Protein AF-A0A1Y1IQL3-F1 (afdb_monomer)

Sequence (370 aa):
MESGRLLNALPVNLRKFVLEAWPVLQQLKFSEKIADFTVALPELKSLLQKDIKSVGEVIRYLNTVLTAIDEEQAAVAKTGGLVKFPPVILIDEANKLATWGDEGQKDLQALLDWLLFVSKQKGQAHAVLVTSEYAFSDWLSQRIPAEFVRVAVIGNFEEGDARSFFEKEVGTPVADAEWDMCHKLLDGNAGFLKRCAGPFRRKQDMSAALDDIVQPIKSAVRSSVNPVKAVGYTSAAFLTVARAVLAADENRVPTAEILMLLKALDTATNENATLRALVQCNVVTVRPVSEWAFDIPRSSFGDWEELVMAPSAVHLCAWKMVLPPLIQAWEAEEAAAKKATASAGAWALLARAFNARKMSDKDDSSGAAK

Nearest PDB structures (foldseek):
  2qen-assembly1_A  TM=6.225E-01  e=3.447E-06  unclassified
  4d81-assembly1_A  TM=5.298E-01  e=5.476E-02  Metallosphaera sedula
  5vhj-assembly1_E  TM=4.549E-01  e=1.089E-01  Homo sapiens
  3pfi-assembly1_B  TM=3.828E-01  e=3.672E-01  Campylobacter jejuni subsp. jejuni NCTC 11168 = ATCC 700819

Organism: Klebsormidium nitens (NCBI:txid105231)

Structure (mmCIF, N/CA/C/O backbone):
data_AF-A0A1Y1IQL3-F1
#
_entry.id   AF-A0A1Y1IQL3-F1
#
loop_
_atom_site.group_PDB
_atom_site.id
_atom_site.type_symbol
_atom_site.label_atom_id
_atom_site.label_alt_id
_atom_site.label_comp_id
_atom_site.label_asym_id
_atom_site.label_entity_id
_atom_site.label_seq_id
_atom_site.pdbx_PDB_ins_code
_atom_site.Cartn_x
_atom_site.Cartn_y
_atom_site.Cartn_z
_atom_site.occupancy
_atom_site.B_iso_or_equiv
_atom_site.auth_seq_id
_atom_site.auth_comp_id
_atom_site.auth_asym_id
_atom_site.auth_atom_id
_atom_site.pdbx_PDB_model_num
ATOM 1 N N . MET A 1 1 ? -19.496 32.480 8.358 1.00 29.72 1 MET A N 1
ATOM 2 C CA . MET A 1 1 ? -18.297 33.309 8.085 1.00 29.72 1 MET A CA 1
ATOM 3 C C . MET A 1 1 ? -17.245 33.251 9.201 1.00 29.72 1 MET A C 1
ATOM 5 O O . MET A 1 1 ? -16.119 33.657 8.950 1.00 29.72 1 MET A O 1
ATOM 9 N N . GLU A 1 2 ? -17.539 32.693 10.384 1.00 29.34 2 GLU A N 1
ATOM 10 C CA . GLU A 1 2 ? -16.574 32.609 11.503 1.00 29.34 2 GLU A CA 1
ATOM 11 C C . GLU A 1 2 ? -15.733 31.316 11.537 1.00 29.34 2 GLU A C 1
ATOM 13 O O . GLU A 1 2 ? -14.609 31.328 12.031 1.00 29.34 2 GLU A O 1
ATOM 18 N N . SER A 1 3 ? -16.189 30.233 10.901 1.00 27.83 3 SER A N 1
ATOM 19 C CA . SER A 1 3 ? -15.480 28.943 10.820 1.00 27.83 3 SER A CA 1
ATOM 20 C C . SER A 1 3 ? -14.150 29.006 10.045 1.00 27.83 3 SER A C 1
ATOM 22 O O . SER A 1 3 ? -13.229 28.242 10.321 1.00 27.83 3 SER A O 1
ATOM 24 N N . GLY A 1 4 ? -14.004 29.957 9.115 1.00 27.42 4 GLY A N 1
ATOM 25 C CA . GLY A 1 4 ? -12.777 30.145 8.327 1.00 27.42 4 GLY A CA 1
ATOM 26 C C . GLY A 1 4 ? -11.647 30.877 9.063 1.00 27.42 4 GLY A C 1
ATOM 27 O O . GLY A 1 4 ? -10.488 30.747 8.680 1.00 27.42 4 GLY A O 1
ATOM 28 N N . ARG A 1 5 ? -11.951 31.632 10.132 1.00 30.00 5 ARG A N 1
ATOM 29 C CA . ARG A 1 5 ? -10.933 32.342 10.932 1.00 30.00 5 ARG A CA 1
ATOM 30 C C . ARG A 1 5 ? -10.340 31.471 12.045 1.00 30.00 5 ARG A C 1
ATOM 32 O O . ARG A 1 5 ? -9.186 31.672 12.400 1.00 30.00 5 ARG A O 1
ATOM 39 N N . LEU A 1 6 ? -11.089 30.479 12.531 1.00 34.12 6 LEU A N 1
ATOM 40 C CA . LEU A 1 6 ? -10.685 29.575 13.618 1.00 34.12 6 LEU A CA 1
ATOM 41 C C . LEU A 1 6 ? -9.788 28.430 13.153 1.00 34.12 6 LEU A C 1
ATOM 43 O O . LEU A 1 6 ? -8.809 28.112 13.824 1.00 34.12 6 LEU A O 1
ATOM 47 N N . LEU A 1 7 ? -10.040 27.894 11.953 1.00 32.31 7 LEU A N 1
ATOM 48 C CA . LEU A 1 7 ? -9.102 26.972 11.318 1.00 32.31 7 LEU A CA 1
ATOM 49 C C . LEU A 1 7 ? -7.727 27.629 11.228 1.00 32.31 7 LEU A C 1
ATOM 51 O O . LEU A 1 7 ? -6.760 27.004 11.636 1.00 32.31 7 LEU A O 1
ATOM 55 N N . ASN A 1 8 ? -7.665 28.915 10.854 1.00 35.19 8 ASN A N 1
ATOM 56 C CA . ASN A 1 8 ? -6.441 29.707 10.712 1.00 35.19 8 ASN A CA 1
ATOM 57 C C . ASN A 1 8 ? -5.546 29.857 11.960 1.00 35.19 8 ASN A C 1
ATOM 59 O O . ASN A 1 8 ? -4.381 30.214 11.786 1.00 35.19 8 ASN A O 1
ATOM 63 N N . ALA A 1 9 ? -6.018 29.485 13.152 1.00 34.09 9 ALA A N 1
ATOM 64 C CA . ALA A 1 9 ? -5.255 29.542 14.401 1.00 34.09 9 ALA A CA 1
ATOM 65 C C . ALA A 1 9 ? -4.615 28.204 14.830 1.00 34.09 9 ALA A C 1
ATOM 67 O O . ALA A 1 9 ? -3.781 28.189 15.731 1.00 34.09 9 ALA A O 1
ATOM 68 N N . LEU A 1 10 ? -4.979 27.080 14.202 1.00 35.19 10 LEU A N 1
ATOM 69 C CA . LEU A 1 10 ? -4.370 25.780 14.501 1.00 35.19 10 LEU A CA 1
ATOM 70 C C . LEU A 1 10 ? -2.965 25.674 13.883 1.00 35.19 10 LEU A C 1
ATOM 72 O O . LEU A 1 10 ? -2.804 26.115 12.732 1.00 35.19 10 LEU A O 1
ATOM 76 N N . PRO A 1 11 ? -1.994 25.022 14.562 1.00 40.53 11 PRO A N 1
ATOM 77 C CA . PRO A 1 11 ? -0.766 24.561 13.925 1.00 40.53 11 PRO A CA 1
ATOM 78 C C . PRO A 1 11 ? -1.123 23.769 12.670 1.00 40.53 11 PRO A C 1
ATOM 80 O O . PRO A 1 11 ? -2.051 22.954 12.689 1.00 40.53 11 PRO A O 1
ATOM 83 N N . VAL A 1 12 ? -0.415 24.024 11.570 1.00 46.34 12 VAL A N 1
ATOM 84 C CA . VAL A 1 12 ? -0.760 23.511 10.230 1.00 46.34 12 VAL A CA 1
ATOM 85 C C . VAL A 1 12 ? -1.004 21.994 10.242 1.00 46.34 12 VAL A C 1
ATOM 87 O O . VAL A 1 12 ? -1.958 21.516 9.630 1.00 46.34 12 VAL A O 1
ATOM 90 N N . ASN A 1 13 ? -0.220 21.258 11.029 1.00 41.09 13 ASN A N 1
ATOM 91 C CA . ASN A 1 13 ? -0.287 19.799 11.136 1.00 41.09 13 ASN A CA 1
ATOM 92 C C . ASN A 1 13 ? -1.546 19.311 11.876 1.00 41.09 13 ASN A C 1
ATOM 94 O O . ASN A 1 13 ? -2.189 18.356 11.443 1.00 41.09 13 ASN A O 1
ATOM 98 N N . LEU A 1 14 ? -1.956 20.010 12.940 1.00 40.09 14 LEU A N 1
ATOM 99 C CA . LEU A 1 14 ? -3.173 19.688 13.693 1.00 40.09 14 LEU A CA 1
ATOM 100 C C . LEU A 1 14 ? -4.425 20.052 12.892 1.00 40.09 14 LEU A C 1
ATOM 102 O O . LEU A 1 14 ? -5.409 19.321 12.888 1.00 40.09 14 LEU A O 1
ATOM 106 N N . ARG A 1 15 ? -4.365 21.162 12.150 1.00 44.47 15 ARG A N 1
ATOM 107 C CA . ARG A 1 15 ? -5.430 21.573 11.235 1.00 44.47 15 ARG A CA 1
ATOM 108 C C . ARG A 1 15 ? -5.648 20.546 10.131 1.00 44.47 15 ARG A C 1
ATOM 110 O O . ARG A 1 15 ? -6.790 20.258 9.800 1.00 44.47 15 ARG A O 1
ATOM 117 N N . LYS A 1 16 ? -4.563 19.994 9.583 1.00 42.53 16 LYS A N 1
ATOM 118 C CA . LYS A 1 16 ? -4.607 18.944 8.564 1.00 42.53 16 LYS A CA 1
ATOM 119 C C . LYS A 1 16 ? -5.200 17.649 9.124 1.00 42.53 16 LYS A C 1
ATOM 121 O O . LYS A 1 16 ? -6.110 17.098 8.520 1.00 42.53 16 LYS A O 1
ATOM 126 N N . PHE A 1 17 ? -4.769 17.224 10.314 1.00 42.97 17 PHE A N 1
ATOM 127 C CA . PHE A 1 17 ? -5.348 16.069 11.007 1.00 42.97 17 PHE A CA 1
ATOM 128 C C . PHE A 1 17 ? -6.847 16.256 11.285 1.00 42.97 17 PHE A C 1
ATOM 130 O O . PHE A 1 17 ? -7.644 15.397 10.929 1.00 42.97 17 PHE A O 1
ATOM 137 N N . VAL A 1 18 ? -7.257 17.400 11.839 1.00 43.09 18 VAL A N 1
ATOM 138 C CA . VAL A 1 18 ? -8.672 17.690 12.114 1.00 43.09 18 VAL A CA 1
ATOM 139 C C . VAL A 1 18 ? -9.477 17.793 10.818 1.00 43.09 18 VAL A C 1
ATOM 141 O O . VAL A 1 18 ? -10.548 17.222 10.735 1.00 43.09 18 VAL A O 1
ATOM 144 N N . LEU A 1 19 ? -8.991 18.448 9.765 1.00 42.97 19 LEU A N 1
ATOM 145 C CA . LEU A 1 19 ? -9.755 18.563 8.517 1.00 42.97 19 LEU A CA 1
ATOM 146 C C . LEU A 1 19 ? -9.867 17.243 7.742 1.00 42.97 19 LEU A C 1
ATOM 148 O O . LEU A 1 19 ? -10.874 17.026 7.070 1.00 42.97 19 LEU A O 1
ATOM 152 N N . GLU A 1 20 ? -8.861 16.371 7.825 1.00 44.19 20 GLU A N 1
ATOM 153 C CA . GLU A 1 20 ? -8.805 15.144 7.027 1.00 44.19 20 GLU A CA 1
ATOM 154 C C . GLU A 1 20 ? -9.292 13.899 7.788 1.00 44.19 20 GLU A C 1
ATOM 156 O O . GLU A 1 20 ? -9.879 13.018 7.168 1.00 44.19 20 GLU A O 1
ATOM 161 N N . ALA A 1 21 ? -9.104 13.823 9.110 1.00 39.00 21 ALA A N 1
ATOM 162 C CA . ALA A 1 21 ? -9.551 12.693 9.930 1.00 39.00 21 ALA A CA 1
ATOM 163 C C . ALA A 1 21 ? -10.954 12.901 10.532 1.00 39.00 21 ALA A C 1
ATOM 165 O O . ALA A 1 21 ? -11.659 11.929 10.788 1.00 39.00 21 ALA A O 1
ATOM 166 N N . TRP A 1 22 ? -11.416 14.145 10.727 1.00 41.62 22 TRP A N 1
ATOM 167 C CA . TRP A 1 22 ? -12.736 14.423 11.321 1.00 41.62 22 TRP A CA 1
ATOM 168 C C . TRP A 1 22 ? -13.924 13.906 10.497 1.00 41.62 22 TRP A C 1
ATOM 170 O O . TRP A 1 22 ? -14.825 13.309 11.087 1.00 41.62 22 TRP A O 1
ATOM 180 N N . PRO A 1 23 ? -13.950 14.034 9.155 1.00 39.59 23 PRO A N 1
ATOM 181 C CA . PRO A 1 23 ? -15.009 13.424 8.353 1.00 39.59 23 PRO A CA 1
ATOM 182 C C . PRO A 1 23 ? -14.983 11.891 8.414 1.00 39.59 23 PRO A C 1
ATOM 184 O O . PRO A 1 23 ? -16.037 11.269 8.336 1.00 39.59 23 PRO A O 1
ATOM 187 N N . VAL A 1 24 ? -13.805 11.282 8.602 1.00 38.41 24 VAL A N 1
ATOM 188 C CA . VAL A 1 24 ? -13.637 9.825 8.748 1.00 38.41 24 VAL A CA 1
ATOM 189 C C . VAL A 1 24 ? -14.150 9.353 10.110 1.00 38.41 24 VAL A C 1
ATOM 191 O O . VAL A 1 24 ? -14.915 8.395 10.177 1.00 38.41 24 VAL A O 1
ATOM 194 N N . LEU A 1 25 ? -13.856 10.093 11.185 1.00 37.44 25 LEU A N 1
ATOM 195 C CA . LEU A 1 25 ? -14.427 9.860 12.516 1.00 37.44 25 LEU A CA 1
ATOM 196 C C . LEU A 1 25 ? -15.958 10.035 12.533 1.00 37.44 25 LEU A C 1
ATOM 198 O O . LEU A 1 25 ? -16.647 9.317 13.251 1.00 37.44 25 LEU A O 1
ATOM 202 N N . GLN A 1 26 ? -16.509 10.933 11.704 1.00 36.94 26 GLN A N 1
ATOM 203 C CA . GLN A 1 26 ? -17.960 11.066 11.492 1.00 36.94 26 GLN A CA 1
ATOM 204 C C . GLN A 1 26 ? -18.565 9.942 10.631 1.00 36.94 26 GLN A C 1
ATOM 206 O O . GLN A 1 26 ? -19.761 9.664 10.740 1.00 36.94 26 GLN A O 1
ATOM 211 N N . GLN A 1 27 ? -17.767 9.301 9.772 1.00 33.59 27 GLN A N 1
ATOM 212 C CA . GLN A 1 27 ? -18.176 8.182 8.915 1.00 33.59 27 GLN A CA 1
ATOM 213 C C . GLN A 1 27 ? -18.052 6.812 9.583 1.00 33.59 27 GLN A C 1
ATOM 215 O O . GLN A 1 27 ? -18.484 5.824 8.988 1.00 33.59 27 GLN A O 1
ATOM 220 N N . LEU A 1 28 ? -17.565 6.745 10.827 1.00 35.22 28 LEU A N 1
ATOM 221 C CA . LEU A 1 28 ? -17.713 5.587 11.708 1.00 35.22 28 LEU A CA 1
ATOM 222 C C . LEU A 1 28 ? -19.203 5.376 12.054 1.00 35.22 28 LEU A C 1
ATOM 224 O O . LEU A 1 28 ? -19.647 5.537 13.189 1.00 35.22 28 LEU A O 1
ATOM 228 N N . LYS A 1 29 ? -20.012 5.011 11.054 1.00 34.00 29 LYS A N 1
ATOM 229 C CA . LYS A 1 29 ? -21.310 4.372 11.240 1.00 34.00 29 LYS A CA 1
ATOM 230 C C . LYS A 1 29 ? -21.032 2.946 11.688 1.00 34.00 29 LYS A C 1
ATOM 232 O O . LYS A 1 29 ? -20.984 2.012 10.892 1.00 34.00 29 LYS A O 1
ATOM 237 N N . PHE A 1 30 ? -20.803 2.814 12.987 1.00 38.16 30 PHE A N 1
ATOM 238 C CA . PHE A 1 30 ? -20.838 1.540 13.676 1.00 38.16 30 PHE A CA 1
ATOM 239 C C . PHE A 1 30 ? -22.161 0.830 13.343 1.00 38.16 30 PHE A C 1
ATOM 241 O O . PHE A 1 30 ? -23.230 1.437 13.375 1.00 38.16 30 PHE A O 1
ATOM 248 N N . SER A 1 31 ? -22.058 -0.438 12.945 1.00 33.28 31 SER A N 1
ATOM 249 C CA . SER A 1 31 ? -23.141 -1.263 12.398 1.00 33.28 31 SER A CA 1
ATOM 250 C C . SER A 1 31 ? -24.444 -1.217 13.210 1.00 33.28 31 SER A C 1
ATOM 252 O O . SER A 1 31 ? -24.410 -1.137 14.438 1.00 33.28 31 SER A O 1
ATOM 254 N N . GLU A 1 32 ? -25.572 -1.411 12.522 1.00 30.78 32 GLU A N 1
ATOM 255 C CA . GLU A 1 32 ? -26.970 -1.416 13.000 1.00 30.78 32 GLU A CA 1
ATOM 256 C C . GLU A 1 32 ? -27.291 -2.340 14.202 1.00 30.78 32 GLU A C 1
ATOM 258 O O . GLU A 1 32 ? -28.414 -2.341 14.694 1.00 30.78 32 GLU A O 1
ATOM 263 N N . LYS A 1 33 ? -26.319 -3.088 14.743 1.00 31.56 33 LYS A N 1
ATOM 264 C CA . LYS A 1 33 ? -26.460 -3.909 15.962 1.00 31.56 33 LYS A CA 1
ATOM 265 C C . LYS A 1 33 ? -26.096 -3.183 17.271 1.00 31.56 33 LYS A C 1
ATOM 267 O O . LYS A 1 33 ? -26.121 -3.800 18.330 1.00 31.56 33 LYS A O 1
ATOM 272 N N . ILE A 1 34 ? -25.775 -1.887 17.217 1.00 34.91 34 ILE A N 1
ATOM 273 C CA . ILE A 1 34 ? -25.484 -1.016 18.380 1.00 34.91 34 ILE A CA 1
ATOM 274 C C . ILE A 1 34 ? -26.686 -0.088 18.682 1.00 34.91 34 ILE A C 1
ATOM 276 O O . ILE A 1 34 ? -26.541 0.964 19.284 1.00 34.91 34 ILE A O 1
ATOM 280 N N . ALA A 1 35 ? -27.914 -0.452 18.299 1.00 30.23 35 ALA A N 1
ATOM 281 C CA . ALA A 1 35 ? -29.097 0.282 18.776 1.00 30.23 35 ALA A CA 1
ATOM 282 C C . ALA A 1 35 ? -29.250 0.197 20.316 1.00 30.23 35 ALA A C 1
ATOM 284 O O . ALA A 1 35 ? -29.749 1.130 20.948 1.00 30.23 35 ALA A O 1
ATOM 285 N N . ASP A 1 36 ? -28.714 -0.862 20.931 1.00 32.94 36 ASP A N 1
ATOM 286 C CA . ASP A 1 36 ? -28.831 -1.122 22.373 1.00 32.94 36 ASP A CA 1
ATOM 287 C C . ASP A 1 36 ? -27.775 -0.414 23.244 1.00 32.94 36 ASP A C 1
ATOM 289 O O . ASP A 1 36 ? -27.854 -0.472 24.464 1.00 32.94 36 ASP A O 1
ATOM 293 N N . PHE A 1 37 ? -26.800 0.281 22.650 1.00 33.81 37 PHE A N 1
ATOM 294 C CA . PHE A 1 37 ? -25.712 0.979 23.367 1.00 33.81 37 PHE A CA 1
ATOM 295 C C . PHE A 1 37 ? -25.942 2.495 23.483 1.00 33.81 37 PHE A C 1
ATOM 297 O O . PHE A 1 37 ? -25.028 3.288 23.724 1.00 33.81 37 PHE A O 1
ATOM 304 N N . THR A 1 38 ? -27.189 2.927 23.317 1.00 33.81 38 THR A N 1
ATOM 305 C CA . THR A 1 38 ? -27.600 4.335 23.388 1.00 33.81 38 THR A CA 1
ATOM 306 C C . THR A 1 38 ? -27.694 4.824 24.843 1.00 33.81 38 THR A C 1
ATOM 308 O O . THR A 1 38 ? -28.690 5.431 25.226 1.00 33.81 38 THR A O 1
ATOM 311 N N . VAL A 1 39 ? -26.692 4.546 25.687 1.00 36.41 39 VAL A N 1
ATOM 312 C CA . VAL A 1 39 ? -26.730 4.905 27.121 1.00 36.41 39 VAL A CA 1
ATOM 313 C C . VAL A 1 39 ? -25.679 5.952 27.530 1.00 36.41 39 VAL A C 1
ATOM 315 O O . VAL A 1 39 ? -25.851 6.586 28.562 1.00 36.41 39 VAL A O 1
ATOM 318 N N . ALA A 1 40 ? -24.688 6.300 26.695 1.00 40.97 40 ALA A N 1
ATOM 319 C CA . ALA A 1 40 ? -23.636 7.265 27.086 1.00 40.97 40 ALA A CA 1
ATOM 320 C C . ALA A 1 40 ? -23.468 8.510 26.176 1.00 40.97 40 ALA A C 1
ATOM 322 O O . ALA A 1 40 ? -22.397 9.109 26.127 1.00 40.97 40 ALA A O 1
ATOM 323 N N . LEU A 1 41 ? -24.485 8.924 25.407 1.00 41.81 41 LEU A N 1
ATOM 324 C CA . LEU A 1 41 ? -24.284 9.870 24.288 1.00 41.81 41 LEU A CA 1
ATOM 325 C C . LEU A 1 41 ? -24.588 11.377 24.468 1.00 41.81 41 LEU A C 1
ATOM 327 O O . LEU A 1 41 ? -24.138 12.130 23.603 1.00 41.81 41 LEU A O 1
ATOM 331 N N . PRO A 1 42 ? -25.263 11.904 25.511 1.00 41.25 42 PRO A N 1
ATOM 332 C CA . PRO A 1 42 ? -25.420 13.360 25.643 1.00 41.25 42 PRO A CA 1
ATOM 333 C C . PRO A 1 42 ? -24.087 14.086 25.894 1.00 41.25 42 PRO A C 1
ATOM 335 O O . PRO A 1 42 ? -23.787 15.094 25.251 1.00 41.25 42 PRO A O 1
ATOM 338 N N . GLU A 1 43 ? -23.246 13.533 26.769 1.00 43.94 43 GLU A N 1
ATOM 339 C CA . GLU A 1 43 ? -21.932 14.091 27.111 1.00 43.94 43 GLU A CA 1
ATOM 340 C C . GLU A 1 43 ? -20.935 13.906 25.965 1.00 43.94 43 GLU A C 1
ATOM 342 O O . GLU A 1 43 ? -20.266 14.867 25.579 1.00 43.94 43 GLU A O 1
ATOM 347 N N . LEU A 1 44 ? -20.932 12.727 25.328 1.00 40.69 44 LEU A N 1
ATOM 348 C CA . LEU A 1 44 ? -20.161 12.437 24.114 1.00 40.69 44 LEU A CA 1
ATOM 349 C C . LEU A 1 44 ? -20.506 13.412 22.979 1.00 40.69 44 LEU A C 1
ATOM 351 O O . LEU A 1 44 ? -19.603 13.943 22.341 1.00 40.69 44 LEU A O 1
ATOM 355 N N . LYS A 1 45 ? -21.792 13.717 22.765 1.00 41.16 45 LYS A N 1
ATOM 356 C CA . LYS A 1 45 ? -22.247 14.674 21.744 1.00 41.16 45 LYS A CA 1
ATOM 357 C C . LYS A 1 45 ? -21.831 16.113 22.062 1.00 41.16 45 LYS A C 1
ATOM 359 O O . LYS A 1 45 ? -21.479 16.847 21.145 1.00 41.16 45 LYS A O 1
ATOM 364 N N . SER A 1 46 ? -21.810 16.500 23.340 1.00 47.31 46 SER A N 1
ATOM 365 C CA . SER A 1 46 ? -21.303 17.811 23.780 1.00 47.31 46 SER A CA 1
ATOM 366 C C . SER A 1 46 ? -19.778 17.942 23.638 1.00 47.31 46 SER A C 1
ATOM 368 O O . SER A 1 46 ? -19.267 19.022 23.357 1.00 47.31 46 SER A O 1
ATOM 370 N N . LEU A 1 47 ? -19.045 16.835 23.796 1.00 43.00 47 LEU A N 1
ATOM 371 C CA . LEU A 1 47 ? -17.590 16.762 23.646 1.00 43.00 47 LEU A CA 1
ATOM 372 C C . LEU A 1 47 ? -17.169 16.711 22.171 1.00 43.00 47 LEU A C 1
ATOM 374 O O . LEU A 1 47 ? -16.202 17.367 21.805 1.00 43.00 47 LEU A O 1
ATOM 378 N N . LEU A 1 48 ? -17.948 16.044 21.311 1.00 42.53 48 LEU A N 1
ATOM 379 C CA . LEU A 1 48 ? -17.800 16.065 19.847 1.00 42.53 48 LEU A CA 1
ATOM 380 C C . LEU A 1 48 ? -18.041 17.458 19.233 1.00 42.53 48 LEU A C 1
ATOM 382 O O . LEU A 1 48 ? -17.727 17.684 18.070 1.00 42.53 48 LEU A O 1
ATOM 386 N N . GLN A 1 49 ? -18.616 18.389 19.995 1.00 47.97 49 GLN A N 1
ATOM 387 C CA . GLN A 1 49 ? -18.830 19.781 19.593 1.00 47.97 49 GLN A CA 1
ATOM 388 C C . GLN A 1 49 ? -17.760 20.738 20.142 1.00 47.97 49 GLN A C 1
ATOM 390 O O . GLN A 1 49 ? -17.799 21.926 19.825 1.00 47.97 49 GLN A O 1
ATOM 395 N N . LYS A 1 50 ? -16.819 20.258 20.969 1.00 53.09 50 LYS A N 1
ATOM 396 C CA . LYS A 1 50 ? -15.731 21.083 21.504 1.00 53.09 50 LYS A CA 1
ATOM 397 C C . LYS A 1 50 ? -14.545 21.095 20.550 1.00 53.09 50 LYS A C 1
ATOM 399 O O . LYS A 1 50 ? -14.106 20.049 20.081 1.00 53.09 50 LYS A O 1
ATOM 404 N N . ASP A 1 51 ? -13.983 22.283 20.345 1.00 56.34 51 ASP A N 1
ATOM 405 C CA . ASP A 1 51 ? -12.681 22.445 19.705 1.00 56.34 51 ASP A CA 1
ATOM 406 C C . ASP A 1 51 ? -11.618 21.724 20.545 1.00 56.34 51 ASP A C 1
ATOM 408 O O . ASP A 1 51 ? -11.264 22.180 21.634 1.00 56.34 51 ASP A O 1
ATOM 412 N N . ILE A 1 52 ? -11.123 20.592 20.047 1.00 57.81 52 ILE A N 1
ATOM 413 C CA . ILE A 1 52 ? -9.995 19.868 20.635 1.00 57.81 52 ILE A CA 1
ATOM 414 C C . ILE A 1 52 ? -8.711 20.610 20.251 1.00 57.81 52 ILE A C 1
ATOM 416 O O . ILE A 1 52 ? -8.404 20.765 19.068 1.00 57.81 52 ILE A O 1
ATOM 420 N N . LYS A 1 53 ? -7.956 21.081 21.246 1.00 67.00 53 LYS A N 1
ATOM 421 C CA . LYS A 1 53 ? -6.786 21.957 21.071 1.00 67.00 53 LYS A CA 1
ATOM 422 C C . LYS A 1 53 ? -5.457 21.254 21.330 1.00 67.00 53 LYS A C 1
ATOM 424 O O . LYS A 1 53 ? -4.415 21.817 21.010 1.00 67.00 53 LYS A O 1
ATOM 429 N N . SER A 1 54 ? -5.475 20.055 21.913 1.00 71.38 54 SER A N 1
ATOM 430 C CA . SER A 1 54 ? -4.262 19.296 22.245 1.00 71.38 54 SER A CA 1
ATOM 431 C C . SER A 1 54 ? -4.481 17.784 22.224 1.00 71.38 54 SER A C 1
ATOM 433 O O . SER A 1 54 ? -5.598 17.301 22.420 1.00 71.38 54 SER A O 1
ATOM 435 N N . VAL A 1 55 ? -3.397 17.017 22.076 1.00 72.88 55 VAL A N 1
ATOM 436 C CA . VAL A 1 55 ? -3.439 15.551 22.227 1.00 72.88 55 VAL A CA 1
ATOM 437 C C . VAL A 1 55 ? -3.864 15.138 23.631 1.00 72.88 55 VAL A C 1
ATOM 439 O O . VAL A 1 55 ? -4.612 14.176 23.787 1.00 72.88 55 VAL A O 1
ATOM 442 N N . GLY A 1 56 ? -3.468 15.891 24.659 1.00 75.12 56 GLY A N 1
ATOM 443 C CA . GLY A 1 56 ? -3.900 15.627 26.032 1.00 75.12 56 GLY A CA 1
ATOM 444 C C . GLY A 1 56 ? -5.424 15.672 26.204 1.00 75.12 56 GLY A C 1
ATOM 445 O O . GLY A 1 56 ? -5.978 14.898 26.983 1.00 75.12 56 GLY A O 1
ATOM 446 N N . GLU A 1 57 ? -6.123 16.532 25.458 1.00 74.38 57 GLU A N 1
ATOM 447 C CA . GLU A 1 57 ? -7.590 16.565 25.444 1.00 74.38 57 GLU A CA 1
ATOM 448 C C . GLU A 1 57 ? -8.191 15.368 24.704 1.00 74.38 57 GLU A C 1
ATOM 450 O O . GLU A 1 57 ? -9.168 14.806 25.197 1.00 74.38 57 GLU A O 1
ATOM 455 N N . VAL A 1 58 ? -7.583 14.931 23.592 1.00 73.06 58 VAL A N 1
ATOM 456 C CA . VAL A 1 58 ? -7.972 13.691 22.891 1.00 73.06 58 VAL A CA 1
ATOM 457 C C . VAL A 1 58 ? -7.848 12.491 23.826 1.00 73.06 58 VAL A C 1
ATOM 459 O O . VAL A 1 58 ? -8.806 11.746 24.002 1.00 73.06 58 VAL A O 1
ATOM 462 N N . ILE A 1 59 ? -6.692 12.326 24.472 1.00 79.88 59 ILE A N 1
ATOM 463 C CA . ILE A 1 59 ? -6.427 11.213 25.391 1.00 79.88 59 ILE A CA 1
ATOM 464 C C . ILE A 1 59 ? -7.415 11.233 26.559 1.00 79.88 59 ILE A C 1
ATOM 466 O O . ILE A 1 59 ? -7.997 10.206 26.903 1.00 79.88 59 ILE A O 1
ATOM 470 N N . ARG A 1 60 ? -7.646 12.406 27.164 1.00 81.00 60 ARG A N 1
ATOM 471 C CA . ARG A 1 60 ? -8.613 12.548 28.261 1.00 81.00 60 ARG A CA 1
ATOM 472 C C . ARG A 1 60 ? -10.014 12.146 27.818 1.00 81.00 60 ARG A C 1
ATOM 474 O O . ARG A 1 60 ? -10.684 11.417 28.539 1.00 81.00 60 ARG A O 1
ATOM 481 N N . TYR A 1 61 ? -10.427 12.599 26.638 1.00 78.50 61 TYR A N 1
ATOM 482 C CA . TYR A 1 61 ? -11.717 12.251 26.062 1.00 78.50 61 TYR A CA 1
ATOM 483 C C . TYR A 1 61 ? -11.856 10.740 25.856 1.00 78.50 61 TYR A C 1
ATOM 485 O O . TYR A 1 61 ? -12.819 10.143 26.333 1.00 78.50 61 TYR A O 1
ATOM 493 N N . LEU A 1 62 ? -10.872 10.109 25.215 1.00 77.88 62 LEU A N 1
ATOM 494 C CA . LEU A 1 62 ? -10.894 8.670 24.968 1.00 77.88 62 LEU A CA 1
ATOM 495 C C . LEU A 1 62 ? -10.898 7.868 26.279 1.00 77.88 62 LEU A C 1
ATOM 497 O O . LEU A 1 62 ? -11.643 6.901 26.386 1.00 77.88 62 LEU A O 1
ATOM 501 N N . ASN A 1 63 ? -10.168 8.305 27.309 1.00 83.88 63 ASN A N 1
ATOM 502 C CA . ASN A 1 63 ? -10.214 7.679 28.635 1.00 83.88 63 ASN A CA 1
ATOM 503 C C . ASN A 1 63 ? -11.599 7.762 29.291 1.00 83.88 63 ASN A C 1
ATOM 505 O O . ASN A 1 63 ? -12.014 6.798 29.932 1.00 83.88 63 ASN A O 1
ATOM 509 N N . THR A 1 64 ? -12.328 8.872 29.126 1.00 78.75 64 THR A N 1
ATOM 510 C CA . THR A 1 64 ? -13.717 8.979 29.606 1.00 78.75 64 THR A CA 1
ATOM 511 C C . THR A 1 64 ? -14.612 7.966 28.896 1.00 78.75 64 THR A C 1
ATOM 513 O O . THR A 1 64 ? -15.380 7.270 29.554 1.00 78.75 64 THR A O 1
ATOM 516 N N . VAL A 1 65 ? -14.479 7.837 27.572 1.00 76.00 65 VAL A N 1
ATOM 517 C CA . VAL A 1 65 ? -15.258 6.869 26.785 1.00 76.00 65 VAL A CA 1
ATOM 518 C C . VAL A 1 65 ? -14.935 5.430 27.194 1.00 76.00 65 VAL A C 1
ATOM 520 O O . VAL A 1 65 ? -15.853 4.649 27.423 1.00 76.00 65 VAL A O 1
ATOM 523 N N . LEU A 1 66 ? -13.653 5.078 27.332 1.00 78.56 66 LEU A N 1
ATOM 524 C CA . LEU A 1 66 ? -13.239 3.730 27.736 1.00 78.56 66 LEU A CA 1
ATOM 525 C C . LEU A 1 66 ? -13.713 3.383 29.152 1.00 78.56 66 LEU A C 1
ATOM 527 O O . LEU A 1 66 ? -14.225 2.292 29.362 1.00 78.56 66 LEU A O 1
ATOM 531 N N . THR A 1 67 ? -13.630 4.327 30.095 1.00 83.62 67 THR A N 1
ATOM 532 C CA . THR A 1 67 ? -14.158 4.131 31.458 1.00 83.62 67 THR A CA 1
ATOM 533 C C . THR A 1 67 ? -15.658 3.837 31.440 1.00 83.62 67 THR A C 1
ATOM 535 O O . THR A 1 67 ? -16.104 2.902 32.097 1.00 83.62 67 THR A O 1
ATOM 538 N N . ALA A 1 68 ? -16.435 4.587 30.652 1.00 75.38 68 ALA A N 1
ATOM 539 C CA . ALA A 1 68 ? -17.875 4.361 30.538 1.00 75.38 68 ALA A CA 1
ATOM 540 C C . ALA A 1 68 ? -18.202 2.977 29.943 1.00 75.38 68 ALA A C 1
ATOM 542 O O . ALA A 1 68 ? -19.122 2.307 30.409 1.00 75.38 68 ALA A O 1
ATOM 543 N N . ILE A 1 69 ? -17.424 2.525 28.951 1.00 74.94 69 ILE A N 1
ATOM 544 C CA . ILE A 1 69 ? -17.564 1.182 28.369 1.00 74.94 69 ILE A CA 1
ATOM 545 C C . ILE A 1 69 ? -17.245 0.105 29.412 1.00 74.94 69 ILE A C 1
ATOM 547 O O . ILE A 1 69 ? -18.009 -0.850 29.540 1.00 74.94 69 ILE A O 1
ATOM 551 N N . ASP A 1 70 ? -16.163 0.258 30.177 1.00 81.50 70 ASP A N 1
ATOM 552 C CA . ASP A 1 70 ? -15.783 -0.691 31.231 1.00 81.50 70 ASP A CA 1
ATOM 553 C C . ASP A 1 70 ? -16.863 -0.794 32.319 1.00 81.50 70 ASP A C 1
ATOM 555 O O . ASP A 1 70 ? -17.214 -1.893 32.754 1.00 81.50 70 ASP A O 1
ATOM 559 N N . GLU A 1 71 ? -17.424 0.341 32.746 1.00 83.38 71 GLU A N 1
ATOM 560 C CA . GLU A 1 71 ? -18.507 0.392 33.734 1.00 83.38 71 GLU A CA 1
ATOM 561 C C . GLU A 1 71 ? -19.770 -0.320 33.233 1.00 83.38 71 GLU A C 1
ATOM 563 O O . GLU A 1 71 ? -20.376 -1.106 33.972 1.00 83.38 71 GLU A O 1
ATOM 568 N N . GLU A 1 72 ? -20.142 -0.106 31.969 1.00 76.81 72 GLU A N 1
ATOM 569 C CA . GLU A 1 72 ? -21.275 -0.782 31.339 1.00 76.81 72 GLU A CA 1
ATOM 570 C C . GLU A 1 72 ? -21.027 -2.291 31.204 1.00 76.81 72 GLU A C 1
ATOM 572 O O . GLU A 1 72 ? -21.880 -3.098 31.582 1.00 76.81 72 GLU A O 1
ATOM 577 N N . GLN A 1 73 ? -19.844 -2.700 30.737 1.00 76.50 73 GLN A N 1
ATOM 578 C CA . GLN A 1 73 ? -19.477 -4.114 30.636 1.00 76.50 73 GLN A CA 1
ATOM 579 C C . GLN A 1 73 ? -19.479 -4.799 32.008 1.00 76.50 73 GLN A C 1
ATOM 581 O O . GLN A 1 73 ? -19.979 -5.920 32.135 1.00 76.50 73 GLN A O 1
ATOM 586 N N . ALA A 1 74 ? -18.999 -4.121 33.054 1.00 84.56 74 ALA A N 1
ATOM 587 C CA . ALA A 1 74 ? -19.049 -4.620 34.423 1.00 84.56 74 ALA A CA 1
ATOM 588 C C . ALA A 1 74 ? -20.491 -4.741 34.947 1.00 84.56 74 ALA A C 1
ATOM 590 O O . ALA A 1 74 ? -20.804 -5.687 35.676 1.00 84.56 74 ALA A O 1
ATOM 591 N N . ALA A 1 75 ? -21.383 -3.816 34.583 1.00 80.00 75 ALA A N 1
ATOM 592 C CA . ALA A 1 75 ? -22.802 -3.899 34.924 1.00 80.00 75 ALA A CA 1
ATOM 593 C C . ALA A 1 75 ? -23.495 -5.077 34.215 1.00 80.00 75 ALA A C 1
ATOM 595 O O . ALA A 1 75 ? -24.218 -5.832 34.866 1.00 80.00 75 ALA A O 1
ATOM 596 N N . VAL A 1 76 ? -23.221 -5.289 32.922 1.00 75.25 76 VAL A N 1
ATOM 597 C CA . VAL A 1 76 ? -23.734 -6.430 32.138 1.00 75.25 76 VAL A CA 1
ATOM 598 C C . VAL A 1 76 ? -23.220 -7.764 32.686 1.00 75.25 76 VAL A C 1
ATOM 600 O O . VAL A 1 76 ? -23.984 -8.720 32.812 1.00 75.25 76 VAL A O 1
ATOM 603 N N . ALA A 1 77 ? -21.947 -7.833 33.082 1.00 81.75 77 ALA A N 1
ATOM 604 C CA . ALA A 1 77 ? -21.374 -9.033 33.689 1.00 81.75 77 ALA A CA 1
ATOM 605 C C . ALA A 1 77 ? -22.098 -9.417 34.992 1.00 81.75 77 ALA A C 1
ATOM 607 O O . ALA A 1 77 ? -22.393 -10.590 35.226 1.00 81.75 77 ALA A O 1
ATOM 608 N N . LYS A 1 78 ? -22.433 -8.426 35.832 1.00 85.44 78 LYS A N 1
ATOM 609 C CA . LYS A 1 78 ? -23.152 -8.640 37.102 1.00 85.44 78 LYS A CA 1
ATOM 610 C C . LYS A 1 78 ? -24.561 -9.199 36.909 1.00 85.44 78 LYS A C 1
ATOM 612 O O . LYS A 1 78 ? -25.054 -9.883 37.800 1.00 85.44 78 LYS A O 1
ATOM 617 N N . THR A 1 79 ? -25.207 -8.927 35.776 1.00 83.69 79 THR A N 1
ATOM 618 C CA . THR A 1 79 ? -26.544 -9.452 35.455 1.00 83.69 79 THR A CA 1
ATOM 619 C C . THR A 1 79 ? -26.503 -10.786 34.702 1.00 83.69 79 THR A C 1
ATOM 621 O O . THR A 1 79 ? -27.546 -11.278 34.276 1.00 83.69 79 THR A O 1
ATOM 624 N N . GLY A 1 80 ? -25.320 -11.397 34.558 1.00 78.62 80 GLY A N 1
ATOM 625 C CA . GLY A 1 80 ? -25.132 -12.652 33.825 1.00 78.62 80 GLY A CA 1
ATOM 626 C C . GLY A 1 80 ? -25.197 -12.493 32.304 1.00 78.62 80 GLY A C 1
ATOM 627 O O . GLY A 1 80 ? -25.312 -13.487 31.589 1.00 78.62 80 GLY A O 1
ATOM 628 N N . GLY A 1 81 ? -25.142 -11.258 31.799 1.00 74.44 81 GLY A N 1
ATOM 629 C CA . GLY A 1 81 ? -25.058 -10.983 30.372 1.00 74.44 81 GLY A CA 1
ATOM 630 C C . GLY A 1 81 ? -23.684 -11.337 29.801 1.00 74.44 81 GLY A C 1
ATOM 631 O O . GLY A 1 81 ? -22.679 -11.388 30.512 1.00 74.44 81 GLY A O 1
ATOM 632 N N . LEU A 1 82 ? -23.631 -11.571 28.488 1.00 62.22 82 LEU A N 1
ATOM 633 C CA . LEU A 1 82 ? -22.368 -11.822 27.798 1.00 62.22 82 LEU A CA 1
ATOM 634 C C . LEU A 1 82 ? -21.491 -10.561 27.837 1.00 62.22 82 LEU A C 1
ATOM 636 O O . LEU A 1 82 ? -21.879 -9.516 27.307 1.00 62.22 82 LEU A O 1
ATOM 640 N N . VAL A 1 83 ? -20.298 -10.673 28.426 1.00 59.16 83 VAL A N 1
ATOM 641 C CA . VAL A 1 83 ? -19.274 -9.623 28.363 1.00 59.16 83 VAL A CA 1
ATOM 642 C C . VAL A 1 83 ? -18.840 -9.467 26.907 1.00 59.16 83 VAL A C 1
ATOM 644 O O . VAL A 1 83 ? -18.445 -10.435 26.255 1.00 59.16 83 VAL A O 1
ATOM 647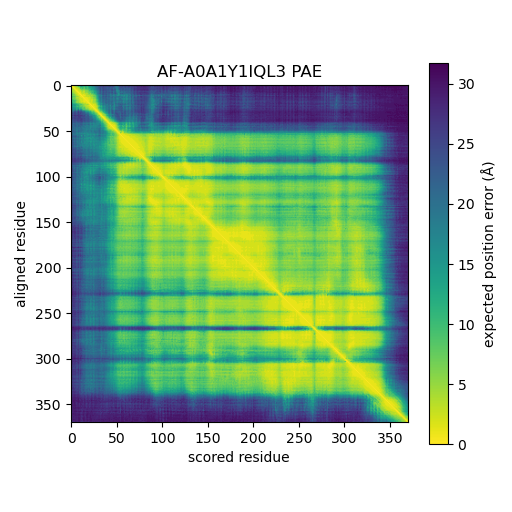 N N . LYS A 1 84 ? -18.979 -8.252 26.377 1.00 64.75 84 LYS A N 1
ATOM 648 C CA . LYS A 1 84 ? -18.637 -7.923 24.990 1.00 64.75 84 LYS A CA 1
ATOM 649 C C . LYS A 1 84 ? -17.124 -7.730 24.850 1.00 64.75 84 LYS A C 1
ATOM 651 O O . LYS A 1 84 ? -16.439 -7.397 25.809 1.00 64.75 84 LYS A O 1
ATOM 656 N N . PHE A 1 85 ? -16.614 -7.958 23.642 1.00 66.56 85 PHE A N 1
ATOM 657 C CA . PHE A 1 85 ? -15.203 -7.758 23.306 1.00 66.56 85 PHE A CA 1
ATOM 658 C C . PHE A 1 85 ? -14.739 -6.319 23.608 1.00 66.56 85 PHE A C 1
ATOM 660 O O . PHE A 1 85 ? -15.563 -5.399 23.527 1.00 66.56 85 PHE A O 1
ATOM 667 N N . PRO A 1 86 ? -13.443 -6.104 23.913 1.00 78.00 86 PRO A N 1
ATOM 668 C CA . PRO A 1 86 ? -12.893 -4.762 24.063 1.00 78.00 86 PRO A CA 1
ATOM 669 C C . PRO A 1 86 ? -13.170 -3.897 22.819 1.00 78.00 86 PRO A C 1
ATOM 671 O O . PRO A 1 86 ? -13.106 -4.409 21.694 1.00 78.00 86 PRO A O 1
ATOM 674 N N . PRO A 1 87 ? -13.472 -2.596 22.981 1.00 81.31 87 PRO A N 1
ATOM 675 C CA . PRO A 1 87 ? -13.667 -1.679 21.862 1.00 81.31 87 PRO A CA 1
ATOM 676 C C . PRO A 1 87 ? -12.418 -1.573 20.977 1.00 81.31 87 PRO A C 1
ATOM 678 O O . PRO A 1 87 ? -11.294 -1.780 21.431 1.00 81.31 87 PRO A O 1
ATOM 681 N N . VAL A 1 88 ? -12.605 -1.198 19.709 1.00 81.50 88 VAL A N 1
ATOM 682 C CA . VAL A 1 88 ? -11.508 -0.975 18.754 1.00 81.50 88 VAL A CA 1
ATOM 683 C C . VAL A 1 88 ? -11.367 0.519 18.470 1.00 81.50 88 VAL A C 1
ATOM 685 O O . VAL A 1 88 ? -12.303 1.162 18.002 1.00 81.50 88 VAL A O 1
ATOM 688 N N . ILE A 1 89 ? -10.179 1.059 18.723 1.00 85.00 89 ILE A N 1
ATOM 689 C CA . ILE A 1 89 ? -9.747 2.392 18.311 1.00 85.00 89 ILE A CA 1
ATOM 690 C C . ILE A 1 89 ? -9.109 2.256 16.930 1.00 85.00 89 ILE A C 1
ATOM 692 O O . ILE A 1 89 ? -8.106 1.558 16.783 1.00 85.00 89 ILE A O 1
ATOM 696 N N . LEU A 1 90 ? -9.675 2.928 15.929 1.00 83.50 90 LEU A N 1
ATOM 697 C CA . LEU A 1 90 ? -9.175 2.917 14.556 1.00 83.50 90 LEU A CA 1
ATOM 698 C C . LEU A 1 90 ? -8.657 4.304 14.172 1.00 83.50 90 LEU A C 1
ATOM 700 O O . LEU A 1 90 ? -9.385 5.290 14.285 1.00 83.50 90 LEU A O 1
ATOM 704 N N . ILE A 1 91 ? -7.410 4.371 13.707 1.00 83.75 91 ILE A N 1
ATOM 705 C CA . ILE A 1 91 ? -6.814 5.581 13.131 1.00 83.75 91 ILE A CA 1
ATOM 706 C C . ILE A 1 91 ? -6.572 5.315 11.651 1.00 83.75 91 ILE A C 1
ATOM 708 O O . ILE A 1 91 ? -5.664 4.565 11.300 1.00 83.75 91 ILE A O 1
ATOM 712 N N . ASP A 1 92 ? -7.401 5.918 10.805 1.00 82.94 92 ASP A N 1
ATOM 713 C CA . ASP A 1 92 ? -7.248 5.861 9.353 1.00 82.94 92 ASP A CA 1
ATOM 714 C C . ASP A 1 92 ? -6.207 6.877 8.863 1.00 82.94 92 ASP A C 1
ATOM 716 O O . ASP A 1 92 ? -6.008 7.925 9.485 1.00 82.94 92 ASP A O 1
ATOM 720 N N . GLU A 1 93 ? -5.538 6.560 7.756 1.00 83.38 93 GLU A N 1
ATOM 721 C CA . GLU A 1 93 ? -4.392 7.304 7.215 1.00 83.38 93 GLU A CA 1
ATOM 722 C C . GLU A 1 93 ? -3.333 7.637 8.285 1.00 83.38 93 GLU A C 1
ATOM 724 O O . GLU A 1 93 ? -2.851 8.771 8.419 1.00 83.38 93 GLU A O 1
ATOM 729 N N . ALA A 1 94 ? -2.966 6.628 9.078 1.00 87.31 94 ALA A N 1
ATOM 730 C CA . ALA A 1 94 ? -2.054 6.752 10.209 1.00 87.31 94 ALA A CA 1
ATOM 731 C C . ALA A 1 94 ? -0.651 7.258 9.816 1.00 87.31 94 ALA A C 1
ATOM 733 O O . ALA A 1 94 ? 0.020 7.875 10.641 1.00 87.31 94 ALA A O 1
ATOM 734 N N . ASN A 1 95 ? -0.241 7.120 8.549 1.00 84.25 95 ASN A N 1
ATOM 735 C CA . ASN A 1 95 ? 0.956 7.753 7.971 1.00 84.25 95 ASN A CA 1
ATOM 736 C C . ASN A 1 95 ? 1.010 9.266 8.202 1.00 84.25 95 ASN A C 1
ATOM 738 O O . ASN A 1 95 ? 2.094 9.832 8.328 1.00 84.25 95 ASN A O 1
ATOM 742 N N . LYS A 1 96 ? -0.132 9.939 8.369 1.00 84.31 96 LYS A N 1
ATOM 743 C CA . LYS A 1 96 ? -0.155 11.366 8.713 1.00 84.31 96 LYS A CA 1
ATOM 744 C C . LYS A 1 96 ? 0.491 11.660 10.065 1.00 84.31 96 LYS A C 1
ATOM 746 O O . LYS A 1 96 ? 1.028 12.754 10.233 1.00 84.31 96 LYS A O 1
ATOM 751 N N . LEU A 1 97 ? 0.516 10.708 10.998 1.00 84.50 97 LEU A N 1
ATOM 752 C CA . LEU A 1 97 ? 1.242 10.842 12.266 1.00 84.50 97 LEU A CA 1
ATOM 753 C C . LEU A 1 97 ? 2.749 11.054 12.044 1.00 84.50 97 LEU A C 1
ATOM 755 O O . LEU A 1 97 ? 3.376 11.813 12.780 1.00 84.50 97 LEU A O 1
ATOM 759 N N . ALA A 1 98 ? 3.316 10.476 10.980 1.00 82.94 98 ALA A N 1
ATOM 760 C CA . ALA A 1 98 ? 4.726 10.644 10.630 1.00 82.94 98 ALA A CA 1
ATOM 761 C C . ALA A 1 98 ? 5.083 12.067 10.181 1.00 82.94 98 ALA A C 1
ATOM 763 O O . ALA A 1 98 ? 6.250 12.449 10.211 1.00 82.94 98 ALA A O 1
ATOM 764 N N . THR A 1 99 ? 4.082 12.868 9.808 1.00 79.81 99 THR A N 1
ATOM 765 C CA . THR A 1 99 ? 4.265 14.251 9.340 1.00 79.81 99 THR A CA 1
ATOM 766 C C . THR A 1 99 ? 4.285 15.286 10.465 1.00 79.81 99 THR A C 1
ATOM 768 O O . THR A 1 99 ? 4.406 16.485 10.207 1.00 79.81 99 THR A O 1
ATOM 771 N N . TRP A 1 100 ? 4.160 14.856 11.723 1.00 78.75 100 TRP A N 1
ATOM 772 C CA . TRP A 1 100 ? 4.189 15.766 12.862 1.00 78.75 100 TRP A CA 1
ATOM 773 C C . TRP A 1 100 ? 5.594 16.357 13.010 1.00 78.75 100 TRP A C 1
ATOM 775 O O . TRP A 1 100 ? 6.563 15.630 13.206 1.00 78.75 100 TRP A O 1
ATOM 785 N N . GLY A 1 101 ? 5.705 17.682 12.895 1.00 70.44 101 GLY A N 1
ATOM 786 C CA . GLY A 1 101 ? 6.980 18.388 13.057 1.00 70.44 101 GLY A CA 1
ATOM 787 C C . GLY A 1 101 ? 7.573 18.248 14.463 1.00 70.44 101 GLY A C 1
ATOM 788 O O . GLY A 1 101 ? 6.909 17.762 15.380 1.00 70.44 101 GLY A O 1
ATOM 789 N N . ASP A 1 102 ? 8.808 18.719 14.636 1.00 77.75 102 ASP A N 1
ATOM 790 C CA . ASP A 1 102 ? 9.589 18.577 15.877 1.00 77.75 102 ASP A CA 1
ATOM 791 C C . ASP A 1 102 ? 8.836 19.056 17.128 1.00 77.75 102 ASP A C 1
ATOM 793 O O . ASP A 1 102 ? 8.870 18.405 18.174 1.00 77.75 102 ASP A O 1
ATOM 797 N N . GLU A 1 103 ? 8.075 20.145 17.004 1.00 69.44 103 GLU A N 1
ATOM 798 C CA . GLU A 1 103 ? 7.260 20.707 18.089 1.00 69.44 103 GLU A CA 1
ATOM 799 C C . GLU A 1 103 ? 6.147 19.756 18.570 1.00 69.44 103 GLU A C 1
ATOM 801 O O . GLU A 1 103 ? 5.740 19.819 19.728 1.00 69.44 103 GLU A O 1
ATOM 806 N N . GLY A 1 104 ? 5.676 18.848 17.710 1.00 75.50 104 GLY A N 1
ATOM 807 C CA . GLY A 1 104 ? 4.613 17.882 18.002 1.00 75.50 104 GLY A CA 1
ATOM 808 C C . GLY A 1 104 ? 5.107 16.507 18.457 1.00 75.50 104 GLY A C 1
ATOM 809 O O . GLY A 1 104 ? 4.286 15.654 18.785 1.00 75.50 104 GLY A O 1
ATOM 810 N N . GLN A 1 105 ? 6.420 16.254 18.496 1.00 82.62 105 GLN A N 1
ATOM 811 C CA . GLN A 1 105 ? 6.939 14.906 18.774 1.00 82.62 105 GLN A CA 1
ATOM 812 C C . GLN A 1 105 ? 6.598 14.407 20.186 1.00 82.62 105 GLN A C 1
ATOM 814 O O . GLN A 1 105 ? 6.331 13.221 20.363 1.00 82.62 105 GLN A O 1
ATOM 819 N N . LYS A 1 106 ? 6.542 15.298 21.186 1.00 84.69 106 LYS A N 1
ATOM 820 C CA . LYS A 1 106 ? 6.125 14.927 22.553 1.00 84.69 106 LYS A CA 1
ATOM 821 C C . LYS A 1 106 ? 4.674 14.459 22.602 1.00 84.69 106 LYS A C 1
ATOM 823 O O . LYS A 1 106 ? 4.378 13.445 23.225 1.00 84.69 106 LYS A O 1
ATOM 828 N N . ASP A 1 107 ? 3.792 15.187 21.929 1.00 81.19 107 ASP A N 1
ATOM 829 C CA . ASP A 1 107 ? 2.370 14.867 21.863 1.00 81.19 107 ASP A CA 1
ATOM 830 C C . ASP A 1 107 ? 2.131 13.578 21.070 1.00 81.19 107 ASP A C 1
ATOM 832 O O . ASP A 1 107 ? 1.345 12.729 21.484 1.00 81.19 107 ASP A O 1
ATOM 836 N N . LEU A 1 108 ? 2.860 13.389 19.968 1.00 86.31 108 LEU A N 1
ATOM 837 C CA . LEU A 1 108 ? 2.840 12.145 19.212 1.00 86.31 108 LEU A CA 1
ATOM 838 C C . LEU A 1 108 ? 3.266 10.956 20.082 1.00 86.31 108 LEU A C 1
ATOM 840 O O . LEU A 1 108 ? 2.564 9.948 20.114 1.00 86.31 108 LEU A O 1
ATOM 844 N N . GLN A 1 109 ? 4.393 11.068 20.792 1.00 89.88 109 GLN A N 1
ATOM 845 C CA . GLN A 1 109 ? 4.867 9.987 21.653 1.00 89.88 109 GLN A CA 1
ATOM 846 C C . GLN A 1 109 ? 3.851 9.689 22.760 1.00 89.88 109 GLN A C 1
ATOM 848 O O . GLN A 1 109 ? 3.525 8.530 22.980 1.00 89.88 109 GLN A O 1
ATOM 853 N N . ALA A 1 110 ? 3.263 10.721 23.376 1.00 87.06 110 ALA A N 1
ATOM 854 C CA . ALA A 1 110 ? 2.214 10.546 24.377 1.00 87.06 110 ALA A CA 1
ATOM 855 C C . ALA A 1 110 ? 0.983 9.806 23.822 1.00 87.06 110 ALA A C 1
ATOM 857 O O . ALA A 1 110 ? 0.401 8.980 24.524 1.00 87.06 110 ALA A O 1
ATOM 858 N N . LEU A 1 111 ? 0.591 10.066 22.568 1.00 87.69 111 LEU A N 1
ATOM 859 C CA . LEU A 1 111 ? -0.485 9.329 21.903 1.00 87.69 111 LEU A CA 1
ATOM 860 C C . LEU A 1 111 ? -0.116 7.856 21.689 1.00 87.69 111 LEU A C 1
ATOM 862 O O . LEU A 1 111 ? -0.926 6.984 21.996 1.00 87.69 111 LEU A O 1
ATOM 866 N N . LEU A 1 112 ? 1.084 7.571 21.175 1.00 91.94 112 LEU A N 1
ATOM 867 C CA . LEU A 1 112 ? 1.542 6.199 20.927 1.00 91.94 112 LEU A CA 1
ATOM 868 C C . LEU A 1 112 ? 1.676 5.403 22.234 1.00 91.94 112 LEU A C 1
ATOM 870 O O . LEU A 1 112 ? 1.173 4.282 22.323 1.00 91.94 112 LEU A O 1
ATOM 874 N N . ASP A 1 113 ? 2.267 6.005 23.266 1.00 93.38 113 ASP A N 1
ATOM 875 C CA . ASP A 1 113 ? 2.392 5.414 24.600 1.00 93.38 113 ASP A CA 1
ATOM 876 C C . ASP A 1 113 ? 1.015 5.129 25.204 1.00 93.38 113 ASP A C 1
ATOM 878 O O . ASP A 1 113 ? 0.786 4.065 25.783 1.00 93.38 113 ASP A O 1
ATOM 882 N N . TRP A 1 114 ? 0.065 6.052 25.032 1.00 94.25 114 TRP A N 1
ATOM 883 C CA . TRP A 1 114 ? -1.306 5.855 25.485 1.00 94.25 114 TRP A CA 1
ATOM 884 C C . TRP A 1 114 ? -2.003 4.710 24.739 1.00 94.25 114 TRP A C 1
ATOM 886 O O . TRP A 1 114 ? -2.632 3.872 25.385 1.00 94.25 114 TRP A O 1
ATOM 896 N N . LEU A 1 115 ? -1.853 4.610 23.413 1.00 91.81 115 LEU A N 1
ATOM 897 C CA . LEU A 1 115 ? -2.402 3.499 22.625 1.00 91.81 115 LEU A CA 1
ATOM 898 C C . LEU A 1 115 ? -1.844 2.148 23.094 1.00 91.81 115 LEU A C 1
ATOM 900 O O . LEU A 1 115 ? -2.597 1.181 23.233 1.00 91.81 115 LEU A O 1
ATOM 904 N N . LEU A 1 116 ? -0.543 2.074 23.387 1.00 93.12 116 LEU A N 1
ATOM 905 C CA . LEU A 1 116 ? 0.090 0.880 23.954 1.00 93.12 116 LEU A CA 1
ATOM 906 C C . LEU A 1 116 ? -0.434 0.562 25.353 1.00 93.12 116 LEU A C 1
ATOM 908 O O . LEU A 1 116 ? -0.731 -0.595 25.657 1.00 93.12 116 LEU A O 1
ATOM 912 N N . PHE A 1 117 ? -0.582 1.581 26.196 1.00 93.38 117 PHE A N 1
ATOM 913 C CA . PHE A 1 117 ? -1.107 1.436 27.545 1.00 93.38 117 PHE A CA 1
ATOM 914 C C . PHE A 1 117 ? -2.518 0.841 27.534 1.00 93.38 117 PHE A C 1
ATOM 916 O O . PHE A 1 117 ? -2.748 -0.197 28.159 1.00 93.38 117 PHE A O 1
ATOM 923 N N . VAL A 1 118 ? -3.451 1.437 26.783 1.00 91.50 118 VAL A N 1
ATOM 924 C CA . VAL A 1 118 ? -4.844 0.963 26.759 1.00 91.50 118 VAL A CA 1
ATOM 925 C C . VAL A 1 118 ? -4.980 -0.403 26.093 1.00 91.50 118 VAL A C 1
ATOM 927 O O . VAL A 1 118 ? -5.821 -1.197 26.515 1.00 91.50 118 VAL A O 1
ATOM 930 N N . SER A 1 119 ? -4.132 -0.714 25.104 1.00 90.75 119 SER A N 1
ATOM 931 C CA . SER A 1 119 ? -4.260 -1.954 24.333 1.00 90.75 119 SER A CA 1
ATOM 932 C C . SER A 1 119 ? -3.499 -3.155 24.874 1.00 90.75 119 SER A C 1
ATOM 934 O O . SER A 1 119 ? -4.041 -4.258 24.902 1.00 90.75 119 SER A O 1
ATOM 936 N N . LYS A 1 120 ? -2.253 -2.973 25.313 1.00 88.81 120 LYS A N 1
ATOM 937 C CA . LYS A 1 120 ? -1.388 -4.072 25.762 1.00 88.81 120 LYS A CA 1
ATOM 938 C C . LYS A 1 120 ? -1.325 -4.186 27.273 1.00 88.81 120 LYS A C 1
ATOM 940 O O . LYS A 1 120 ? -1.317 -5.297 27.78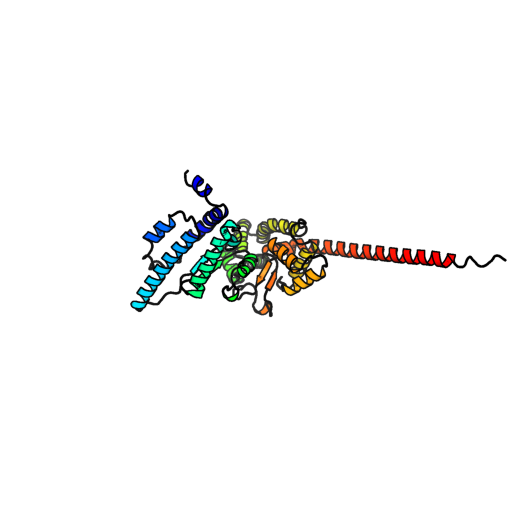8 1.00 88.81 120 LYS A O 1
ATOM 945 N N . GLN A 1 121 ? -1.277 -3.058 27.980 1.00 87.62 121 GLN A N 1
ATOM 946 C CA . GLN A 1 121 ? -1.090 -3.073 29.433 1.00 87.62 121 GLN A CA 1
ATOM 947 C C . GLN A 1 121 ? -2.417 -3.208 30.180 1.00 87.62 121 GLN A C 1
ATOM 949 O O . GLN A 1 121 ? -2.503 -3.949 31.156 1.00 87.62 121 GLN A O 1
ATOM 954 N N . LYS A 1 122 ? -3.455 -2.494 29.730 1.00 89.00 122 LYS A N 1
ATOM 955 C CA . LYS A 1 122 ? -4.785 -2.520 30.349 1.00 89.00 122 LYS A CA 1
ATOM 956 C C . LYS A 1 122 ? -5.759 -3.487 29.688 1.00 89.00 122 LYS A C 1
ATOM 958 O O . LYS A 1 122 ? -6.687 -3.924 30.356 1.00 89.00 122 LYS A O 1
ATOM 963 N N . GLY A 1 123 ? -5.566 -3.807 28.406 1.00 87.94 123 GLY A N 1
ATOM 964 C CA . GLY A 1 123 ? -6.505 -4.637 27.644 1.00 87.94 123 GLY A CA 1
ATOM 965 C C . GLY A 1 123 ? -7.905 -4.020 27.517 1.00 87.94 123 GLY A C 1
ATOM 966 O O . GLY A 1 123 ? -8.866 -4.742 27.278 1.00 87.94 123 GLY A O 1
ATOM 967 N N . GLN A 1 124 ? -8.016 -2.699 27.692 1.00 85.56 124 GLN A N 1
ATOM 968 C CA . GLN A 1 124 ? -9.274 -1.945 27.660 1.00 85.56 124 GLN A CA 1
ATOM 969 C C . GLN A 1 124 ? -9.761 -1.676 26.238 1.00 85.56 124 GLN A C 1
ATOM 971 O O . GLN A 1 124 ? -10.933 -1.393 26.028 1.00 85.56 124 GLN A O 1
ATOM 976 N N . ALA A 1 125 ? -8.868 -1.730 25.251 1.00 85.50 125 ALA A N 1
ATOM 977 C CA . ALA A 1 125 ? -9.213 -1.537 23.851 1.00 85.50 125 ALA A CA 1
ATOM 978 C C . ALA A 1 125 ? -8.243 -2.288 22.937 1.00 85.50 125 ALA A C 1
ATOM 980 O O . ALA A 1 125 ? -7.146 -2.662 23.333 1.00 85.50 125 ALA A O 1
ATOM 981 N N . HIS A 1 126 ? -8.596 -2.447 21.671 1.00 84.62 126 HIS A N 1
ATOM 982 C CA . HIS A 1 126 ? -7.635 -2.718 20.609 1.00 84.62 126 HIS A CA 1
ATOM 983 C C . HIS A 1 126 ? -7.313 -1.416 19.879 1.00 84.62 126 HIS A C 1
ATOM 985 O O . HIS A 1 126 ? -8.194 -0.584 19.696 1.00 84.62 126 HIS A O 1
ATOM 991 N N . ALA A 1 127 ? -6.067 -1.238 19.446 1.00 87.75 127 ALA A N 1
ATOM 992 C CA . ALA A 1 127 ? -5.667 -0.117 18.603 1.00 87.75 127 ALA A CA 1
ATOM 993 C C . ALA A 1 127 ? -5.291 -0.642 17.215 1.00 87.75 127 ALA A C 1
ATOM 995 O O . ALA A 1 127 ? -4.457 -1.541 17.099 1.00 87.75 127 ALA A O 1
ATOM 996 N N . VAL A 1 128 ? -5.911 -0.089 16.175 1.00 87.69 128 VAL A N 1
ATOM 997 C CA . VAL A 1 128 ? -5.658 -0.426 14.773 1.00 87.69 128 VAL A CA 1
ATOM 998 C C . VAL A 1 128 ? -5.260 0.847 14.038 1.00 87.69 128 VAL A C 1
ATOM 1000 O O . VAL A 1 128 ? -6.035 1.799 13.947 1.00 87.69 128 VAL A O 1
ATOM 1003 N N . LEU A 1 129 ? -4.035 0.859 13.521 1.00 88.88 129 LEU A N 1
ATOM 1004 C CA . LEU A 1 129 ? -3.504 1.937 12.693 1.00 88.88 129 LEU A CA 1
ATOM 1005 C C . LEU A 1 129 ? -3.590 1.488 11.234 1.00 88.88 129 LEU A C 1
ATOM 1007 O O . LEU A 1 129 ? -2.962 0.499 10.861 1.00 88.88 129 LEU A O 1
ATOM 1011 N N . VAL A 1 130 ? -4.390 2.183 10.431 1.00 87.12 130 VAL A N 1
ATOM 1012 C CA . VAL A 1 130 ? -4.633 1.853 9.023 1.00 87.12 130 VAL A CA 1
ATOM 1013 C C . VAL A 1 130 ? -3.904 2.865 8.154 1.00 87.12 130 VAL A C 1
ATOM 1015 O O . VAL A 1 130 ? -3.938 4.063 8.421 1.00 87.12 130 VAL A O 1
ATOM 1018 N N . THR A 1 131 ? -3.214 2.396 7.121 1.00 87.44 131 THR A N 1
ATOM 1019 C CA . THR A 1 131 ? -2.515 3.270 6.179 1.00 87.44 131 THR A CA 1
ATOM 1020 C C . THR A 1 131 ? -2.432 2.628 4.802 1.00 87.44 131 THR A C 1
ATOM 1022 O O . THR A 1 131 ? -2.430 1.404 4.670 1.00 87.44 131 THR A O 1
ATOM 1025 N N . SER A 1 132 ? -2.346 3.477 3.782 1.00 82.06 132 SER A N 1
ATOM 1026 C CA . SER A 1 132 ? -2.020 3.094 2.411 1.00 82.06 132 SER A CA 1
ATOM 1027 C C . SER A 1 132 ? -0.508 3.106 2.123 1.00 82.06 132 SER A C 1
ATOM 1029 O O . SER A 1 132 ? -0.089 2.652 1.059 1.00 82.06 132 SER A O 1
ATOM 1031 N N . GLU A 1 133 ? 0.322 3.598 3.052 1.00 78.94 133 GLU A N 1
ATOM 1032 C CA . GLU A 1 133 ? 1.764 3.774 2.859 1.00 78.94 133 GLU A CA 1
ATOM 1033 C C . GLU A 1 133 ? 2.586 2.719 3.601 1.00 78.94 133 GLU A C 1
ATOM 1035 O O . GLU A 1 133 ? 2.627 2.681 4.830 1.00 78.94 133 GLU A O 1
ATOM 1040 N N . TYR A 1 134 ? 3.337 1.912 2.849 1.00 74.06 134 TYR A N 1
ATOM 1041 C CA . TYR A 1 134 ? 4.171 0.863 3.437 1.00 74.06 134 TYR A CA 1
ATOM 1042 C C . TYR A 1 134 ? 5.275 1.405 4.362 1.00 74.06 134 TYR A C 1
ATOM 1044 O O . TYR A 1 134 ? 5.520 0.860 5.439 1.00 74.06 134 TYR A O 1
ATOM 1052 N N . ALA A 1 135 ? 5.887 2.533 3.985 1.00 76.50 135 ALA A N 1
ATOM 1053 C CA . ALA A 1 135 ? 6.966 3.171 4.744 1.00 76.50 135 ALA A CA 1
ATOM 1054 C C . ALA A 1 135 ? 6.559 3.579 6.175 1.00 76.50 135 ALA A C 1
ATOM 1056 O O . ALA A 1 135 ? 7.419 3.835 7.019 1.00 76.50 135 ALA A O 1
ATOM 1057 N N . PHE A 1 136 ? 5.257 3.623 6.474 1.00 84.25 136 PHE A N 1
ATOM 1058 C CA . PHE A 1 136 ? 4.762 3.868 7.822 1.00 84.25 136 PHE A CA 1
ATOM 1059 C C . PHE A 1 136 ? 5.167 2.770 8.814 1.00 84.25 136 PHE A C 1
ATOM 1061 O O . PHE A 1 136 ? 5.426 3.080 9.974 1.00 84.25 136 PHE A O 1
ATOM 1068 N N . SER A 1 137 ? 5.263 1.510 8.372 1.00 83.31 137 SER A N 1
ATOM 1069 C CA . SER A 1 137 ? 5.677 0.393 9.232 1.00 83.31 137 SER A CA 1
ATOM 1070 C C . SER A 1 137 ? 7.096 0.606 9.775 1.00 83.31 137 SER A C 1
ATOM 1072 O O . SER A 1 137 ? 7.317 0.545 10.986 1.00 83.31 137 SER A O 1
ATOM 1074 N N . ASP A 1 138 ? 8.034 0.975 8.897 1.00 82.31 138 ASP A N 1
ATOM 1075 C CA . ASP A 1 138 ? 9.419 1.310 9.261 1.00 82.31 138 ASP A CA 1
ATOM 1076 C C . ASP A 1 138 ? 9.500 2.511 10.205 1.00 82.31 138 ASP A C 1
ATOM 1078 O O . ASP A 1 138 ? 10.338 2.570 11.105 1.00 82.31 138 ASP A O 1
ATOM 1082 N N . TRP A 1 139 ? 8.644 3.508 9.989 1.00 88.88 139 TRP A N 1
ATOM 1083 C CA . TRP A 1 139 ? 8.583 4.681 10.852 1.00 88.88 139 TRP A CA 1
ATOM 1084 C C . TRP A 1 139 ? 8.039 4.341 12.248 1.00 88.88 139 TRP A C 1
ATOM 1086 O O . TRP A 1 139 ? 8.514 4.887 13.250 1.00 88.88 139 TRP A O 1
ATOM 1096 N N . LEU A 1 140 ? 7.057 3.438 12.317 1.00 90.25 140 LEU A N 1
ATOM 1097 C CA . LEU A 1 140 ? 6.420 3.012 13.559 1.00 90.25 140 LEU A CA 1
ATOM 1098 C C . LEU A 1 140 ? 7.354 2.129 14.393 1.00 90.25 140 LEU A C 1
ATOM 1100 O O . LEU A 1 140 ? 7.425 2.312 15.607 1.00 90.25 140 LEU A O 1
ATOM 1104 N N . SER A 1 141 ? 8.116 1.232 13.759 1.00 87.50 141 SER A N 1
ATOM 1105 C CA . SER A 1 141 ? 9.066 0.334 14.439 1.00 87.50 141 SER A CA 1
ATOM 1106 C C . SER A 1 141 ? 10.220 1.071 15.127 1.00 87.50 141 SER A C 1
ATOM 1108 O O . SER A 1 141 ? 10.791 0.580 16.096 1.00 87.50 141 SER A O 1
ATOM 1110 N N . GLN A 1 142 ? 10.531 2.294 14.688 1.00 89.00 142 GLN A N 1
ATOM 1111 C CA . GLN A 1 142 ? 11.505 3.172 15.350 1.00 89.00 142 GLN A CA 1
ATOM 1112 C C . GLN A 1 142 ? 10.968 3.816 16.638 1.00 89.00 142 GLN A C 1
ATOM 1114 O O . GLN A 1 142 ? 11.739 4.406 17.393 1.00 89.00 142 GLN A O 1
ATOM 1119 N N . ARG A 1 143 ? 9.651 3.760 16.872 1.00 91.00 143 ARG A N 1
ATOM 1120 C CA . ARG A 1 143 ? 8.960 4.426 17.992 1.00 91.00 143 ARG A CA 1
ATOM 1121 C C . ARG A 1 143 ? 8.316 3.451 18.960 1.00 91.00 143 ARG A C 1
ATOM 1123 O O . ARG A 1 143 ? 8.187 3.759 20.140 1.00 91.00 143 ARG A O 1
ATOM 1130 N N . ILE A 1 144 ? 7.894 2.299 18.456 1.00 90.62 144 ILE A N 1
ATOM 1131 C CA . ILE A 1 144 ? 7.246 1.253 19.230 1.00 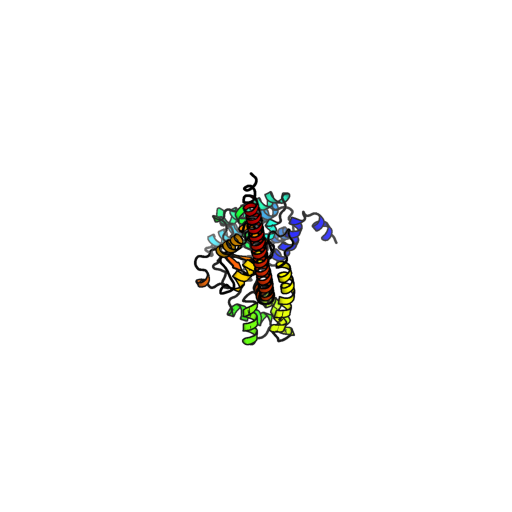90.62 144 ILE A CA 1
ATOM 1132 C C . ILE A 1 144 ? 8.037 -0.043 19.038 1.00 90.62 144 ILE A C 1
ATOM 1134 O O . ILE A 1 144 ? 8.261 -0.435 17.891 1.00 90.62 144 ILE A O 1
ATOM 1138 N N . PRO A 1 145 ? 8.421 -0.733 20.128 1.00 88.69 145 PRO A N 1
ATOM 1139 C CA . PRO A 1 145 ? 9.054 -2.042 20.031 1.00 88.69 145 PRO A CA 1
ATOM 1140 C C . PRO A 1 145 ? 8.201 -3.035 19.227 1.00 88.69 145 PRO A C 1
ATOM 1142 O O . PRO A 1 145 ? 6.976 -3.097 19.389 1.00 88.69 145 PRO A O 1
ATOM 1145 N N . ALA A 1 146 ? 8.848 -3.804 18.348 1.00 84.81 146 ALA A N 1
ATOM 1146 C CA . ALA A 1 146 ? 8.176 -4.665 17.375 1.00 84.81 146 ALA A CA 1
ATOM 1147 C C . ALA A 1 146 ? 7.258 -5.714 18.031 1.00 84.81 146 ALA A C 1
ATOM 1149 O O . ALA A 1 146 ? 6.219 -6.052 17.475 1.00 84.81 146 ALA A O 1
ATOM 1150 N N . GLU A 1 147 ? 7.571 -6.172 19.245 1.00 87.81 147 GLU A N 1
ATOM 1151 C CA . GLU A 1 147 ? 6.758 -7.123 20.008 1.00 87.81 147 GLU A CA 1
ATOM 1152 C C . GLU A 1 147 ? 5.358 -6.597 20.373 1.00 87.81 147 GLU A C 1
ATOM 1154 O O . GLU A 1 147 ? 4.449 -7.381 20.670 1.00 87.81 147 GLU A O 1
ATOM 1159 N N . PHE A 1 148 ? 5.148 -5.277 20.336 1.00 88.75 148 PHE A N 1
ATOM 1160 C CA . PHE A 1 148 ? 3.853 -4.666 20.630 1.00 88.75 148 PHE A CA 1
ATOM 1161 C C . PHE A 1 148 ? 3.014 -4.368 19.387 1.00 88.75 148 PHE A C 1
ATOM 1163 O O . PHE A 1 148 ? 1.819 -4.087 19.526 1.00 88.75 148 PHE A O 1
ATOM 1170 N N . VAL A 1 149 ? 3.588 -4.479 18.188 1.00 87.38 149 VAL A N 1
ATOM 1171 C CA . VAL A 1 149 ? 2.918 -4.171 16.921 1.00 87.38 149 VAL A CA 1
ATOM 1172 C C . VAL A 1 149 ? 2.732 -5.449 16.115 1.00 87.38 149 VAL A C 1
ATOM 1174 O O . VAL A 1 149 ? 3.667 -6.206 15.889 1.00 87.38 149 VAL A O 1
ATOM 1177 N N . ARG A 1 150 ? 1.510 -5.681 15.634 1.00 85.75 150 ARG A N 1
ATOM 1178 C CA . ARG A 1 150 ? 1.249 -6.705 14.619 1.00 85.75 150 ARG A CA 1
ATOM 1179 C C . ARG A 1 150 ? 0.868 -6.006 13.327 1.00 85.75 150 ARG A C 1
ATOM 1181 O O . ARG A 1 150 ? -0.125 -5.284 13.298 1.00 85.75 150 ARG A O 1
ATOM 1188 N N . VAL A 1 151 ? 1.646 -6.236 12.277 1.00 84.19 151 VAL A N 1
ATOM 1189 C CA . VAL A 1 151 ? 1.355 -5.721 10.938 1.00 84.19 151 VAL A CA 1
ATOM 1190 C C . VAL A 1 151 ? 0.528 -6.759 10.187 1.00 84.19 151 VAL A C 1
ATOM 1192 O O . VAL A 1 151 ? 0.864 -7.942 10.162 1.00 84.19 151 VAL A O 1
ATOM 1195 N N . ALA A 1 152 ? -0.570 -6.311 9.589 1.00 83.12 152 ALA A N 1
ATOM 1196 C CA . ALA A 1 152 ? -1.361 -7.094 8.653 1.00 83.12 152 ALA A CA 1
ATOM 1197 C C . ALA A 1 152 ? -1.505 -6.290 7.362 1.00 83.12 152 ALA A C 1
ATOM 1199 O O . ALA A 1 152 ? -1.783 -5.092 7.408 1.00 83.12 152 ALA A O 1
ATOM 1200 N N . VAL A 1 153 ? -1.305 -6.945 6.221 1.00 82.25 153 VAL A N 1
ATOM 1201 C CA . VAL A 1 153 ? -1.440 -6.322 4.904 1.00 82.25 153 VAL A CA 1
ATOM 1202 C C . VAL A 1 153 ? -2.713 -6.846 4.268 1.00 82.25 153 VAL A C 1
ATOM 1204 O O . VAL A 1 153 ? -2.839 -8.048 4.041 1.00 82.25 153 VAL A O 1
ATOM 1207 N N . ILE A 1 154 ? -3.642 -5.942 3.972 1.00 83.19 154 ILE A N 1
ATOM 1208 C CA . ILE A 1 154 ? -4.869 -6.274 3.248 1.00 83.19 154 ILE A CA 1
ATOM 1209 C C . ILE A 1 154 ? -4.533 -6.348 1.759 1.00 83.19 154 ILE A C 1
ATOM 1211 O O . ILE A 1 154 ? -4.023 -5.384 1.187 1.00 83.19 154 ILE A O 1
ATOM 1215 N N . GLY A 1 155 ? -4.774 -7.513 1.163 1.00 80.56 155 GLY A N 1
ATOM 1216 C CA . GLY A 1 155 ? -4.545 -7.757 -0.256 1.00 80.56 155 GLY A CA 1
ATOM 1217 C C . GLY A 1 155 ? -5.656 -7.293 -1.188 1.00 80.56 155 GLY A C 1
ATOM 1218 O O . GLY A 1 155 ? -6.652 -6.698 -0.772 1.00 80.56 155 GLY A O 1
ATOM 1219 N N . ASN A 1 156 ? -5.464 -7.588 -2.472 1.00 85.25 156 ASN A N 1
ATOM 1220 C CA . ASN A 1 156 ? -6.522 -7.507 -3.473 1.00 85.25 156 ASN A CA 1
ATOM 1221 C C . ASN A 1 156 ? -7.592 -8.593 -3.222 1.00 85.25 156 ASN A C 1
ATOM 1223 O O . ASN A 1 156 ? -7.361 -9.556 -2.489 1.00 85.25 156 ASN A O 1
ATOM 1227 N N . PHE A 1 157 ? -8.773 -8.427 -3.821 1.00 87.06 157 PHE A N 1
ATOM 1228 C CA . PHE A 1 157 ? -9.801 -9.468 -3.820 1.00 87.06 157 PHE A CA 1
ATOM 1229 C C . PHE A 1 157 ? -9.318 -10.734 -4.537 1.00 87.06 157 PHE A C 1
ATOM 1231 O O . PHE A 1 157 ? -8.560 -10.655 -5.501 1.00 87.06 157 PHE A O 1
ATOM 1238 N N . GLU A 1 158 ? -9.821 -11.892 -4.113 1.00 86.31 158 GLU A N 1
ATOM 1239 C CA . GLU A 1 158 ? -9.743 -13.101 -4.932 1.00 86.31 158 GLU A CA 1
ATOM 1240 C C . GLU A 1 158 ? -10.592 -12.930 -6.199 1.00 86.31 158 GLU A C 1
ATOM 1242 O O . GLU A 1 158 ? -11.549 -12.156 -6.212 1.00 86.31 158 GLU A O 1
ATOM 1247 N N . GLU A 1 159 ? -10.279 -13.672 -7.261 1.00 89.19 159 GLU A N 1
ATOM 1248 C CA . GLU A 1 159 ? -10.893 -13.497 -8.584 1.00 89.19 159 GLU A CA 1
ATOM 1249 C C . GLU A 1 159 ? -12.434 -13.478 -8.560 1.00 89.19 159 GLU A C 1
ATOM 1251 O O . GLU A 1 159 ? -13.062 -12.612 -9.172 1.00 89.19 159 GLU A O 1
ATOM 1256 N N . GLY A 1 160 ? -13.061 -14.394 -7.814 1.00 91.19 160 GLY A N 1
ATOM 1257 C CA . GLY A 1 160 ? -14.524 -14.470 -7.711 1.00 91.19 160 GLY A CA 1
ATOM 1258 C C . GLY A 1 160 ? -15.151 -13.254 -7.016 1.00 91.19 160 GLY A C 1
ATOM 1259 O O . GLY A 1 160 ? -16.161 -12.711 -7.483 1.00 91.19 160 GLY A O 1
ATOM 1260 N N . ASP A 1 161 ? -14.529 -12.785 -5.935 1.00 93.00 161 ASP A N 1
ATOM 1261 C CA . ASP A 1 161 ? -14.957 -11.589 -5.205 1.00 93.00 161 ASP A CA 1
ATOM 1262 C C . ASP A 1 161 ? -14.690 -10.321 -6.020 1.00 93.00 161 ASP A C 1
ATOM 1264 O O . ASP A 1 161 ? -15.527 -9.415 -6.065 1.00 93.00 161 ASP A O 1
ATOM 1268 N N . ALA A 1 162 ? -13.560 -10.280 -6.727 1.00 93.25 162 ALA A N 1
ATOM 1269 C CA . ALA A 1 162 ? -13.183 -9.205 -7.630 1.00 93.25 162 ALA A CA 1
ATOM 1270 C C . ALA A 1 162 ? -14.213 -9.047 -8.753 1.00 93.25 162 ALA A C 1
ATOM 1272 O O . ALA A 1 162 ? -14.659 -7.926 -9.021 1.00 93.25 162 ALA A O 1
ATOM 1273 N N . ARG A 1 163 ? -14.644 -10.161 -9.364 1.00 97.00 163 ARG A N 1
ATOM 1274 C CA . ARG A 1 163 ? -15.679 -10.162 -10.404 1.00 97.00 163 ARG A CA 1
ATOM 1275 C C . ARG A 1 163 ? -17.001 -9.664 -9.855 1.00 97.00 163 ARG A C 1
ATOM 1277 O O . ARG A 1 163 ? -17.580 -8.733 -10.407 1.00 97.00 163 ARG A O 1
ATOM 1284 N N . SER A 1 164 ? -17.437 -10.229 -8.732 1.00 97.00 164 SER A N 1
ATOM 1285 C CA . SER A 1 164 ? -18.697 -9.856 -8.082 1.00 97.00 164 SER A CA 1
ATOM 1286 C C . SER A 1 164 ? -18.724 -8.369 -7.718 1.00 97.00 164 SER A C 1
ATOM 1288 O O . SER A 1 164 ? -19.722 -7.676 -7.930 1.00 97.00 164 SER A O 1
ATOM 1290 N N . PHE A 1 165 ? -17.607 -7.848 -7.207 1.00 96.44 165 PHE A N 1
ATOM 1291 C CA . PHE A 1 165 ? -17.434 -6.430 -6.923 1.00 96.44 165 PHE A CA 1
ATOM 1292 C C . PHE A 1 165 ? -17.489 -5.584 -8.200 1.00 96.44 165 PHE A C 1
ATOM 1294 O O . PHE A 1 165 ? -18.210 -4.588 -8.248 1.00 96.44 165 PHE A O 1
ATOM 1301 N N . PHE A 1 166 ? -16.759 -5.974 -9.245 1.00 97.06 166 PHE A N 1
ATOM 1302 C CA . PHE A 1 166 ? -16.716 -5.237 -10.503 1.00 97.06 166 PHE A CA 1
ATOM 1303 C C . PHE A 1 166 ? -18.079 -5.203 -11.200 1.00 97.06 166 PHE A C 1
ATOM 1305 O O . PHE A 1 166 ? -18.541 -4.127 -11.563 1.00 97.06 166 PHE A O 1
ATOM 1312 N N . GLU A 1 167 ? -18.765 -6.339 -11.324 1.00 97.50 167 GLU A N 1
ATOM 1313 C CA . GLU A 1 167 ? -20.105 -6.433 -11.918 1.00 97.50 167 GLU A CA 1
ATOM 1314 C C . GLU A 1 167 ? -21.134 -5.614 -11.133 1.00 97.50 167 GLU A C 1
ATOM 1316 O O . GLU A 1 167 ? -21.992 -4.961 -11.729 1.00 97.50 167 GLU A O 1
ATOM 1321 N N . LYS A 1 168 ? -21.008 -5.551 -9.800 1.00 97.38 168 LYS A N 1
ATOM 1322 C CA . LYS A 1 168 ? -21.809 -4.648 -8.963 1.00 97.38 168 LYS A CA 1
ATOM 1323 C C . LYS A 1 168 ? -21.526 -3.176 -9.275 1.00 97.38 168 LYS A C 1
ATOM 1325 O O . LYS A 1 168 ? -22.466 -2.392 -9.402 1.00 97.38 168 LYS A O 1
ATOM 1330 N N . GLU A 1 169 ? -20.257 -2.789 -9.406 1.00 97.19 169 GLU A N 1
ATOM 1331 C CA . GLU A 1 169 ? -19.874 -1.420 -9.776 1.00 97.19 169 GLU A CA 1
ATOM 1332 C C . GLU A 1 169 ? -20.245 -1.088 -11.230 1.00 97.19 169 GLU A C 1
ATOM 1334 O O . GLU A 1 169 ? -20.526 0.068 -11.535 1.00 97.19 169 GLU A O 1
ATOM 1339 N N . VAL A 1 170 ? -20.298 -2.062 -12.142 1.00 96.62 170 VAL A N 1
ATOM 1340 C CA . VAL A 1 170 ? -20.775 -1.884 -13.525 1.00 96.62 170 VAL A CA 1
ATOM 1341 C C . VAL A 1 170 ? -22.304 -1.801 -13.567 1.00 96.62 170 VAL A C 1
ATOM 1343 O O . VAL A 1 170 ? -22.837 -0.950 -14.281 1.00 96.62 170 VAL A O 1
ATOM 1346 N N . GLY A 1 171 ? -22.995 -2.597 -12.752 1.00 96.75 171 GLY A N 1
ATOM 1347 C CA . GLY A 1 171 ? -24.453 -2.713 -12.670 1.00 96.75 171 GLY A CA 1
ATOM 1348 C C . GLY A 1 171 ? -25.046 -3.855 -13.505 1.00 96.75 171 GLY A C 1
ATOM 1349 O O . GLY A 1 171 ? -26.264 -4.023 -13.511 1.00 96.75 171 GLY A O 1
ATOM 1350 N N . THR A 1 172 ? -24.214 -4.629 -14.205 1.00 93.88 172 THR A N 1
ATOM 1351 C CA . THR A 1 172 ? -24.614 -5.774 -15.036 1.00 93.88 172 THR A CA 1
ATOM 1352 C C . THR A 1 172 ? -23.514 -6.835 -15.035 1.00 93.88 172 THR A C 1
ATOM 1354 O O . THR A 1 172 ? -22.349 -6.484 -14.827 1.00 93.88 172 THR A O 1
ATOM 1357 N N . PRO A 1 173 ? -23.846 -8.105 -15.333 1.00 96.44 173 PRO A N 1
ATOM 1358 C CA . PRO A 1 173 ? -22.839 -9.127 -15.596 1.00 96.44 173 PRO A CA 1
ATOM 1359 C C . PRO A 1 173 ? -21.892 -8.712 -16.724 1.00 96.44 173 PRO A C 1
ATOM 1361 O O . PRO A 1 173 ? -22.302 -8.027 -17.668 1.00 96.44 173 PRO A O 1
ATOM 1364 N N . VAL A 1 174 ? -20.635 -9.136 -16.627 1.00 95.88 174 VAL A N 1
ATOM 1365 C CA . VAL A 1 174 ? -19.586 -8.853 -17.612 1.00 95.88 174 VAL A CA 1
ATOM 1366 C C . VAL A 1 174 ? -19.241 -10.151 -18.337 1.00 95.88 174 VAL A C 1
ATOM 1368 O O . VAL A 1 174 ? -19.188 -11.216 -17.721 1.00 95.88 174 VAL A O 1
ATOM 1371 N N . ALA A 1 175 ? -19.046 -10.080 -19.657 1.00 97.00 175 ALA A N 1
ATOM 1372 C CA . ALA A 1 175 ? -18.662 -11.244 -20.453 1.00 97.00 175 ALA A CA 1
ATOM 1373 C C . ALA A 1 175 ? -17.290 -11.777 -20.013 1.00 97.00 175 ALA A C 1
ATOM 1375 O O . ALA A 1 175 ? -16.401 -10.986 -19.708 1.00 97.00 175 ALA A O 1
ATOM 1376 N N . ASP A 1 176 ? -17.100 -13.099 -20.038 1.00 96.75 176 ASP A N 1
ATOM 1377 C CA . ASP A 1 176 ? -15.879 -13.738 -19.521 1.00 96.75 176 ASP A CA 1
ATOM 1378 C C . ASP A 1 176 ? -14.606 -13.179 -20.167 1.00 96.75 176 ASP A C 1
ATOM 1380 O O . ASP A 1 176 ? -13.681 -12.810 -19.462 1.00 96.75 176 ASP A O 1
ATOM 1384 N N . ALA A 1 177 ? -14.592 -12.975 -21.488 1.00 95.69 177 ALA A N 1
ATOM 1385 C CA . ALA A 1 177 ? -13.428 -12.409 -22.177 1.00 95.69 177 ALA A CA 1
ATOM 1386 C C . ALA A 1 177 ? -13.064 -10.981 -21.710 1.00 95.69 177 ALA A C 1
ATOM 1388 O O . ALA A 1 177 ? -11.886 -10.629 -21.624 1.00 95.69 177 ALA A O 1
ATOM 1389 N N . GLU A 1 178 ? -14.068 -10.156 -21.396 1.00 95.75 178 GLU A N 1
ATOM 1390 C CA . GLU A 1 178 ? -13.863 -8.801 -20.871 1.00 95.75 178 GLU A CA 1
ATOM 1391 C C . GLU A 1 178 ? -13.396 -8.859 -19.410 1.00 95.75 178 GLU A C 1
ATOM 1393 O O . GLU A 1 178 ? -12.517 -8.097 -19.003 1.00 95.75 178 GLU A O 1
ATOM 1398 N N . TRP A 1 179 ? -13.952 -9.787 -18.625 1.00 95.75 179 TRP A N 1
ATOM 1399 C CA . TRP A 1 179 ? -13.524 -10.035 -17.252 1.00 95.75 179 TRP A CA 1
ATOM 1400 C C . TRP A 1 179 ? -12.077 -10.528 -17.194 1.00 95.75 179 TRP A C 1
ATOM 1402 O O . TRP A 1 179 ? -11.282 -9.940 -16.468 1.00 95.75 179 TRP A O 1
ATOM 1412 N N . ASP A 1 180 ? -11.703 -11.515 -18.005 1.00 92.75 180 ASP A N 1
ATOM 1413 C CA . ASP A 1 180 ? -10.347 -12.059 -18.072 1.00 92.75 180 ASP A CA 1
ATOM 1414 C C . ASP A 1 180 ? -9.330 -10.957 -18.385 1.00 92.75 180 ASP A C 1
ATOM 1416 O O . ASP A 1 180 ? -8.259 -10.884 -17.779 1.00 92.75 180 ASP A O 1
ATOM 1420 N N . MET A 1 181 ? -9.675 -10.046 -19.303 1.00 90.12 181 MET A N 1
ATOM 1421 C CA . MET A 1 181 ? -8.844 -8.886 -19.620 1.00 90.12 181 MET A CA 1
ATOM 1422 C C . MET A 1 181 ? -8.731 -7.919 -18.433 1.00 90.12 181 MET A C 1
ATOM 1424 O O . MET A 1 181 ? -7.631 -7.459 -18.117 1.00 90.12 181 MET A O 1
ATOM 1428 N N . CYS A 1 182 ? -9.852 -7.621 -17.774 1.00 90.88 182 CYS A N 1
ATOM 1429 C CA . CYS A 1 182 ? -9.910 -6.762 -16.595 1.00 90.88 182 CYS A CA 1
ATOM 1430 C C . CYS A 1 182 ? -9.065 -7.329 -15.453 1.00 90.88 182 CYS A C 1
ATOM 1432 O O . CYS A 1 182 ? -8.148 -6.664 -14.976 1.00 90.88 182 CYS A O 1
ATOM 1434 N N . HIS A 1 183 ? -9.327 -8.576 -15.065 1.00 89.56 183 HIS A N 1
ATOM 1435 C CA . HIS A 1 183 ? -8.673 -9.265 -13.962 1.00 89.56 183 HIS A CA 1
ATOM 1436 C C . HIS A 1 183 ? -7.178 -9.440 -14.223 1.00 89.56 183 HIS A C 1
ATOM 1438 O O . HIS A 1 183 ? -6.356 -9.130 -13.369 1.00 89.56 183 HIS A O 1
ATOM 1444 N N . LYS A 1 184 ? -6.781 -9.795 -15.448 1.00 84.38 184 LYS A N 1
ATOM 1445 C CA . LYS A 1 184 ? -5.360 -9.898 -15.809 1.00 84.38 184 LYS A CA 1
ATOM 1446 C C . LYS A 1 184 ? -4.576 -8.595 -15.605 1.00 84.38 184 LYS A C 1
ATOM 1448 O O . LYS A 1 184 ? -3.362 -8.650 -15.397 1.00 84.38 184 LYS A O 1
ATOM 1453 N N . LEU A 1 185 ? -5.223 -7.431 -15.717 1.00 82.19 185 LEU A N 1
ATOM 1454 C CA . LEU A 1 185 ? -4.552 -6.128 -15.620 1.00 82.19 185 LEU A CA 1
ATOM 1455 C C . LEU A 1 185 ? -4.776 -5.402 -14.296 1.00 82.19 185 LEU A C 1
ATOM 1457 O O . LEU A 1 185 ? -3.888 -4.676 -13.848 1.00 82.19 185 LEU A O 1
ATOM 1461 N N . LEU A 1 186 ? -5.952 -5.547 -13.698 1.00 86.44 186 LEU A N 1
ATOM 1462 C CA . LEU A 1 186 ? -6.345 -4.860 -12.469 1.00 86.44 186 LEU A CA 1
ATOM 1463 C C . LEU A 1 186 ? -6.284 -5.771 -11.247 1.00 86.44 186 LEU A C 1
ATOM 1465 O O . LEU A 1 186 ? -6.330 -5.254 -10.125 1.00 86.44 186 LEU A O 1
ATOM 1469 N N . ASP A 1 187 ? -6.144 -7.079 -11.476 1.00 85.06 187 ASP A N 1
ATOM 1470 C CA . ASP A 1 187 ? -6.200 -8.116 -10.453 1.00 85.06 187 ASP A CA 1
ATOM 1471 C C . ASP A 1 187 ? -7.500 -7.951 -9.640 1.00 85.06 187 ASP A C 1
ATOM 1473 O O . ASP A 1 187 ? -8.529 -7.521 -10.176 1.00 85.06 187 ASP A O 1
ATOM 1477 N N . GLY A 1 188 ? -7.475 -8.205 -8.339 1.00 87.31 188 GLY A N 1
ATOM 1478 C CA . GLY A 1 188 ? -8.589 -7.894 -7.445 1.00 87.31 188 GLY A CA 1
ATOM 1479 C C . GLY A 1 188 ? -8.589 -6.488 -6.836 1.00 87.31 188 GLY A C 1
ATOM 1480 O O . GLY A 1 188 ? -9.203 -6.290 -5.785 1.00 87.31 188 GLY A O 1
ATOM 1481 N N . ASN A 1 189 ? -7.861 -5.503 -7.376 1.00 87.56 189 ASN A N 1
ATOM 1482 C CA . ASN A 1 189 ? -7.727 -4.221 -6.678 1.00 87.56 189 ASN A CA 1
ATOM 1483 C C . ASN A 1 189 ? -9.019 -3.386 -6.729 1.00 87.56 189 ASN A C 1
ATOM 1485 O O . ASN A 1 189 ? -9.318 -2.736 -7.735 1.00 87.56 189 ASN A O 1
ATOM 1489 N N . ALA A 1 190 ? -9.739 -3.311 -5.607 1.00 88.75 190 ALA A N 1
ATOM 1490 C CA . ALA A 1 190 ? -11.031 -2.627 -5.490 1.00 88.75 190 ALA A CA 1
ATOM 1491 C C . ALA A 1 190 ? -11.033 -1.189 -6.046 1.00 88.75 190 ALA A C 1
ATOM 1493 O O . ALA A 1 190 ? -11.950 -0.780 -6.763 1.00 88.75 190 ALA A O 1
ATOM 1494 N N . GLY A 1 191 ? -9.989 -0.408 -5.747 1.00 88.56 191 GLY A N 1
ATOM 1495 C CA . GLY A 1 191 ? -9.884 0.984 -6.181 1.00 88.56 191 GLY A CA 1
ATOM 1496 C C . GLY A 1 191 ? -9.700 1.134 -7.693 1.00 88.56 191 GLY A C 1
ATOM 1497 O O . GLY A 1 191 ? -10.184 2.104 -8.281 1.00 88.56 191 GLY A O 1
ATOM 1498 N N . PHE A 1 192 ? -9.003 0.203 -8.347 1.00 88.12 192 PHE A N 1
ATOM 1499 C CA . PHE A 1 192 ? -8.865 0.201 -9.806 1.00 88.12 192 PHE A CA 1
ATOM 1500 C C . PHE A 1 192 ? -10.073 -0.411 -10.506 1.00 88.12 192 PHE A C 1
ATOM 1502 O O . PHE A 1 192 ? -10.540 0.182 -11.476 1.00 88.12 192 PHE A O 1
ATOM 1509 N N . LEU A 1 193 ? -10.635 -1.501 -9.980 1.00 92.88 193 LEU A N 1
ATOM 1510 C CA . LEU A 1 193 ? -11.885 -2.086 -10.472 1.00 92.88 193 LEU A CA 1
ATOM 1511 C C . LEU A 1 193 ? -13.000 -1.033 -10.497 1.00 92.88 193 LEU A C 1
ATOM 1513 O O . LEU A 1 193 ? -13.621 -0.802 -11.533 1.00 92.88 193 LEU A O 1
ATOM 1517 N N . LYS A 1 194 ? -13.168 -0.284 -9.401 1.00 94.00 194 LYS A N 1
ATOM 1518 C CA . LYS A 1 194 ? -14.131 0.822 -9.323 1.00 94.00 194 LYS A CA 1
ATOM 1519 C C . LYS A 1 194 ? -13.850 1.932 -10.339 1.00 94.00 194 LYS A C 1
ATOM 1521 O O . LYS A 1 194 ? -14.768 2.444 -10.978 1.00 94.00 194 LYS A O 1
ATOM 1526 N N . ARG A 1 195 ? -12.578 2.312 -10.512 1.00 91.44 195 ARG A N 1
ATOM 1527 C CA . ARG A 1 195 ? -12.174 3.308 -11.521 1.00 91.44 195 ARG A CA 1
ATOM 1528 C C . ARG A 1 195 ? -12.412 2.825 -12.951 1.00 91.44 195 ARG A C 1
ATOM 1530 O O . ARG A 1 195 ? -12.689 3.667 -13.798 1.00 91.44 195 ARG A O 1
ATOM 1537 N N . CYS A 1 196 ? -12.342 1.518 -13.202 1.00 93.38 196 CYS A N 1
ATOM 1538 C CA . CYS A 1 196 ? -12.588 0.901 -14.505 1.00 93.38 196 CYS A CA 1
ATOM 1539 C C . CYS A 1 196 ? -14.071 0.746 -14.829 1.00 93.38 196 CYS A C 1
ATOM 1541 O O . CYS A 1 196 ? -14.481 0.957 -15.971 1.00 93.38 196 CYS A O 1
ATOM 1543 N N . ALA A 1 197 ? -14.894 0.463 -13.819 1.00 95.94 197 ALA A N 1
ATOM 1544 C CA . ALA A 1 197 ? -16.314 0.193 -14.005 1.00 95.94 197 ALA A CA 1
ATOM 1545 C C . ALA A 1 197 ? -17.046 1.356 -14.695 1.00 95.94 197 ALA A C 1
ATOM 1547 O O . ALA A 1 197 ? -17.879 1.143 -15.574 1.00 95.94 197 ALA A O 1
ATOM 1548 N N . GLY A 1 198 ? -16.699 2.603 -14.355 1.00 94.81 198 GLY A N 1
ATOM 1549 C CA . GLY A 1 198 ? -17.274 3.798 -14.978 1.00 94.81 198 GLY A CA 1
ATOM 1550 C C . GLY A 1 198 ? -16.989 3.910 -16.487 1.00 94.81 198 GLY A C 1
ATOM 1551 O O . GLY A 1 198 ? -17.938 3.993 -17.270 1.00 94.81 198 GLY A O 1
ATOM 1552 N N . PRO A 1 199 ? -15.712 3.959 -16.918 1.00 94.88 199 PRO A N 1
ATOM 1553 C CA . PRO A 1 199 ? -15.325 3.892 -18.326 1.00 94.88 199 PRO A CA 1
ATOM 1554 C C . PRO A 1 199 ? -15.918 2.690 -19.065 1.00 94.88 199 PRO A C 1
ATOM 1556 O O . PRO A 1 199 ? -16.497 2.886 -20.132 1.00 94.88 199 PRO A O 1
ATOM 1559 N N . PHE A 1 200 ? -15.860 1.491 -18.479 1.00 96.56 200 PHE A N 1
ATOM 1560 C CA . PHE A 1 200 ? -16.412 0.285 -19.093 1.00 96.56 200 PHE A CA 1
ATOM 1561 C C . PHE A 1 200 ? -17.918 0.406 -19.331 1.00 96.56 200 PHE A C 1
ATOM 1563 O O . PHE A 1 200 ? -18.372 0.214 -20.453 1.00 96.56 200 PHE A O 1
ATOM 1570 N N . ARG A 1 201 ? -18.694 0.857 -18.337 1.00 95.31 201 ARG A N 1
ATOM 1571 C CA . ARG A 1 201 ? -20.144 1.066 -18.485 1.00 95.31 201 ARG A CA 1
ATOM 1572 C C . ARG A 1 201 ? -20.488 1.995 -19.654 1.00 95.31 201 ARG A C 1
ATOM 1574 O O . ARG A 1 201 ? -21.489 1.780 -20.332 1.00 95.31 201 ARG A O 1
ATOM 1581 N N . ARG A 1 202 ? -19.677 3.034 -19.886 1.00 94.69 202 ARG A N 1
ATOM 1582 C CA . ARG A 1 202 ? -19.895 4.004 -20.974 1.00 94.69 202 ARG A CA 1
ATOM 1583 C C . ARG A 1 202 ? -19.486 3.472 -22.343 1.00 94.69 202 ARG A C 1
ATOM 1585 O O . ARG A 1 202 ? -20.153 3.792 -23.319 1.00 94.69 202 ARG A O 1
ATOM 1592 N N . LYS A 1 203 ? -18.373 2.743 -22.417 1.00 94.50 203 LYS A N 1
ATOM 1593 C CA . LYS A 1 203 ? -17.761 2.327 -23.687 1.00 94.50 203 LYS A CA 1
ATOM 1594 C C . LYS A 1 203 ? -18.191 0.935 -24.140 1.00 94.50 203 LYS A C 1
ATOM 1596 O O . LYS A 1 203 ? -18.174 0.684 -25.335 1.00 94.50 203 LYS A O 1
ATOM 1601 N N . GLN A 1 204 ? -18.582 0.073 -23.199 1.00 93.56 204 GLN A N 1
ATOM 1602 C CA . GLN A 1 204 ? -18.855 -1.352 -23.417 1.00 93.56 204 GLN A CA 1
ATOM 1603 C C . GLN A 1 204 ? -17.677 -2.069 -24.102 1.00 93.56 204 GLN A C 1
ATOM 1605 O O . GLN A 1 204 ? -17.867 -2.946 -24.934 1.00 93.56 204 GLN A O 1
ATOM 1610 N N . ASP A 1 205 ? -16.460 -1.640 -23.760 1.00 94.56 205 ASP A N 1
ATOM 1611 C CA . ASP A 1 205 ? -15.190 -2.123 -24.301 1.00 94.56 205 ASP A CA 1
ATOM 1612 C C . ASP A 1 205 ? -14.141 -2.019 -23.185 1.00 94.56 205 ASP A C 1
ATOM 1614 O O . ASP A 1 205 ? -13.804 -0.914 -22.733 1.00 94.56 205 ASP A O 1
ATOM 1618 N N . MET A 1 206 ? -13.672 -3.166 -22.688 1.00 94.06 206 MET A N 1
ATOM 1619 C CA . MET A 1 206 ? -12.706 -3.241 -21.595 1.00 94.06 206 MET A CA 1
ATOM 1620 C C . MET A 1 206 ? -11.342 -2.709 -22.012 1.00 94.06 206 MET A C 1
ATOM 1622 O O . MET A 1 206 ? -10.710 -2.009 -21.225 1.00 94.06 206 MET A O 1
ATOM 1626 N N . SER A 1 207 ? -10.899 -2.951 -23.246 1.00 91.50 207 SER A N 1
ATOM 1627 C CA . SER A 1 207 ? -9.619 -2.428 -23.730 1.00 91.50 207 SER A CA 1
ATOM 1628 C C . SER A 1 207 ? -9.615 -0.900 -23.687 1.00 91.50 207 SER A C 1
ATOM 1630 O O . SER A 1 207 ? -8.696 -0.280 -23.146 1.00 91.50 207 SER A O 1
ATOM 1632 N N . ALA A 1 208 ? -10.681 -0.276 -24.189 1.00 92.38 208 ALA A N 1
ATOM 1633 C CA . ALA A 1 208 ? -10.832 1.170 -24.175 1.00 92.38 208 ALA A CA 1
ATOM 1634 C C . ALA A 1 208 ? -11.038 1.730 -22.755 1.00 92.38 208 ALA A C 1
ATOM 1636 O O . ALA A 1 208 ? -10.660 2.874 -22.484 1.00 92.38 208 ALA A O 1
ATOM 1637 N N . ALA A 1 209 ? -11.657 0.970 -21.847 1.00 93.06 209 ALA A N 1
ATOM 1638 C CA . ALA A 1 209 ? -11.813 1.347 -20.442 1.00 93.06 209 ALA A CA 1
ATOM 1639 C C . ALA A 1 209 ? -10.482 1.305 -19.679 1.00 93.06 209 ALA A C 1
ATOM 1641 O O . ALA A 1 209 ? -10.159 2.240 -18.946 1.00 93.06 209 ALA A O 1
ATOM 1642 N N . LEU A 1 210 ? -9.695 0.250 -19.881 1.00 90.19 210 LEU A N 1
ATOM 1643 C CA . LEU A 1 210 ? -8.383 0.069 -19.271 1.00 90.19 210 LEU A CA 1
ATOM 1644 C C . LEU A 1 210 ? -7.401 1.135 -19.747 1.00 90.19 210 LEU A C 1
ATOM 1646 O O . LEU A 1 210 ? -6.669 1.692 -18.928 1.00 90.19 210 LEU A O 1
ATOM 1650 N N . ASP A 1 211 ? -7.421 1.483 -21.036 1.00 88.88 211 ASP A N 1
ATOM 1651 C CA . ASP A 1 211 ? -6.572 2.553 -21.553 1.00 88.88 211 ASP A CA 1
ATOM 1652 C C . ASP A 1 211 ? -6.812 3.883 -20.820 1.00 88.88 211 ASP A C 1
ATOM 1654 O O . ASP A 1 211 ? -5.840 4.527 -20.429 1.00 88.88 211 ASP A O 1
ATOM 1658 N N . ASP A 1 212 ? -8.059 4.260 -20.512 1.00 89.31 212 ASP A N 1
ATOM 1659 C CA . ASP A 1 212 ? -8.346 5.498 -19.761 1.00 89.31 212 ASP A CA 1
ATOM 1660 C C . ASP A 1 212 ? -7.650 5.536 -18.389 1.00 89.31 212 ASP A C 1
ATOM 1662 O O . ASP A 1 212 ? -7.221 6.595 -17.929 1.00 89.31 212 ASP A O 1
ATOM 1666 N N . ILE A 1 213 ? -7.527 4.384 -17.727 1.00 88.38 213 ILE A N 1
ATOM 1667 C CA . ILE A 1 213 ? -6.939 4.273 -16.384 1.00 88.38 213 ILE A CA 1
ATOM 1668 C C . ILE A 1 213 ? -5.417 4.177 -16.461 1.00 88.38 213 ILE A C 1
ATOM 1670 O O . ILE A 1 213 ? -4.707 4.683 -15.590 1.00 88.38 213 ILE A O 1
ATOM 1674 N N . VAL A 1 214 ? -4.906 3.516 -17.498 1.00 88.00 214 VAL A N 1
ATOM 1675 C CA . VAL A 1 214 ? -3.480 3.244 -17.674 1.00 88.00 214 VAL A CA 1
ATOM 1676 C C . VAL A 1 214 ? -2.744 4.466 -18.235 1.00 88.00 214 VAL A C 1
ATOM 1678 O O . VAL A 1 214 ? -1.587 4.688 -17.877 1.00 88.00 214 VAL A O 1
ATOM 1681 N N . GLN A 1 215 ? -3.376 5.287 -19.084 1.00 86.94 215 GLN A N 1
ATOM 1682 C CA . GLN A 1 215 ? -2.726 6.442 -19.728 1.00 86.94 215 GLN A CA 1
ATOM 1683 C C . GLN A 1 215 ? -2.048 7.417 -18.744 1.00 86.94 215 GLN A C 1
ATOM 1685 O O . GLN A 1 215 ? -0.872 7.729 -18.956 1.00 86.94 215 GLN A O 1
ATOM 1690 N N . PRO A 1 216 ? -2.690 7.850 -17.640 1.00 85.81 216 PRO A N 1
ATOM 1691 C CA . PRO A 1 216 ? -2.029 8.700 -16.647 1.00 85.81 216 PRO A CA 1
ATOM 1692 C C . PRO A 1 216 ? -0.779 8.051 -16.032 1.00 85.81 216 PRO A C 1
ATOM 1694 O O . PRO A 1 216 ? 0.219 8.726 -15.780 1.00 85.81 216 PRO A O 1
ATOM 1697 N N . ILE A 1 217 ? -0.805 6.730 -15.835 1.00 87.81 217 ILE A N 1
ATOM 1698 C CA . ILE A 1 217 ? 0.277 5.974 -15.189 1.00 87.81 217 ILE A CA 1
ATOM 1699 C C . ILE A 1 217 ? 1.422 5.693 -16.168 1.00 87.81 217 ILE A C 1
ATOM 1701 O O . ILE A 1 217 ? 2.582 5.756 -15.769 1.00 87.81 217 ILE A O 1
ATOM 1705 N N . LYS A 1 218 ? 1.146 5.485 -17.465 1.00 87.50 218 LYS A N 1
ATOM 1706 C CA . LYS A 1 218 ? 2.185 5.358 -18.509 1.00 87.50 218 LYS A CA 1
ATOM 1707 C C . LYS A 1 218 ? 3.152 6.545 -18.480 1.00 87.50 218 LYS A C 1
ATOM 1709 O O . LYS A 1 218 ? 4.361 6.352 -18.592 1.00 87.50 218 LYS A O 1
ATOM 1714 N N . SER A 1 219 ? 2.636 7.762 -18.316 1.00 84.69 219 SER A N 1
ATOM 1715 C CA . SER A 1 219 ? 3.463 8.969 -18.206 1.00 84.69 219 SER A CA 1
ATOM 1716 C C . SER A 1 219 ? 4.329 8.961 -16.946 1.00 84.69 219 SER A C 1
ATOM 1718 O O . SER A 1 219 ? 5.527 9.213 -17.045 1.00 84.69 219 SER A O 1
ATOM 1720 N N . ALA A 1 220 ? 3.761 8.589 -15.794 1.00 86.00 220 ALA A N 1
ATOM 1721 C CA . ALA A 1 220 ? 4.508 8.476 -14.542 1.00 86.00 220 ALA A CA 1
ATOM 1722 C C . ALA A 1 220 ? 5.645 7.442 -14.639 1.00 86.00 220 ALA A C 1
ATOM 1724 O O . ALA A 1 220 ? 6.779 7.752 -14.288 1.00 86.00 220 ALA A O 1
ATOM 1725 N N . VAL A 1 221 ? 5.380 6.263 -15.214 1.00 86.75 221 VAL A N 1
ATOM 1726 C CA . VAL A 1 221 ? 6.388 5.206 -15.417 1.00 86.75 221 VAL A CA 1
ATOM 1727 C C . VAL A 1 221 ? 7.543 5.690 -16.296 1.00 86.75 221 VAL A C 1
ATOM 1729 O O . VAL A 1 221 ? 8.702 5.429 -15.984 1.00 86.75 221 VAL A O 1
ATOM 1732 N N . ARG A 1 222 ? 7.265 6.441 -17.373 1.00 85.56 222 ARG A N 1
ATOM 1733 C CA . ARG A 1 222 ? 8.328 7.031 -18.211 1.00 85.56 222 ARG A CA 1
ATOM 1734 C C . ARG A 1 222 ? 9.183 8.028 -17.433 1.00 85.56 222 ARG A C 1
ATOM 1736 O O . ARG A 1 222 ? 10.396 8.061 -17.624 1.00 85.56 222 ARG A O 1
ATOM 1743 N N . SER A 1 223 ? 8.572 8.819 -16.554 1.00 84.12 223 SER A N 1
ATOM 1744 C CA . SER A 1 223 ? 9.303 9.731 -15.672 1.00 84.12 223 SER A CA 1
ATOM 1745 C C . SER A 1 223 ? 10.163 8.984 -14.647 1.00 84.12 223 SER A C 1
ATOM 1747 O O . SER A 1 223 ? 11.274 9.426 -14.374 1.00 84.12 223 SER A O 1
ATOM 1749 N N . SER A 1 224 ? 9.720 7.826 -14.146 1.00 84.94 224 SER A N 1
ATOM 1750 C CA . SER A 1 224 ? 10.500 6.970 -13.234 1.00 84.94 224 SER A CA 1
ATOM 1751 C C . SER A 1 224 ? 11.767 6.391 -13.868 1.00 84.94 224 SER A C 1
ATOM 1753 O O . SER A 1 224 ? 12.744 6.142 -13.169 1.00 84.94 224 SER A O 1
ATOM 1755 N N . VAL A 1 225 ? 11.786 6.204 -15.193 1.00 83.44 225 VAL A N 1
ATOM 1756 C CA . VAL A 1 225 ? 12.993 5.772 -15.919 1.00 83.44 225 VAL A CA 1
ATOM 1757 C C . VAL A 1 225 ? 14.065 6.857 -15.918 1.00 83.44 225 VAL A C 1
ATOM 1759 O O . VAL A 1 225 ? 15.245 6.532 -15.940 1.00 83.44 225 VAL A O 1
ATOM 1762 N N . ASN A 1 226 ? 13.689 8.134 -15.842 1.00 82.25 226 ASN A N 1
ATOM 1763 C CA . ASN A 1 226 ? 14.620 9.261 -15.829 1.00 82.25 226 ASN A CA 1
ATOM 1764 C C . ASN A 1 226 ? 14.477 10.054 -14.524 1.00 82.25 226 ASN A C 1
ATOM 1766 O O . ASN A 1 226 ? 13.961 11.177 -14.538 1.00 82.25 226 ASN A O 1
ATOM 1770 N N . PRO A 1 227 ? 14.912 9.480 -13.386 1.00 80.69 227 PRO A N 1
ATOM 1771 C CA . PRO A 1 227 ? 14.789 10.141 -12.103 1.00 80.69 227 PRO A CA 1
ATOM 1772 C C . PRO A 1 227 ? 15.595 11.439 -12.069 1.00 80.69 227 PRO A C 1
ATOM 1774 O O . PRO A 1 227 ? 16.716 11.531 -12.576 1.00 80.69 227 PRO A O 1
ATOM 1777 N N . VAL A 1 228 ? 15.048 12.451 -11.399 1.00 76.69 228 VAL A N 1
ATOM 1778 C CA . VAL A 1 228 ? 15.813 13.653 -11.052 1.00 76.69 228 VAL A CA 1
ATOM 1779 C C . VAL A 1 228 ? 16.939 13.238 -10.102 1.00 76.69 228 VAL A C 1
ATOM 1781 O O . VAL A 1 228 ? 16.687 12.515 -9.147 1.00 76.69 228 VAL A O 1
ATOM 1784 N N . LYS A 1 229 ? 18.174 13.723 -10.300 1.00 68.94 229 LYS A N 1
ATOM 1785 C CA . LYS A 1 229 ? 19.367 13.300 -9.524 1.00 68.94 229 LYS A CA 1
ATOM 1786 C C . LYS A 1 229 ? 19.204 13.302 -7.990 1.00 68.94 229 LYS A C 1
ATOM 1788 O O . LYS A 1 229 ? 19.947 12.607 -7.309 1.00 68.94 229 LYS A O 1
ATOM 1793 N N . ALA A 1 230 ? 18.265 14.074 -7.446 1.00 71.38 230 ALA A N 1
ATOM 1794 C CA . ALA A 1 230 ? 18.024 14.203 -6.011 1.00 71.38 230 ALA A CA 1
ATOM 1795 C C . ALA A 1 230 ? 17.164 13.084 -5.384 1.00 71.38 230 ALA A C 1
ATOM 1797 O O . ALA A 1 230 ? 17.012 13.073 -4.168 1.00 71.38 230 ALA A O 1
ATOM 1798 N N . VAL A 1 231 ? 16.591 12.157 -6.162 1.00 76.69 231 VAL A N 1
ATOM 1799 C CA . VAL A 1 231 ? 15.596 11.193 -5.639 1.00 76.69 231 VAL A CA 1
ATOM 1800 C C . VAL A 1 231 ? 16.184 9.887 -5.090 1.00 76.69 231 VAL A C 1
ATOM 1802 O O . VAL A 1 231 ? 15.432 9.007 -4.697 1.00 76.69 231 VAL A O 1
ATOM 1805 N N . GLY A 1 232 ? 17.513 9.738 -5.054 1.00 85.69 232 GLY A N 1
ATOM 1806 C CA . GLY A 1 232 ? 18.181 8.626 -4.357 1.00 85.69 232 GLY A CA 1
ATOM 1807 C C . GLY A 1 232 ? 18.239 7.278 -5.094 1.00 85.69 232 GLY A C 1
ATOM 1808 O O . GLY A 1 232 ? 18.748 6.311 -4.530 1.00 85.69 232 GLY A O 1
ATOM 1809 N N . TYR A 1 233 ? 17.779 7.198 -6.348 1.00 89.94 233 TYR A N 1
ATOM 1810 C CA . TYR A 1 233 ? 17.964 6.031 -7.224 1.00 89.94 233 TYR A CA 1
ATOM 1811 C C . TYR A 1 233 ? 18.322 6.447 -8.662 1.00 89.94 233 TYR A C 1
ATOM 1813 O O . TYR A 1 233 ? 18.135 7.599 -9.057 1.00 89.94 233 TYR A O 1
ATOM 1821 N N . THR A 1 234 ? 18.853 5.506 -9.449 1.00 88.88 234 THR A N 1
ATOM 1822 C CA . THR A 1 234 ? 19.246 5.712 -10.855 1.00 88.88 234 THR A CA 1
ATOM 1823 C C . THR A 1 234 ? 18.305 4.985 -11.817 1.00 88.88 234 THR A C 1
ATOM 1825 O O . THR A 1 234 ? 17.635 4.023 -11.437 1.00 88.88 234 THR A O 1
ATOM 1828 N N . SER A 1 235 ? 18.303 5.386 -13.092 1.00 89.06 235 SER A N 1
ATOM 1829 C CA . SER A 1 235 ? 17.606 4.666 -14.169 1.00 89.06 235 SER A CA 1
ATOM 1830 C C . SER A 1 235 ? 17.979 3.184 -14.206 1.00 89.06 235 SER A C 1
ATOM 1832 O O . SER A 1 235 ? 17.103 2.333 -14.306 1.00 89.06 235 SER A O 1
ATOM 1834 N N . ALA A 1 236 ? 19.272 2.872 -14.063 1.00 88.69 236 ALA A N 1
ATOM 1835 C CA . ALA A 1 236 ? 19.778 1.502 -14.065 1.00 88.69 236 ALA A CA 1
ATOM 1836 C C . ALA A 1 236 ? 19.227 0.683 -12.888 1.00 88.69 236 ALA A C 1
ATOM 1838 O O . ALA A 1 236 ? 18.807 -0.456 -13.084 1.00 88.69 236 ALA A O 1
ATOM 1839 N N . ALA A 1 237 ? 19.169 1.271 -11.687 1.00 90.88 237 ALA A N 1
ATOM 1840 C CA . ALA A 1 237 ? 18.574 0.624 -10.521 1.00 90.88 237 ALA A CA 1
ATOM 1841 C C . ALA A 1 237 ? 17.089 0.322 -10.756 1.00 90.88 237 ALA A C 1
ATOM 1843 O O . ALA A 1 237 ? 16.662 -0.820 -10.599 1.00 90.88 237 ALA A O 1
ATOM 1844 N N . PHE A 1 238 ? 16.316 1.316 -11.203 1.00 92.50 238 PHE A N 1
ATOM 1845 C CA . PHE A 1 238 ? 14.894 1.132 -11.490 1.00 92.50 238 PHE A CA 1
ATOM 1846 C C . PHE A 1 238 ? 14.648 0.064 -12.565 1.00 92.50 238 PHE A C 1
ATOM 1848 O O . PHE A 1 238 ? 13.882 -0.868 -12.333 1.00 92.50 238 PHE A O 1
ATOM 1855 N N . LEU A 1 239 ? 15.319 0.164 -13.717 1.00 91.81 239 LEU A N 1
ATOM 1856 C CA . LEU A 1 239 ? 15.160 -0.780 -14.826 1.00 91.81 239 LEU A CA 1
ATOM 1857 C C . LEU A 1 239 ? 15.583 -2.200 -14.439 1.00 91.81 239 LEU A C 1
ATOM 1859 O O . LEU A 1 239 ? 14.932 -3.156 -14.851 1.00 91.81 239 LEU A O 1
ATOM 1863 N N . THR A 1 240 ? 16.613 -2.350 -13.603 1.00 92.69 240 THR A N 1
ATOM 1864 C CA . THR A 1 240 ? 17.044 -3.658 -13.091 1.00 92.69 240 THR A CA 1
ATOM 1865 C C . THR A 1 240 ? 15.970 -4.302 -12.223 1.00 92.69 240 THR A C 1
ATOM 1867 O O . THR A 1 240 ? 15.621 -5.461 -12.452 1.00 92.69 240 THR A O 1
ATOM 1870 N N . VAL A 1 241 ? 15.406 -3.552 -11.268 1.00 94.44 241 VAL A N 1
ATOM 1871 C CA . VAL A 1 241 ? 14.323 -4.052 -10.408 1.00 94.44 241 VAL A CA 1
ATOM 1872 C C . VAL A 1 241 ? 13.080 -4.357 -11.234 1.00 94.44 241 VAL A C 1
ATOM 1874 O O . VAL A 1 241 ? 12.507 -5.436 -11.112 1.00 94.44 241 VAL A O 1
ATOM 1877 N N . ALA A 1 242 ? 12.687 -3.448 -12.126 1.00 93.81 242 ALA A N 1
ATOM 1878 C CA . ALA A 1 242 ? 11.501 -3.636 -12.944 1.00 93.81 242 ALA A CA 1
ATOM 1879 C C . ALA A 1 242 ? 11.631 -4.829 -13.899 1.00 93.81 242 ALA A C 1
ATOM 1881 O O . ALA A 1 242 ? 10.673 -5.578 -14.068 1.00 93.81 242 ALA A O 1
ATOM 1882 N N . ARG A 1 243 ? 12.818 -5.062 -14.473 1.00 94.31 243 ARG A N 1
ATOM 1883 C CA . ARG A 1 243 ? 13.100 -6.252 -15.284 1.00 94.31 243 ARG A CA 1
ATOM 1884 C C . ARG A 1 243 ? 12.968 -7.532 -14.466 1.00 94.31 243 ARG A C 1
ATOM 1886 O O . ARG A 1 243 ? 12.330 -8.466 -14.937 1.00 94.31 243 ARG A O 1
ATOM 1893 N N . ALA A 1 244 ? 13.546 -7.572 -13.264 1.00 95.50 244 ALA A N 1
ATOM 1894 C CA . ALA A 1 244 ? 13.449 -8.736 -12.385 1.00 95.50 244 ALA A CA 1
ATOM 1895 C C . ALA A 1 244 ? 11.985 -9.045 -12.037 1.00 95.50 244 ALA A C 1
ATOM 1897 O O . ALA A 1 244 ? 11.537 -10.173 -12.203 1.00 95.50 244 ALA A O 1
ATOM 1898 N N . VAL A 1 245 ? 11.218 -8.017 -11.664 1.00 94.00 245 VAL A N 1
ATOM 1899 C CA . VAL A 1 245 ? 9.785 -8.139 -11.370 1.00 94.00 245 VAL A CA 1
ATOM 1900 C C . VAL A 1 245 ? 8.992 -8.611 -12.585 1.00 94.00 245 VAL A C 1
ATOM 1902 O O . VAL A 1 245 ? 8.154 -9.485 -12.443 1.00 94.00 245 VAL A O 1
ATOM 1905 N N . LEU A 1 246 ? 9.242 -8.080 -13.784 1.00 91.88 246 LEU A N 1
ATOM 1906 C CA . LEU A 1 246 ? 8.520 -8.496 -14.994 1.00 91.88 246 LEU A CA 1
ATOM 1907 C C . LEU A 1 246 ? 8.882 -9.909 -15.475 1.00 91.88 246 LEU A C 1
ATOM 1909 O O . LEU A 1 246 ? 8.089 -10.514 -16.194 1.00 91.88 246 LEU A O 1
ATOM 1913 N N . ALA A 1 247 ? 10.073 -10.401 -15.133 1.00 92.12 247 ALA A N 1
ATOM 1914 C CA . ALA A 1 247 ? 10.545 -11.732 -15.506 1.00 92.12 247 ALA A CA 1
ATOM 1915 C C . ALA A 1 247 ? 10.133 -12.820 -14.504 1.00 92.12 247 ALA A C 1
ATOM 1917 O O . ALA A 1 247 ? 10.109 -13.992 -14.871 1.00 92.12 247 ALA A O 1
ATOM 1918 N N . ALA A 1 248 ? 9.844 -12.443 -13.258 1.00 90.06 248 ALA A N 1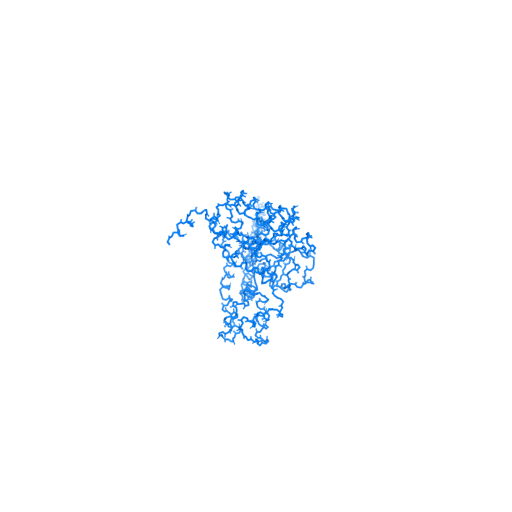
ATOM 1919 C CA . ALA A 1 248 ? 9.450 -13.377 -12.219 1.00 90.06 248 ALA A CA 1
ATOM 1920 C C . ALA A 1 248 ? 8.030 -13.907 -12.430 1.00 90.06 248 ALA A C 1
ATOM 1922 O O . ALA A 1 248 ? 7.122 -13.177 -12.851 1.00 90.06 248 ALA A O 1
ATOM 1923 N N . ASP A 1 249 ? 7.830 -15.168 -12.051 1.00 80.62 249 ASP A N 1
ATOM 1924 C CA . ASP A 1 249 ? 6.501 -15.754 -11.974 1.00 80.62 249 ASP A CA 1
ATOM 1925 C C . ASP A 1 249 ? 5.626 -14.900 -11.049 1.00 80.62 249 ASP A C 1
ATOM 1927 O O . ASP A 1 249 ? 6.055 -14.410 -10.004 1.00 80.62 249 ASP A O 1
ATOM 1931 N N . GLU A 1 250 ? 4.397 -14.632 -11.495 1.00 81.81 250 GLU A N 1
ATOM 1932 C CA . GLU A 1 250 ? 3.419 -13.821 -10.758 1.00 81.81 250 GLU A CA 1
ATOM 1933 C C . GLU A 1 250 ? 3.834 -12.347 -10.516 1.00 81.81 250 GLU A C 1
ATOM 1935 O O . GLU A 1 250 ? 3.093 -11.586 -9.896 1.00 81.81 250 GLU A O 1
ATOM 1940 N N . ASN A 1 251 ? 4.936 -11.882 -11.116 1.00 88.56 251 ASN A N 1
ATOM 1941 C CA . ASN A 1 251 ? 5.442 -10.504 -11.076 1.00 88.56 251 ASN A CA 1
ATOM 1942 C C . ASN A 1 251 ? 5.850 -9.998 -9.678 1.00 88.56 251 ASN A C 1
ATOM 1944 O O . ASN A 1 251 ? 5.504 -8.880 -9.277 1.00 88.56 251 ASN A O 1
ATOM 1948 N N . ARG A 1 252 ? 6.571 -10.830 -8.927 1.00 88.94 252 ARG A N 1
ATOM 1949 C CA . ARG A 1 252 ? 7.047 -10.549 -7.565 1.00 88.94 252 ARG A CA 1
ATOM 1950 C C . ARG A 1 252 ? 8.419 -11.175 -7.350 1.00 88.94 252 ARG A C 1
ATOM 1952 O O . ARG A 1 252 ? 8.665 -12.275 -7.825 1.00 88.94 252 ARG A O 1
ATOM 1959 N N . VAL A 1 253 ? 9.307 -10.477 -6.647 1.00 92.38 253 VAL A N 1
ATOM 1960 C CA . VAL A 1 253 ? 10.686 -10.933 -6.400 1.00 92.38 253 VAL A CA 1
ATOM 1961 C C . VAL A 1 253 ? 11.003 -10.798 -4.914 1.00 92.38 253 VAL A C 1
ATOM 1963 O O . VAL A 1 253 ? 10.675 -9.758 -4.343 1.00 92.38 253 VAL A O 1
ATOM 1966 N N . PRO A 1 254 ? 11.655 -11.777 -4.270 1.00 92.75 254 PRO A N 1
ATOM 1967 C CA . PRO A 1 254 ? 12.093 -11.635 -2.885 1.00 92.75 254 PRO A CA 1
ATOM 1968 C C . PRO A 1 254 ? 12.977 -10.399 -2.687 1.00 92.75 254 PRO A C 1
ATOM 1970 O O . PRO A 1 254 ? 13.877 -10.131 -3.489 1.00 92.75 254 PRO A O 1
ATOM 1973 N N . THR A 1 255 ? 12.768 -9.660 -1.593 1.00 93.44 255 THR A N 1
ATOM 1974 C CA . THR A 1 255 ? 13.553 -8.446 -1.299 1.00 93.44 255 THR A CA 1
ATOM 1975 C C . THR A 1 255 ? 15.061 -8.717 -1.313 1.00 93.44 255 THR A C 1
ATOM 1977 O O . THR A 1 255 ? 15.826 -7.930 -1.872 1.00 93.44 255 THR A O 1
ATOM 1980 N N . ALA A 1 256 ? 15.500 -9.861 -0.777 1.00 92.25 256 ALA A N 1
ATOM 1981 C CA . ALA A 1 256 ? 16.909 -10.254 -0.753 1.00 92.25 256 ALA A CA 1
ATOM 1982 C C . ALA A 1 256 ? 17.534 -10.357 -2.158 1.00 92.25 256 ALA A C 1
ATOM 1984 O O . ALA A 1 256 ? 18.659 -9.900 -2.368 1.00 92.25 256 ALA A O 1
ATOM 1985 N N . GLU A 1 257 ? 16.801 -10.893 -3.137 1.00 93.88 257 GLU A N 1
ATOM 1986 C CA . GLU A 1 257 ? 17.279 -11.008 -4.520 1.00 93.88 257 GLU A CA 1
ATOM 1987 C C . GLU A 1 257 ? 17.403 -9.635 -5.185 1.00 93.88 257 GLU A C 1
ATOM 1989 O O . GLU A 1 257 ? 18.402 -9.347 -5.848 1.00 93.88 257 GLU A O 1
ATOM 1994 N N . ILE A 1 258 ? 16.439 -8.741 -4.948 1.00 94.75 258 ILE A N 1
ATOM 1995 C CA . ILE A 1 258 ? 16.519 -7.357 -5.423 1.00 94.75 258 ILE A CA 1
ATOM 1996 C C . ILE A 1 258 ? 17.730 -6.634 -4.832 1.00 94.75 258 ILE A C 1
ATOM 1998 O O . ILE A 1 258 ? 18.453 -5.957 -5.564 1.00 94.75 258 ILE A O 1
ATOM 2002 N N . LEU A 1 259 ? 18.000 -6.796 -3.535 1.00 93.56 259 LEU A N 1
ATOM 2003 C CA . LEU A 1 259 ? 19.174 -6.197 -2.898 1.00 93.56 259 LEU A CA 1
ATOM 2004 C C . LEU A 1 259 ? 20.484 -6.723 -3.503 1.00 93.56 259 LEU A C 1
ATOM 2006 O O . LEU A 1 259 ? 21.401 -5.936 -3.742 1.00 93.56 259 LEU A O 1
ATOM 2010 N N . MET A 1 260 ? 20.566 -8.019 -3.829 1.00 93.12 260 MET A N 1
ATOM 2011 C CA . MET A 1 260 ? 21.720 -8.588 -4.538 1.00 93.12 260 MET A CA 1
ATOM 2012 C C . MET A 1 260 ? 21.909 -7.975 -5.930 1.00 93.12 260 MET A C 1
ATOM 2014 O O . MET A 1 260 ? 23.033 -7.626 -6.298 1.00 93.12 260 MET A O 1
ATOM 2018 N N . LEU A 1 261 ? 20.823 -7.805 -6.691 1.00 93.12 261 LEU A N 1
ATOM 2019 C CA . LEU A 1 261 ? 20.865 -7.167 -8.009 1.00 93.12 261 LEU A CA 1
ATOM 2020 C C . LEU A 1 261 ? 21.311 -5.703 -7.916 1.00 93.12 261 LEU A C 1
ATOM 2022 O O . LEU A 1 261 ? 22.162 -5.270 -8.690 1.00 93.12 261 LEU A O 1
ATOM 2026 N N . LEU A 1 262 ? 20.780 -4.951 -6.950 1.00 91.69 262 LEU A N 1
ATOM 2027 C CA . LEU A 1 262 ? 21.155 -3.554 -6.724 1.00 91.69 262 LEU A CA 1
ATOM 2028 C C . LEU A 1 262 ? 22.622 -3.414 -6.308 1.00 91.69 262 LEU A C 1
ATOM 2030 O O . LEU A 1 262 ? 23.310 -2.513 -6.785 1.00 91.69 262 LEU A O 1
ATOM 2034 N N . LYS A 1 263 ? 23.124 -4.330 -5.476 1.00 90.81 263 LYS A N 1
ATOM 2035 C CA . LYS A 1 263 ? 24.533 -4.377 -5.076 1.00 90.81 263 LYS A CA 1
ATOM 2036 C C . LYS A 1 263 ? 25.466 -4.641 -6.260 1.00 90.81 263 LYS A C 1
ATOM 2038 O O . LYS A 1 263 ? 26.543 -4.057 -6.332 1.00 90.81 263 LYS A O 1
ATOM 2043 N N . ALA A 1 264 ? 25.053 -5.487 -7.204 1.00 88.38 264 ALA A N 1
ATOM 2044 C CA . ALA A 1 264 ? 25.847 -5.815 -8.388 1.00 88.38 264 ALA A CA 1
ATOM 2045 C C . ALA A 1 264 ? 25.985 -4.653 -9.389 1.00 88.38 264 ALA A C 1
ATOM 2047 O O . ALA A 1 264 ? 26.882 -4.682 -10.229 1.00 88.38 264 ALA A O 1
ATOM 2048 N N . LEU A 1 265 ? 25.130 -3.627 -9.312 1.00 83.75 265 LEU A N 1
ATOM 2049 C CA . LEU A 1 265 ? 25.170 -2.481 -10.224 1.00 83.75 265 LEU A CA 1
ATOM 2050 C C . LEU A 1 265 ? 26.313 -1.490 -9.948 1.00 83.75 265 LEU A C 1
ATOM 2052 O O . LEU A 1 265 ? 26.407 -0.519 -10.693 1.00 83.75 265 LEU A O 1
ATOM 2056 N N . ASP A 1 266 ? 27.131 -1.686 -8.901 1.00 64.44 266 ASP A N 1
ATOM 2057 C CA . ASP A 1 266 ? 28.334 -0.895 -8.527 1.00 64.44 266 ASP A CA 1
ATOM 2058 C C . ASP A 1 266 ? 28.158 0.644 -8.572 1.00 64.44 266 ASP A C 1
ATOM 2060 O O . ASP A 1 266 ? 29.095 1.425 -8.711 1.00 64.44 266 ASP A O 1
ATOM 2064 N N . THR A 1 267 ? 26.908 1.100 -8.496 1.00 59.62 267 THR A N 1
ATOM 2065 C CA . THR A 1 267 ? 26.493 2.501 -8.679 1.00 59.62 267 THR A CA 1
ATOM 2066 C C . THR A 1 267 ? 25.601 2.989 -7.541 1.00 59.62 267 THR A C 1
ATOM 2068 O O . THR A 1 267 ? 25.263 4.172 -7.489 1.00 59.62 267 THR A O 1
ATOM 2071 N N . ALA A 1 268 ? 25.226 2.104 -6.613 1.00 54.94 268 ALA A N 1
ATOM 2072 C CA . ALA A 1 268 ? 24.406 2.428 -5.458 1.00 54.94 268 ALA A CA 1
ATOM 2073 C C . ALA A 1 268 ? 25.290 2.737 -4.245 1.00 54.94 268 ALA A C 1
ATOM 2075 O O . ALA A 1 268 ? 26.081 1.911 -3.801 1.00 54.94 268 ALA A O 1
ATOM 2076 N N . THR A 1 269 ? 25.102 3.915 -3.655 1.00 62.25 269 THR A N 1
ATOM 2077 C CA . THR A 1 269 ? 25.771 4.351 -2.420 1.00 62.25 269 THR A CA 1
ATOM 2078 C C . THR A 1 269 ? 25.364 3.539 -1.178 1.00 62.25 269 THR A C 1
ATOM 2080 O O . THR A 1 269 ? 25.902 3.792 -0.107 1.00 62.25 269 THR A O 1
ATOM 2083 N N . ASN A 1 270 ? 24.414 2.605 -1.307 1.00 85.88 270 ASN A N 1
ATOM 2084 C CA . ASN A 1 270 ? 23.986 1.555 -0.371 1.00 85.88 270 ASN A CA 1
ATOM 2085 C C . ASN A 1 270 ? 22.717 0.926 -0.989 1.00 85.88 270 ASN A C 1
ATOM 2087 O O . ASN A 1 270 ? 21.748 1.647 -1.232 1.00 85.88 270 ASN A O 1
ATOM 2091 N N . GLU A 1 271 ? 22.692 -0.382 -1.249 1.00 90.56 271 GLU A N 1
ATOM 2092 C CA . GLU A 1 271 ? 21.572 -1.079 -1.904 1.00 90.56 271 GLU A CA 1
ATOM 2093 C C . GLU A 1 271 ? 20.232 -0.892 -1.173 1.00 90.56 271 GLU A C 1
ATOM 2095 O O . GLU A 1 271 ? 19.196 -0.693 -1.811 1.00 90.56 271 GLU A O 1
ATOM 2100 N N . ASN A 1 272 ? 20.254 -0.842 0.162 1.00 89.69 272 ASN A N 1
ATOM 2101 C CA . ASN A 1 272 ? 19.064 -0.598 0.976 1.00 89.69 272 ASN A CA 1
ATOM 2102 C C . ASN A 1 272 ? 18.580 0.846 0.842 1.00 89.69 272 ASN A C 1
ATOM 2104 O O . ASN A 1 272 ? 17.377 1.096 0.787 1.00 89.69 272 ASN A O 1
ATOM 2108 N N . ALA A 1 273 ? 19.503 1.810 0.770 1.00 89.19 273 ALA A N 1
ATOM 2109 C CA . ALA A 1 273 ? 19.142 3.210 0.559 1.00 89.19 273 ALA A CA 1
ATOM 2110 C C . ALA A 1 273 ? 18.503 3.409 -0.822 1.00 89.19 273 ALA A C 1
ATOM 2112 O O . ALA A 1 273 ? 17.512 4.126 -0.938 1.00 89.19 273 ALA A O 1
ATOM 2113 N N . THR A 1 274 ? 19.020 2.728 -1.848 1.00 91.00 274 THR A N 1
ATOM 2114 C CA . THR A 1 274 ? 18.439 2.747 -3.194 1.00 91.00 274 THR A CA 1
ATOM 2115 C C . THR A 1 274 ? 17.063 2.087 -3.235 1.00 91.00 274 THR A C 1
ATOM 2117 O O . THR A 1 274 ? 16.140 2.681 -3.789 1.00 91.00 274 THR A O 1
ATOM 2120 N N . LEU A 1 275 ? 16.876 0.912 -2.621 1.00 92.12 275 LEU A N 1
ATOM 2121 C CA . LEU A 1 275 ? 15.551 0.285 -2.554 1.00 92.12 275 LEU A CA 1
ATOM 2122 C C . LEU A 1 275 ? 14.549 1.173 -1.805 1.00 92.12 275 LEU A C 1
ATOM 2124 O O . LEU A 1 275 ? 13.443 1.401 -2.291 1.00 92.12 275 LEU A O 1
ATOM 2128 N N . ARG A 1 276 ? 14.953 1.757 -0.672 1.00 89.25 276 ARG A N 1
ATOM 2129 C CA . ARG A 1 276 ? 14.121 2.706 0.077 1.00 89.25 276 ARG A CA 1
ATOM 2130 C C . ARG A 1 276 ? 13.736 3.916 -0.773 1.00 89.25 276 ARG A C 1
ATOM 2132 O O . ARG A 1 276 ? 12.580 4.320 -0.747 1.00 89.25 276 ARG A O 1
ATOM 2139 N N . ALA A 1 277 ? 14.669 4.466 -1.546 1.00 89.06 277 ALA A N 1
ATOM 2140 C CA . ALA A 1 277 ? 14.397 5.568 -2.462 1.00 89.06 277 ALA A CA 1
ATOM 2141 C C . ALA A 1 277 ? 13.388 5.182 -3.561 1.00 89.06 277 ALA A C 1
ATOM 2143 O O . ALA A 1 277 ? 12.481 5.962 -3.862 1.00 89.06 277 ALA A O 1
ATOM 2144 N N . LEU A 1 278 ? 13.495 3.969 -4.121 1.00 91.38 278 LEU A N 1
ATOM 2145 C CA . LEU A 1 278 ? 12.523 3.438 -5.084 1.00 91.38 278 LEU A CA 1
ATOM 2146 C C . LEU A 1 278 ? 11.115 3.321 -4.463 1.00 91.38 278 LEU A C 1
ATOM 2148 O O . LEU A 1 278 ? 10.125 3.691 -5.097 1.00 91.38 278 LEU A O 1
ATOM 2152 N N . VAL A 1 279 ? 11.018 2.857 -3.214 1.00 89.62 279 VAL A N 1
ATOM 2153 C CA . VAL A 1 279 ? 9.743 2.763 -2.480 1.00 89.62 279 VAL A CA 1
ATOM 2154 C C . VAL A 1 279 ? 9.174 4.148 -2.165 1.00 89.62 279 VAL A C 1
ATOM 2156 O O . VAL A 1 279 ? 8.008 4.415 -2.440 1.00 89.62 279 VAL A O 1
ATOM 2159 N N . GLN A 1 280 ? 9.994 5.068 -1.653 1.00 85.06 280 GLN A N 1
ATOM 2160 C CA . GLN A 1 280 ? 9.581 6.436 -1.312 1.00 85.06 280 GLN A CA 1
ATOM 2161 C C . GLN A 1 280 ? 9.088 7.228 -2.524 1.00 85.06 280 GLN A C 1
ATOM 2163 O O . GLN A 1 280 ? 8.172 8.039 -2.405 1.00 85.06 280 GLN A O 1
ATOM 2168 N N . CYS A 1 281 ? 9.667 6.984 -3.700 1.00 85.44 281 CYS A N 1
ATOM 2169 C CA . CYS A 1 281 ? 9.212 7.600 -4.943 1.00 85.44 281 CYS A CA 1
ATOM 2170 C C . CYS A 1 281 ? 7.995 6.895 -5.556 1.00 85.44 281 CYS A C 1
ATOM 2172 O O . CYS A 1 281 ? 7.596 7.249 -6.666 1.00 85.44 281 CYS A O 1
ATOM 2174 N N . ASN A 1 282 ? 7.427 5.901 -4.863 1.00 86.38 282 ASN A N 1
ATOM 2175 C CA . ASN A 1 282 ? 6.307 5.087 -5.319 1.00 86.38 282 ASN A CA 1
ATOM 2176 C C . ASN A 1 282 ? 6.556 4.479 -6.708 1.00 86.38 282 ASN A C 1
ATOM 2178 O O . ASN A 1 282 ? 5.651 4.409 -7.539 1.00 86.38 282 ASN A O 1
ATOM 2182 N N . VAL A 1 283 ? 7.807 4.093 -6.992 1.00 90.38 283 VAL A N 1
ATOM 2183 C CA . VAL A 1 283 ? 8.142 3.413 -8.247 1.00 90.38 283 VAL A CA 1
ATOM 2184 C C . VAL A 1 283 ? 8.154 1.911 -8.071 1.00 90.38 283 VAL A C 1
ATOM 2186 O O . VAL A 1 283 ? 7.780 1.221 -9.001 1.00 90.38 283 VAL A O 1
ATOM 2189 N N . VAL A 1 284 ? 8.470 1.400 -6.886 1.00 92.88 284 VAL A N 1
ATOM 2190 C CA . VAL A 1 284 ? 8.244 -0.002 -6.500 1.00 92.88 284 VAL A CA 1
ATOM 2191 C C . VAL A 1 284 ? 7.544 -0.035 -5.148 1.00 92.88 284 VAL A C 1
ATOM 2193 O O . VAL A 1 284 ? 7.507 0.977 -4.452 1.00 92.88 284 VAL A O 1
ATOM 2196 N N . THR A 1 285 ? 7.011 -1.186 -4.761 1.00 90.00 285 THR A N 1
ATOM 2197 C CA . THR A 1 285 ? 6.544 -1.412 -3.392 1.00 90.00 285 THR A CA 1
ATOM 2198 C C . THR A 1 285 ? 7.227 -2.634 -2.798 1.00 90.00 285 THR A C 1
ATOM 2200 O O . THR A 1 285 ? 7.543 -3.582 -3.521 1.00 90.00 285 THR A O 1
ATOM 2203 N N . VAL A 1 286 ? 7.466 -2.582 -1.490 1.00 89.06 286 VAL A N 1
ATOM 2204 C CA . VAL A 1 286 ? 7.880 -3.725 -0.675 1.00 89.06 286 VAL A CA 1
ATOM 2205 C C . VAL A 1 286 ? 6.657 -4.155 0.117 1.00 89.06 286 VAL A C 1
ATOM 2207 O O . VAL A 1 286 ? 5.953 -3.319 0.680 1.00 89.06 286 VAL A O 1
ATOM 2210 N N . ARG A 1 287 ? 6.370 -5.452 0.121 1.00 84.44 287 ARG A N 1
ATOM 2211 C CA . ARG A 1 287 ? 5.189 -6.012 0.760 1.00 84.44 287 ARG A CA 1
ATOM 2212 C C . ARG A 1 287 ? 5.570 -7.209 1.632 1.00 84.44 287 ARG A C 1
ATOM 2214 O O . ARG A 1 287 ? 6.051 -8.202 1.086 1.00 84.44 287 ARG A O 1
ATOM 2221 N N . PRO A 1 288 ? 5.299 -7.162 2.946 1.00 81.50 288 PRO A N 1
ATOM 2222 C CA . PRO A 1 288 ? 5.408 -8.304 3.826 1.00 81.50 288 PRO A CA 1
ATOM 2223 C C . PRO A 1 288 ? 4.450 -9.390 3.399 1.00 81.50 288 PRO A C 1
ATOM 2225 O O . PRO A 1 288 ? 3.296 -9.123 3.036 1.00 81.50 288 PRO A O 1
ATOM 2228 N N . VAL A 1 289 ? 4.907 -10.622 3.534 1.00 79.69 289 VAL A N 1
ATOM 2229 C CA . VAL A 1 289 ? 4.011 -11.764 3.480 1.00 79.69 289 VAL A CA 1
ATOM 2230 C C . VAL A 1 289 ? 3.039 -11.661 4.651 1.00 79.69 289 VAL A C 1
ATOM 2232 O O . VAL A 1 289 ? 3.425 -11.499 5.808 1.00 79.69 289 VAL A O 1
ATOM 2235 N N . SER A 1 290 ? 1.744 -11.699 4.346 1.00 78.44 290 SER A N 1
ATOM 2236 C CA . SER A 1 290 ? 0.694 -11.550 5.346 1.00 78.44 290 SER A CA 1
ATOM 2237 C C . SER A 1 290 ? -0.378 -12.599 5.142 1.00 78.44 290 SER A C 1
ATOM 2239 O O . SER A 1 290 ? -0.780 -12.895 4.023 1.00 78.44 290 SER A O 1
ATOM 2241 N N . GLU A 1 291 ? -0.914 -13.119 6.240 1.00 72.62 291 GLU A N 1
ATOM 2242 C CA . GLU A 1 291 ? -2.036 -14.055 6.193 1.00 72.62 291 GLU A CA 1
ATOM 2243 C C . GLU A 1 291 ? -3.306 -13.455 5.578 1.00 72.62 291 GLU A C 1
ATOM 2245 O O . GLU A 1 291 ? -4.215 -14.206 5.239 1.00 72.62 291 GLU A O 1
ATOM 2250 N N . TRP A 1 292 ? -3.377 -12.123 5.492 1.00 73.75 292 TRP A N 1
ATOM 2251 C CA . TRP A 1 292 ? -4.515 -11.355 4.978 1.00 73.75 292 TRP A CA 1
ATOM 2252 C C . TRP A 1 292 ? -4.275 -10.861 3.537 1.00 73.75 292 TRP A C 1
ATOM 2254 O O . TRP A 1 292 ? -5.107 -10.160 2.957 1.00 73.75 292 TRP A O 1
ATOM 2264 N N . ALA A 1 293 ? -3.134 -11.238 2.951 1.00 75.25 293 ALA A N 1
ATOM 2265 C CA . ALA A 1 293 ? -2.769 -11.006 1.562 1.00 75.25 293 ALA A CA 1
ATOM 2266 C C . ALA A 1 293 ? -3.304 -12.139 0.669 1.00 75.25 293 ALA A C 1
ATOM 2268 O O . ALA A 1 293 ? -2.528 -12.932 0.142 1.00 75.25 293 ALA A O 1
ATOM 2269 N N . PHE A 1 294 ? -4.630 -12.247 0.540 1.00 70.19 294 PHE A N 1
ATOM 2270 C CA . PHE A 1 294 ? -5.283 -13.347 -0.193 1.00 70.19 294 PHE A CA 1
ATOM 2271 C C . PHE A 1 294 ? -4.963 -13.377 -1.696 1.00 70.19 294 PHE A C 1
ATOM 2273 O O . PHE A 1 294 ? -5.068 -14.416 -2.337 1.00 70.19 294 PHE A O 1
ATOM 2280 N N . ASP A 1 295 ? -4.502 -12.259 -2.246 1.00 72.31 295 ASP A N 1
ATOM 2281 C CA . ASP A 1 295 ? -4.070 -12.106 -3.636 1.00 72.31 295 ASP A CA 1
ATOM 2282 C C . ASP A 1 295 ? -2.709 -12.744 -3.953 1.00 72.31 295 ASP A C 1
ATOM 2284 O O . ASP A 1 295 ? -2.273 -12.774 -5.105 1.00 72.31 295 ASP A O 1
ATOM 2288 N N . ILE A 1 296 ? -2.013 -13.260 -2.940 1.00 72.19 296 ILE A N 1
ATOM 2289 C CA . ILE A 1 296 ? -0.786 -14.023 -3.127 1.00 72.19 296 ILE A CA 1
ATOM 2290 C C . ILE A 1 296 ? -0.993 -15.418 -2.518 1.00 72.19 296 ILE A C 1
ATOM 2292 O O . ILE A 1 296 ? -1.141 -15.535 -1.297 1.00 72.19 296 ILE A O 1
ATOM 2296 N N . PRO A 1 297 ? -1.010 -16.493 -3.333 1.00 68.88 297 PRO A N 1
ATOM 2297 C CA . PRO A 1 297 ? -1.190 -17.845 -2.826 1.00 68.88 297 PRO A CA 1
ATOM 2298 C C . PRO A 1 297 ? -0.116 -18.188 -1.799 1.00 68.88 297 PRO A C 1
ATOM 2300 O O . PRO A 1 297 ? 1.071 -17.949 -2.024 1.00 68.88 297 PRO A O 1
ATOM 2303 N N . ARG A 1 298 ? -0.511 -18.820 -0.685 1.00 67.88 298 ARG A N 1
ATOM 2304 C CA . ARG A 1 298 ? 0.447 -19.173 0.375 1.00 67.88 298 ARG A CA 1
ATOM 2305 C C . ARG A 1 298 ? 1.580 -20.080 -0.104 1.00 67.88 298 ARG A C 1
ATOM 2307 O O . ARG A 1 298 ? 2.701 -19.974 0.379 1.00 67.88 298 ARG A O 1
ATOM 2314 N N . SER A 1 299 ? 1.285 -20.938 -1.076 1.00 69.62 299 SER A N 1
ATOM 2315 C CA . SER A 1 299 ? 2.259 -21.807 -1.739 1.00 69.62 299 SER A CA 1
ATOM 2316 C C . SER A 1 299 ? 3.352 -21.042 -2.486 1.00 69.62 299 SER A C 1
ATOM 2318 O O . SER A 1 299 ? 4.428 -21.592 -2.691 1.00 69.62 299 SER A O 1
ATOM 2320 N N . SER A 1 300 ? 3.085 -19.798 -2.885 1.00 67.06 300 SER A N 1
ATOM 2321 C CA . SER A 1 300 ? 4.012 -18.962 -3.646 1.00 67.06 300 SER A CA 1
ATOM 2322 C C . SER A 1 300 ? 4.981 -18.180 -2.755 1.00 67.06 300 SER A C 1
ATOM 2324 O O . SER A 1 300 ? 5.892 -17.558 -3.283 1.00 67.06 300 SER A O 1
ATOM 2326 N N . PHE A 1 301 ? 4.808 -18.178 -1.425 1.00 67.44 301 PHE A N 1
ATOM 2327 C CA . PHE A 1 301 ? 5.651 -17.384 -0.522 1.00 67.44 301 PHE A CA 1
ATOM 2328 C C . PHE A 1 301 ? 6.989 -18.033 -0.156 1.00 67.44 301 PHE A C 1
ATOM 2330 O O . PHE A 1 301 ? 7.862 -17.325 0.336 1.00 67.44 301 PHE A O 1
ATOM 2337 N N . GLY A 1 302 ? 7.166 -19.345 -0.350 1.00 70.62 302 GLY A N 1
ATOM 2338 C CA . GLY A 1 302 ? 8.337 -20.049 0.189 1.00 70.62 302 GLY A CA 1
ATOM 2339 C C . GLY A 1 302 ? 8.575 -19.700 1.669 1.00 70.62 302 GLY A C 1
ATOM 2340 O O . GLY A 1 302 ? 7.623 -19.639 2.445 1.00 70.62 302 GLY A O 1
ATOM 2341 N N . ASP A 1 303 ? 9.830 -19.403 2.018 1.00 76.12 303 ASP A N 1
ATOM 2342 C CA . ASP A 1 303 ? 10.245 -18.881 3.333 1.00 76.12 303 ASP A CA 1
ATOM 2343 C C . ASP A 1 303 ? 10.486 -17.353 3.309 1.00 76.12 303 ASP A C 1
ATOM 2345 O O . ASP A 1 303 ? 11.316 -16.824 4.049 1.00 76.12 303 ASP A O 1
ATOM 2349 N N . TRP A 1 304 ? 9.837 -16.620 2.399 1.00 79.81 304 TRP A N 1
ATOM 2350 C CA . TRP A 1 304 ? 10.102 -15.195 2.208 1.00 79.81 304 TRP A CA 1
ATOM 2351 C C . TRP A 1 304 ? 9.359 -14.328 3.225 1.00 79.81 304 TRP A C 1
ATOM 2353 O O . TRP A 1 304 ? 8.169 -14.509 3.474 1.00 79.81 304 TRP A O 1
ATOM 2363 N N . GLU A 1 305 ? 10.051 -13.326 3.766 1.00 80.06 305 GLU A N 1
ATOM 2364 C CA . GLU A 1 305 ? 9.454 -12.346 4.681 1.00 80.06 305 GLU A CA 1
ATOM 2365 C C . GLU A 1 305 ? 8.831 -11.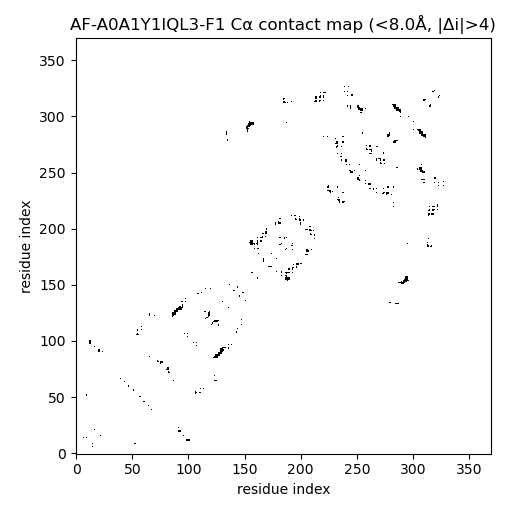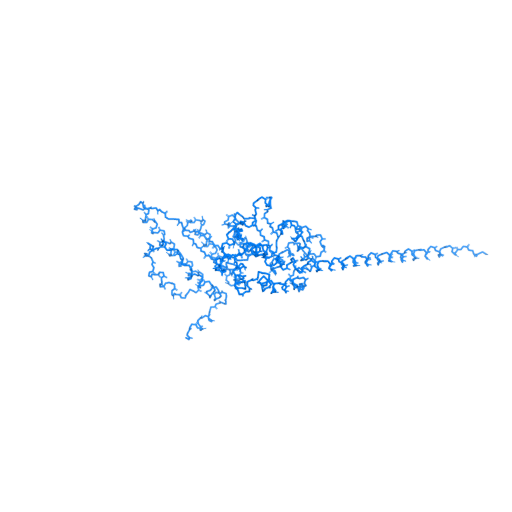166 3.921 1.00 80.06 305 GLU A C 1
ATOM 2367 O O . GLU A 1 305 ? 7.777 -10.654 4.304 1.00 80.06 305 GLU A O 1
ATOM 2372 N N . GLU A 1 306 ? 9.450 -10.763 2.806 1.00 88.44 306 GLU A N 1
ATOM 2373 C CA . GLU A 1 306 ? 9.065 -9.592 2.023 1.00 88.44 306 GLU A CA 1
ATOM 2374 C C . GLU A 1 306 ? 9.282 -9.787 0.517 1.00 88.44 306 GLU A C 1
ATOM 2376 O O . GLU A 1 306 ? 10.240 -10.424 0.063 1.00 88.44 306 GLU A O 1
ATOM 2381 N N . LEU A 1 307 ? 8.397 -9.164 -0.258 1.00 90.75 307 LEU A N 1
ATOM 2382 C CA . LEU A 1 307 ? 8.378 -9.188 -1.713 1.00 90.75 307 LEU A CA 1
ATOM 2383 C C . LEU A 1 307 ? 8.468 -7.775 -2.285 1.00 90.75 307 LEU A C 1
ATOM 2385 O O . LEU A 1 307 ? 7.775 -6.865 -1.834 1.00 90.75 307 LEU A O 1
ATOM 2389 N N . VAL A 1 308 ? 9.253 -7.612 -3.343 1.00 92.69 308 VAL A N 1
ATOM 2390 C CA . VAL A 1 308 ? 9.282 -6.418 -4.187 1.00 92.69 308 VAL A CA 1
ATOM 2391 C C . VAL A 1 308 ? 8.394 -6.645 -5.404 1.00 92.69 308 VAL A C 1
ATOM 2393 O O . VAL A 1 308 ? 8.512 -7.651 -6.107 1.00 92.69 308 VAL A O 1
ATOM 2396 N N . MET A 1 309 ? 7.515 -5.685 -5.674 1.00 92.31 309 MET A N 1
ATOM 2397 C CA . MET A 1 309 ? 6.594 -5.716 -6.810 1.00 92.31 309 MET A CA 1
ATOM 2398 C C . MET A 1 309 ? 6.315 -4.304 -7.341 1.00 92.31 309 MET A C 1
ATOM 2400 O O . MET A 1 309 ? 6.771 -3.299 -6.785 1.00 92.31 309 MET A O 1
ATOM 2404 N N . ALA A 1 310 ? 5.573 -4.209 -8.446 1.00 91.12 310 ALA A N 1
ATOM 2405 C CA . ALA A 1 310 ? 5.086 -2.917 -8.922 1.00 91.12 310 ALA A CA 1
ATOM 2406 C C . ALA A 1 310 ? 4.149 -2.276 -7.871 1.00 91.12 310 ALA A C 1
ATOM 2408 O O . ALA A 1 310 ? 3.422 -3.004 -7.194 1.00 91.12 310 ALA A O 1
ATOM 2409 N N . PRO A 1 311 ? 4.084 -0.934 -7.762 1.00 87.12 311 PRO A N 1
ATOM 2410 C CA . PRO A 1 311 ? 3.294 -0.250 -6.730 1.00 87.12 311 PRO A CA 1
ATOM 2411 C C . PRO A 1 311 ? 1.803 -0.591 -6.734 1.00 87.12 311 PRO A C 1
ATOM 2413 O O . PRO A 1 311 ? 1.117 -0.471 -5.723 1.00 87.12 311 PRO A O 1
ATOM 2416 N N . SER A 1 312 ? 1.279 -0.985 -7.893 1.00 82.69 312 SER A N 1
ATOM 2417 C CA . SER A 1 312 ? -0.071 -1.509 -8.030 1.00 82.69 312 SER A CA 1
ATOM 2418 C C . SER A 1 312 ? -0.226 -2.340 -9.300 1.00 82.69 312 SER A C 1
ATOM 2420 O O . SER A 1 312 ? 0.622 -2.275 -10.192 1.00 82.69 312 SER A O 1
ATOM 2422 N N . ALA A 1 313 ? -1.356 -3.040 -9.437 1.00 80.25 313 ALA A N 1
ATOM 2423 C CA . ALA A 1 313 ? -1.709 -3.770 -10.657 1.00 80.25 313 ALA A CA 1
ATOM 2424 C C . ALA A 1 313 ? -1.680 -2.874 -11.912 1.00 80.25 313 ALA A C 1
ATOM 2426 O O . ALA A 1 313 ? -1.141 -3.257 -12.946 1.00 80.25 313 ALA A O 1
ATOM 2427 N N . VAL A 1 314 ? -2.132 -1.617 -11.813 1.00 81.75 314 VAL A N 1
ATOM 2428 C CA . VAL A 1 314 ? -2.067 -0.695 -12.960 1.00 81.75 314 VAL A CA 1
ATOM 2429 C C . VAL A 1 314 ? -0.649 -0.205 -13.244 1.00 81.75 314 VAL A C 1
ATOM 2431 O O . VAL A 1 314 ? -0.303 -0.031 -14.412 1.00 81.75 314 VAL A O 1
ATOM 2434 N N . HIS A 1 315 ? 0.205 -0.041 -12.226 1.00 89.19 315 HIS A N 1
ATOM 2435 C CA . HIS A 1 315 ? 1.631 0.187 -12.480 1.00 89.19 315 HIS A CA 1
ATOM 2436 C C . HIS A 1 315 ? 2.253 -1.018 -13.175 1.00 89.19 315 HIS A C 1
ATOM 2438 O O . HIS A 1 315 ? 2.969 -0.826 -14.149 1.00 89.19 315 HIS A O 1
ATOM 2444 N N . LEU A 1 316 ? 1.926 -2.240 -12.750 1.00 87.44 316 LEU A N 1
ATOM 2445 C CA . LEU A 1 316 ? 2.384 -3.461 -13.405 1.00 87.44 316 LEU A CA 1
ATOM 2446 C C . LEU A 1 316 ? 1.906 -3.539 -14.864 1.00 87.44 316 LEU A C 1
ATOM 2448 O O . LEU A 1 316 ? 2.688 -3.864 -15.755 1.00 87.44 316 LEU A O 1
ATOM 2452 N N . CYS A 1 317 ? 0.645 -3.197 -15.133 1.00 83.00 317 CYS A N 1
ATOM 2453 C CA . CYS A 1 317 ? 0.110 -3.099 -16.489 1.00 83.00 317 CYS A CA 1
ATOM 2454 C C . CYS A 1 317 ? 0.887 -2.062 -17.312 1.00 83.00 317 CYS A C 1
ATOM 2456 O O . CYS A 1 317 ? 1.366 -2.360 -18.406 1.00 83.00 317 CYS A O 1
ATOM 2458 N N . ALA A 1 318 ? 1.065 -0.851 -16.782 1.00 88.75 318 ALA A N 1
ATOM 2459 C CA . ALA A 1 318 ? 1.833 0.195 -17.446 1.00 88.75 318 ALA A CA 1
ATOM 2460 C C . ALA A 1 318 ? 3.291 -0.232 -17.676 1.00 88.75 318 ALA A C 1
ATOM 2462 O O . ALA A 1 318 ? 3.839 0.037 -18.742 1.00 88.75 318 ALA A O 1
ATOM 2463 N N . TRP A 1 319 ? 3.900 -0.950 -16.730 1.00 91.69 319 TRP A N 1
ATOM 2464 C CA . TRP A 1 319 ? 5.232 -1.525 -16.866 1.00 91.69 319 TRP A CA 1
ATOM 2465 C C . TRP A 1 319 ? 5.303 -2.505 -18.026 1.00 91.69 319 TRP A C 1
ATOM 2467 O O . TRP A 1 319 ? 6.140 -2.322 -18.903 1.00 91.69 319 TRP A O 1
ATOM 2477 N N . LYS A 1 320 ? 4.389 -3.480 -18.092 1.00 87.62 320 LYS A N 1
ATOM 2478 C CA . LYS A 1 320 ? 4.309 -4.464 -19.186 1.00 87.62 320 LYS A CA 1
ATOM 2479 C C . LYS A 1 320 ? 4.153 -3.810 -20.560 1.00 87.62 320 LYS A C 1
ATOM 2481 O O . LYS A 1 320 ? 4.645 -4.344 -21.547 1.00 87.62 320 LYS A O 1
ATOM 2486 N N . MET A 1 321 ? 3.499 -2.651 -20.631 1.00 84.69 321 MET A N 1
ATOM 2487 C CA . MET A 1 321 ? 3.307 -1.917 -21.885 1.00 84.69 321 MET A CA 1
ATOM 2488 C C . MET A 1 321 ? 4.488 -1.013 -22.257 1.00 84.69 321 MET A C 1
ATOM 2490 O O . MET A 1 321 ? 4.769 -0.827 -23.438 1.00 84.69 321 MET A O 1
ATOM 2494 N N . VAL A 1 322 ? 5.134 -0.386 -21.271 1.00 87.56 322 VAL A N 1
ATOM 2495 C CA . VAL A 1 322 ? 6.083 0.719 -21.498 1.00 87.56 322 VAL A CA 1
ATOM 2496 C C . VAL A 1 322 ? 7.533 0.289 -21.328 1.00 87.56 322 VAL A C 1
ATOM 2498 O O . VAL A 1 322 ? 8.389 0.760 -22.072 1.00 87.56 322 VAL A O 1
ATOM 2501 N N . LEU A 1 323 ? 7.833 -0.571 -20.355 1.00 89.69 323 LEU A N 1
ATOM 2502 C CA . LEU A 1 323 ? 9.210 -0.888 -19.988 1.00 89.69 323 LEU A CA 1
ATOM 2503 C C . LEU A 1 323 ? 9.935 -1.825 -20.958 1.00 89.69 323 LEU A C 1
ATOM 2505 O O . LEU A 1 323 ? 11.112 -1.559 -21.170 1.00 89.69 323 LEU A O 1
ATOM 2509 N N . PRO A 1 324 ? 9.327 -2.849 -21.595 1.00 90.94 324 PRO A N 1
ATOM 2510 C CA . PRO A 1 324 ? 10.068 -3.739 -22.492 1.00 90.94 324 PRO A CA 1
ATOM 2511 C C . PRO A 1 324 ? 10.901 -3.026 -23.573 1.00 90.94 324 PRO A C 1
ATOM 2513 O O . PRO A 1 324 ? 12.100 -3.298 -23.646 1.00 90.94 324 PRO A O 1
ATOM 2516 N N . PRO A 1 325 ? 10.360 -2.072 -24.364 1.00 88.75 325 PRO A N 1
ATOM 2517 C CA . PRO A 1 325 ? 11.178 -1.361 -25.349 1.00 88.75 325 PRO A CA 1
ATOM 2518 C C . PRO A 1 325 ? 12.247 -0.461 -24.707 1.00 88.75 325 PRO A C 1
ATOM 2520 O O . PRO A 1 325 ? 13.316 -0.277 -25.282 1.00 88.75 325 PRO A O 1
ATOM 2523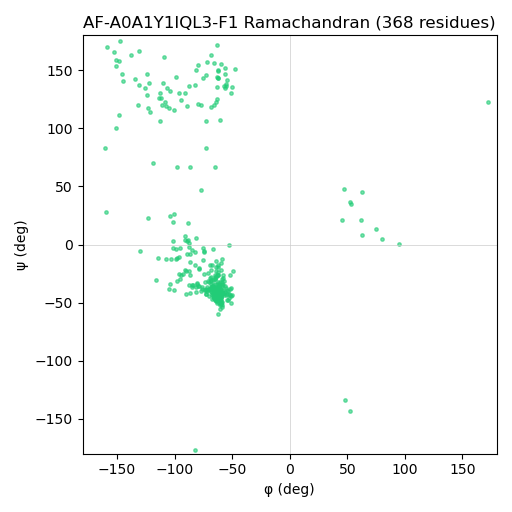 N N . LEU A 1 326 ? 11.991 0.088 -23.514 1.00 85.38 326 LEU A N 1
ATOM 2524 C CA . LEU A 1 326 ? 12.958 0.931 -22.801 1.00 85.38 326 LEU A CA 1
ATOM 2525 C C . LEU A 1 326 ? 14.112 0.110 -22.213 1.00 85.38 326 LEU A C 1
ATOM 2527 O O . LEU A 1 326 ? 15.259 0.538 -22.290 1.00 85.38 326 LEU A O 1
ATOM 2531 N N . ILE A 1 327 ? 13.817 -1.076 -21.675 1.00 86.50 327 ILE A N 1
ATOM 2532 C CA . ILE A 1 327 ? 14.815 -2.035 -21.189 1.00 86.50 327 ILE A CA 1
ATOM 2533 C C . ILE A 1 327 ? 15.713 -2.468 -22.352 1.00 86.50 327 ILE A C 1
ATOM 2535 O O . ILE A 1 327 ? 16.929 -2.402 -22.225 1.00 86.50 327 ILE A O 1
ATOM 2539 N N . GLN A 1 328 ? 15.134 -2.818 -23.507 1.00 88.06 328 GLN A N 1
ATOM 2540 C CA . GLN A 1 328 ? 15.906 -3.198 -24.697 1.00 88.06 328 GLN A CA 1
ATOM 2541 C C . GLN A 1 328 ? 16.833 -2.076 -25.185 1.00 88.06 328 GLN A C 1
ATOM 2543 O O . GLN A 1 328 ? 17.991 -2.331 -25.515 1.00 88.06 328 GLN A O 1
ATOM 2548 N N . ALA A 1 329 ? 16.342 -0.833 -25.228 1.00 86.25 329 ALA A N 1
ATOM 2549 C CA . ALA A 1 329 ? 17.153 0.319 -25.619 1.00 86.25 329 ALA A CA 1
ATOM 2550 C C . ALA A 1 329 ? 18.318 0.548 -24.643 1.00 86.25 329 ALA A C 1
ATOM 2552 O O . ALA A 1 329 ? 19.460 0.712 -25.071 1.00 86.25 329 ALA A O 1
ATOM 2553 N N . TRP A 1 330 ? 18.044 0.480 -23.340 1.00 86.19 330 TRP A N 1
ATOM 2554 C CA . TRP A 1 330 ? 19.056 0.609 -22.294 1.00 86.19 330 TRP A CA 1
ATOM 2555 C C . TRP A 1 330 ? 20.124 -0.495 -22.367 1.00 86.19 330 TRP A C 1
ATOM 2557 O O . TRP A 1 330 ? 21.317 -0.201 -22.307 1.00 86.19 330 TRP A O 1
ATOM 2567 N N . GLU A 1 331 ? 19.729 -1.754 -22.575 1.00 84.44 331 GLU A N 1
ATOM 2568 C CA . GLU A 1 331 ? 20.663 -2.880 -22.728 1.00 84.44 331 GLU A CA 1
ATOM 2569 C C . GLU A 1 331 ? 21.549 -2.725 -23.974 1.00 84.44 331 GLU A C 1
ATOM 2571 O O . GLU A 1 331 ? 22.748 -3.021 -23.934 1.00 84.44 331 GLU A O 1
ATOM 2576 N N . ALA A 1 332 ? 20.990 -2.218 -25.078 1.00 86.19 332 ALA A N 1
ATOM 2577 C CA . ALA A 1 332 ? 21.751 -1.925 -26.289 1.00 86.19 332 ALA A CA 1
ATOM 2578 C C . ALA A 1 332 ? 22.790 -0.811 -26.064 1.00 86.19 332 ALA A C 1
ATOM 2580 O O . ALA A 1 332 ? 23.933 -0.935 -26.516 1.00 86.19 332 ALA A O 1
ATOM 2581 N N . GLU A 1 333 ? 22.424 0.249 -25.338 1.00 84.69 333 GLU A N 1
ATOM 2582 C CA . GLU A 1 333 ? 23.341 1.327 -24.952 1.00 84.69 333 GLU A CA 1
ATOM 2583 C C . GLU A 1 333 ? 24.458 0.822 -24.031 1.00 84.69 333 GLU A C 1
ATOM 2585 O O . GLU A 1 333 ? 25.633 1.125 -24.254 1.00 84.69 333 GLU A O 1
ATOM 2590 N N . GLU A 1 334 ? 24.126 -0.004 -23.037 1.00 78.81 334 GLU A N 1
ATOM 2591 C CA . GLU A 1 334 ? 25.104 -0.569 -22.108 1.00 78.81 334 GLU A CA 1
ATOM 2592 C C . GLU A 1 334 ? 26.090 -1.505 -22.829 1.00 78.81 334 GLU A C 1
ATOM 2594 O O . GLU A 1 334 ? 27.306 -1.438 -22.614 1.00 78.81 334 GLU A O 1
ATOM 2599 N N . ALA A 1 335 ? 25.593 -2.347 -23.739 1.00 81.81 335 ALA A N 1
ATOM 2600 C CA . ALA A 1 335 ? 26.425 -3.212 -24.569 1.00 81.81 335 ALA A CA 1
ATOM 2601 C C . ALA A 1 335 ? 27.354 -2.401 -25.490 1.00 81.81 335 ALA A C 1
ATOM 2603 O O . ALA A 1 335 ? 28.538 -2.732 -25.630 1.00 81.81 335 ALA A O 1
ATOM 2604 N N . ALA A 1 336 ? 26.849 -1.316 -26.086 1.00 81.06 336 ALA A N 1
ATOM 2605 C CA . ALA A 1 336 ? 27.645 -0.410 -26.907 1.00 81.06 336 ALA A CA 1
ATOM 2606 C C . ALA A 1 336 ? 28.738 0.293 -26.085 1.00 81.06 336 ALA A C 1
ATOM 2608 O O . ALA A 1 336 ? 29.892 0.340 -26.521 1.00 81.06 336 ALA A O 1
ATOM 2609 N N . ALA A 1 337 ? 28.413 0.763 -24.878 1.00 75.75 337 ALA A N 1
ATOM 2610 C CA . ALA A 1 337 ? 29.366 1.382 -23.962 1.00 75.75 337 ALA A CA 1
ATOM 2611 C C . ALA A 1 337 ? 30.470 0.399 -23.543 1.00 75.75 337 ALA A C 1
ATOM 2613 O O . ALA A 1 337 ? 31.653 0.712 -23.673 1.00 75.75 337 ALA A O 1
ATOM 2614 N N . LYS A 1 338 ? 30.112 -0.830 -23.142 1.00 77.31 338 LYS A N 1
ATOM 2615 C CA . LYS A 1 338 ? 31.085 -1.886 -22.803 1.00 77.31 338 LYS A CA 1
ATOM 2616 C C . LYS A 1 338 ? 32.018 -2.198 -23.974 1.00 77.31 338 LYS A C 1
ATOM 2618 O O . LYS A 1 338 ? 33.229 -2.314 -23.782 1.00 77.31 338 LYS A O 1
ATOM 2623 N N . LYS A 1 339 ? 31.484 -2.272 -25.199 1.00 78.81 339 LYS A N 1
ATOM 2624 C CA . LYS A 1 339 ? 32.279 -2.487 -26.419 1.00 78.81 339 LYS A CA 1
ATOM 2625 C C . LYS A 1 339 ? 33.223 -1.313 -26.707 1.00 78.81 339 LYS A C 1
ATOM 2627 O O . LYS A 1 339 ? 34.379 -1.541 -27.065 1.00 78.81 339 LYS A O 1
ATOM 2632 N N . ALA A 1 340 ? 32.766 -0.076 -26.515 1.00 72.44 340 ALA A N 1
ATOM 2633 C CA . ALA A 1 340 ? 33.585 1.121 -26.683 1.00 72.44 340 ALA A CA 1
ATOM 2634 C C . ALA A 1 340 ? 34.736 1.167 -25.663 1.00 72.44 340 ALA A C 1
ATOM 2636 O O . ALA A 1 340 ? 35.888 1.349 -26.058 1.00 72.44 340 ALA A O 1
ATOM 2637 N N . THR A 1 341 ? 34.468 0.900 -24.382 1.00 70.31 341 THR A N 1
ATOM 2638 C CA . THR A 1 341 ? 35.493 0.871 -23.325 1.00 70.31 341 THR A CA 1
ATOM 2639 C C . THR A 1 341 ? 36.495 -0.265 -23.531 1.00 70.31 341 THR A C 1
ATOM 2641 O O . THR A 1 341 ? 37.700 -0.050 -23.390 1.00 70.31 341 THR A O 1
ATOM 2644 N N . ALA A 1 342 ? 36.038 -1.447 -23.958 1.00 69.38 342 ALA A N 1
ATOM 2645 C CA . ALA A 1 342 ? 36.921 -2.551 -24.334 1.00 69.38 342 ALA A CA 1
ATOM 2646 C C . ALA A 1 342 ? 37.822 -2.185 -25.527 1.00 69.38 342 ALA A C 1
ATOM 2648 O O . ALA A 1 342 ? 39.018 -2.477 -25.512 1.00 69.38 342 ALA A O 1
ATOM 2649 N N . SER A 1 343 ? 37.282 -1.487 -26.534 1.00 67.56 343 SER A N 1
ATOM 2650 C CA . SER A 1 343 ? 38.065 -1.016 -27.681 1.00 67.56 343 SER A CA 1
ATOM 2651 C C . SER A 1 343 ? 39.083 0.062 -27.292 1.00 67.56 343 SER A C 1
ATOM 2653 O O . SER A 1 343 ? 40.232 -0.007 -27.717 1.00 67.56 343 SER A O 1
ATOM 2655 N N . ALA A 1 344 ? 38.717 1.004 -26.418 1.00 64.81 344 ALA A N 1
ATOM 2656 C CA . ALA A 1 344 ? 39.621 2.033 -25.911 1.00 64.81 344 ALA A CA 1
ATOM 2657 C C . ALA A 1 344 ? 40.750 1.433 -25.052 1.00 64.81 344 ALA A C 1
ATOM 2659 O O . ALA A 1 344 ? 41.909 1.822 -25.194 1.00 64.81 344 ALA A O 1
ATOM 2660 N N . GLY A 1 345 ? 40.438 0.434 -24.218 1.00 64.06 345 GLY A N 1
ATOM 2661 C CA . GLY A 1 345 ? 41.430 -0.335 -23.463 1.00 64.06 345 GLY A CA 1
ATOM 2662 C C . GLY A 1 345 ? 42.375 -1.136 -24.365 1.00 64.06 345 GLY A C 1
ATOM 2663 O O . GLY A 1 345 ? 43.586 -1.136 -24.142 1.00 64.06 345 GLY A O 1
ATOM 2664 N N . ALA A 1 346 ? 41.851 -1.749 -25.431 1.00 58.22 346 ALA A N 1
ATOM 2665 C CA . ALA A 1 346 ? 42.652 -2.446 -26.436 1.00 58.22 346 ALA A CA 1
ATOM 2666 C C . ALA A 1 346 ? 43.588 -1.489 -27.198 1.00 58.22 346 ALA A C 1
ATOM 2668 O O . ALA A 1 346 ? 44.763 -1.803 -27.390 1.00 58.22 346 ALA A O 1
ATOM 2669 N N . TRP A 1 347 ? 43.114 -0.292 -27.559 1.00 52.56 347 TRP A N 1
ATOM 2670 C CA . TRP A 1 347 ? 43.943 0.754 -28.166 1.00 52.56 347 TRP A CA 1
ATOM 2671 C C . TRP A 1 347 ? 45.020 1.279 -27.212 1.00 52.56 347 TRP A C 1
ATOM 2673 O O . TRP A 1 347 ? 46.154 1.486 -27.637 1.00 52.56 347 TRP A O 1
ATOM 2683 N N . ALA A 1 348 ? 44.719 1.437 -25.922 1.00 55.38 348 ALA A N 1
ATOM 2684 C CA . ALA A 1 348 ? 45.706 1.837 -24.919 1.00 55.38 348 ALA A CA 1
ATOM 2685 C C . ALA A 1 348 ? 46.796 0.766 -24.706 1.00 55.38 348 ALA A C 1
ATOM 2687 O O . ALA A 1 348 ? 47.973 1.102 -24.551 1.00 55.38 348 ALA A O 1
ATOM 2688 N N . LEU A 1 349 ? 46.432 -0.521 -24.746 1.00 54.34 349 LEU A N 1
ATOM 2689 C CA . LEU A 1 349 ? 47.377 -1.644 -24.702 1.00 54.34 349 LEU A CA 1
ATOM 2690 C C . LEU A 1 349 ? 48.242 -1.720 -25.968 1.00 54.34 349 LEU A C 1
ATOM 2692 O O . LEU A 1 349 ? 49.458 -1.864 -25.859 1.00 54.34 349 LEU A O 1
ATOM 2696 N N . LEU A 1 350 ? 47.649 -1.546 -27.152 1.00 51.94 350 LEU A N 1
ATOM 2697 C CA . LEU A 1 350 ? 48.381 -1.480 -28.422 1.00 51.94 350 LEU A CA 1
ATOM 2698 C C . LEU A 1 350 ? 49.327 -0.274 -28.481 1.00 51.94 350 LEU A C 1
ATOM 2700 O O . LEU A 1 350 ? 50.469 -0.421 -28.907 1.00 51.94 350 LEU A O 1
ATOM 2704 N N . ALA A 1 351 ? 48.906 0.895 -27.995 1.00 53.25 351 ALA A N 1
ATOM 2705 C CA . ALA A 1 351 ? 49.754 2.083 -27.916 1.00 53.25 351 ALA A CA 1
ATOM 2706 C C . ALA A 1 351 ? 50.934 1.888 -26.946 1.00 53.25 351 ALA A C 1
ATOM 2708 O O . ALA A 1 351 ? 52.057 2.298 -27.246 1.00 53.25 351 ALA A O 1
ATOM 2709 N N . ARG A 1 352 ? 50.716 1.210 -25.808 1.00 56.03 352 ARG A N 1
ATOM 2710 C CA . ARG A 1 352 ? 51.797 0.824 -24.883 1.00 56.03 352 ARG A CA 1
ATOM 2711 C C . ARG A 1 352 ? 52.756 -0.187 -25.512 1.00 56.03 352 ARG A C 1
ATOM 2713 O O . ARG A 1 352 ? 53.964 0.003 -25.407 1.00 56.03 352 ARG A O 1
ATOM 2720 N N . ALA A 1 353 ? 52.245 -1.202 -26.208 1.00 53.22 353 ALA A N 1
ATOM 2721 C CA . ALA A 1 353 ? 53.068 -2.190 -26.907 1.00 53.22 353 ALA A CA 1
ATOM 2722 C C . ALA A 1 353 ? 53.890 -1.559 -28.047 1.00 53.22 353 ALA A C 1
ATOM 2724 O O . ALA A 1 353 ? 55.068 -1.871 -28.213 1.00 53.22 353 ALA A O 1
ATOM 2725 N N . PHE A 1 354 ? 53.301 -0.620 -28.793 1.00 54.00 354 PHE A N 1
ATOM 2726 C CA . PHE A 1 354 ? 53.986 0.116 -29.855 1.00 54.00 354 PHE A CA 1
ATOM 2727 C C . PHE A 1 354 ? 55.102 1.017 -29.305 1.00 54.00 354 PHE A C 1
ATOM 2729 O O . PHE A 1 354 ? 56.212 1.019 -29.835 1.00 54.00 354 PHE A O 1
ATOM 2736 N N . ASN A 1 355 ? 54.852 1.730 -28.202 1.00 56.62 355 ASN A N 1
ATOM 2737 C CA . ASN A 1 355 ? 55.867 2.563 -27.552 1.00 56.62 355 ASN A CA 1
ATOM 2738 C C . ASN A 1 355 ? 56.994 1.738 -26.908 1.00 56.62 355 ASN A C 1
ATOM 2740 O O . ASN A 1 355 ? 58.152 2.141 -26.996 1.00 56.62 355 ASN A O 1
ATOM 2744 N N . ALA A 1 356 ? 56.688 0.573 -26.328 1.00 56.38 356 ALA A N 1
ATOM 2745 C CA . ALA A 1 356 ? 57.697 -0.340 -25.787 1.00 56.38 356 ALA A CA 1
ATOM 2746 C C . ALA A 1 356 ? 58.630 -0.887 -26.884 1.00 56.38 356 ALA A C 1
ATOM 2748 O O . ALA A 1 356 ? 59.845 -0.933 -26.702 1.00 56.38 356 ALA A O 1
ATOM 2749 N N . ARG A 1 357 ? 58.088 -1.213 -28.066 1.00 54.78 357 ARG A N 1
ATOM 2750 C CA . ARG A 1 357 ? 58.880 -1.676 -29.219 1.00 54.78 357 ARG A CA 1
ATOM 2751 C C . ARG A 1 357 ? 59.798 -0.580 -29.775 1.00 54.78 357 ARG A C 1
ATOM 2753 O O . ARG A 1 357 ? 60.947 -0.842 -30.101 1.00 54.78 357 ARG A O 1
ATOM 2760 N N . LYS A 1 358 ? 59.330 0.672 -29.777 1.00 55.41 358 LYS A N 1
ATOM 2761 C CA . LYS A 1 358 ? 60.116 1.844 -30.200 1.00 55.41 358 LYS A CA 1
ATOM 2762 C C . LYS A 1 358 ? 61.281 2.189 -29.258 1.00 55.41 358 LYS A C 1
ATOM 2764 O O . LYS A 1 358 ? 62.197 2.892 -29.676 1.00 55.41 358 LYS A O 1
ATOM 2769 N N . MET A 1 359 ? 61.223 1.750 -27.998 1.00 52.97 359 MET A N 1
ATOM 2770 C CA . MET A 1 359 ? 62.334 1.876 -27.046 1.00 52.97 359 MET A CA 1
ATOM 2771 C C . MET A 1 359 ? 63.331 0.719 -27.172 1.00 52.97 359 MET A C 1
ATOM 2773 O O . MET A 1 359 ? 64.524 0.968 -27.092 1.00 52.97 359 MET A O 1
ATOM 2777 N N . SER A 1 360 ? 62.865 -0.495 -27.484 1.00 51.97 360 SER A N 1
ATOM 2778 C CA . SER A 1 360 ? 63.726 -1.650 -27.791 1.00 51.97 360 SER A CA 1
ATOM 2779 C C . SER A 1 360 ? 64.618 -1.422 -29.018 1.00 51.97 360 SER A C 1
ATOM 2781 O O . SER A 1 360 ? 65.795 -1.752 -28.981 1.00 51.97 360 SER A O 1
ATOM 2783 N N . ASP A 1 361 ? 64.094 -0.815 -30.088 1.00 52.50 361 ASP A N 1
ATOM 2784 C CA . ASP A 1 361 ? 64.861 -0.583 -31.327 1.00 52.50 361 ASP A CA 1
ATOM 2785 C C . ASP A 1 361 ? 65.897 0.558 -31.210 1.00 52.50 361 ASP A C 1
ATOM 2787 O O . ASP A 1 361 ? 66.666 0.805 -32.140 1.00 52.50 361 ASP A O 1
ATOM 2791 N N . LYS A 1 362 ? 65.922 1.291 -30.087 1.00 53.16 362 LYS A N 1
ATOM 2792 C CA . LYS A 1 362 ? 66.878 2.386 -29.858 1.00 53.16 362 LYS A CA 1
ATOM 2793 C C . LYS A 1 362 ? 68.173 1.936 -29.182 1.00 53.16 362 LYS A C 1
ATOM 2795 O O . LYS A 1 362 ? 69.188 2.604 -29.380 1.00 53.16 362 LYS A O 1
ATOM 2800 N N . ASP A 1 363 ? 68.158 0.807 -28.478 1.00 50.88 363 ASP A N 1
ATOM 2801 C CA . ASP A 1 363 ? 69.322 0.309 -27.734 1.00 50.88 363 ASP A CA 1
ATOM 2802 C C . ASP A 1 363 ? 70.279 -0.544 -28.595 1.00 50.88 363 ASP A C 1
ATOM 2804 O O . ASP A 1 363 ? 71.449 -0.680 -28.251 1.00 50.88 363 ASP A O 1
ATOM 2808 N N . ASP A 1 364 ? 69.857 -1.000 -29.781 1.00 50.62 364 ASP A N 1
ATOM 2809 C CA . ASP A 1 364 ? 70.711 -1.773 -30.705 1.00 50.62 364 ASP A CA 1
ATOM 2810 C C . ASP A 1 364 ? 71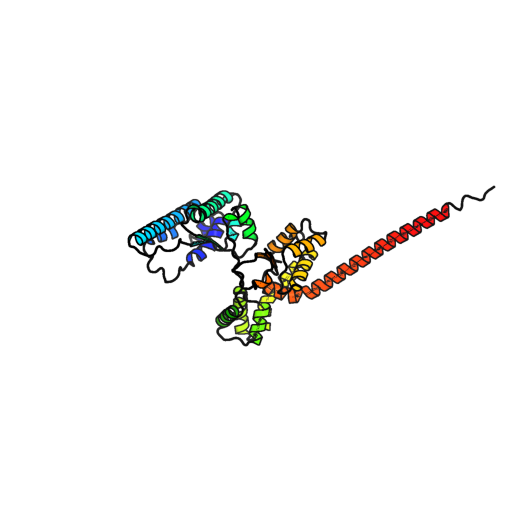.526 -0.909 -31.694 1.00 50.62 364 ASP A C 1
ATOM 2812 O O . ASP A 1 364 ? 72.252 -1.430 -32.542 1.00 50.62 36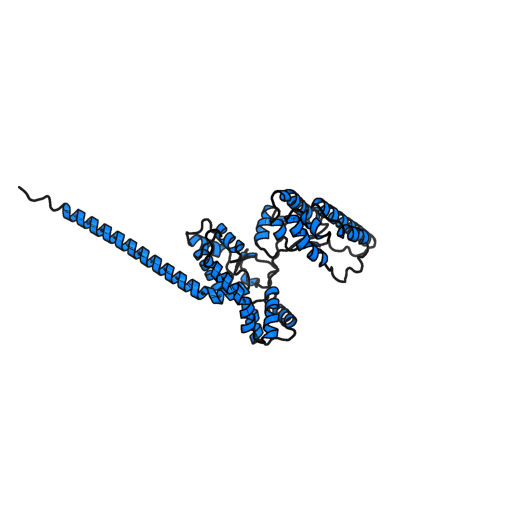4 ASP A O 1
ATOM 2816 N N . SER A 1 365 ? 71.457 0.426 -31.595 1.00 52.34 365 SER A N 1
ATOM 2817 C CA . SER A 1 365 ? 72.182 1.340 -32.502 1.00 52.34 365 SER A CA 1
ATOM 2818 C C . SER A 1 365 ? 73.468 1.950 -31.923 1.00 52.34 365 SER A C 1
ATOM 2820 O O . SER A 1 365 ? 74.210 2.620 -32.644 1.00 52.34 365 SER A O 1
ATOM 2822 N N . SER A 1 366 ? 73.810 1.676 -30.658 1.00 48.69 366 SER A N 1
ATOM 2823 C CA . SER A 1 366 ? 75.084 2.091 -30.050 1.00 48.69 366 SER A CA 1
ATOM 2824 C C . SER A 1 366 ? 76.107 0.952 -30.064 1.00 48.69 366 SER A C 1
ATOM 2826 O O . SER A 1 366 ? 76.475 0.413 -29.023 1.00 48.69 366 SER A O 1
ATOM 2828 N N . GLY A 1 367 ? 76.554 0.552 -31.255 1.00 49.59 367 GLY A N 1
ATOM 2829 C CA . GLY A 1 367 ? 77.447 -0.600 -31.390 1.00 49.59 367 GLY A CA 1
ATOM 2830 C C . GLY A 1 367 ? 78.261 -0.675 -32.676 1.00 49.59 367 GLY A C 1
ATOM 2831 O O . GLY A 1 367 ? 78.589 -1.778 -33.086 1.00 49.59 367 GLY A O 1
ATOM 2832 N N . ALA A 1 368 ? 78.594 0.441 -33.332 1.00 45.50 368 ALA A N 1
ATOM 2833 C CA . ALA A 1 368 ? 79.601 0.435 -34.401 1.00 45.50 368 ALA A CA 1
ATOM 2834 C C . ALA A 1 368 ? 80.165 1.837 -34.677 1.00 45.50 368 ALA A C 1
ATOM 2836 O O . ALA A 1 368 ? 79.743 2.522 -35.604 1.00 45.50 368 ALA A O 1
ATOM 2837 N N . ALA A 1 369 ? 81.152 2.250 -33.885 1.00 41.78 369 ALA A N 1
ATOM 2838 C CA . ALA A 1 369 ? 82.174 3.194 -34.332 1.00 41.78 369 ALA A CA 1
ATOM 2839 C C . ALA A 1 369 ? 83.467 2.922 -33.548 1.00 41.78 369 ALA A C 1
ATOM 2841 O O . ALA A 1 369 ? 83.597 3.303 -32.384 1.00 41.78 369 ALA A O 1
ATOM 2842 N N . LYS A 1 370 ? 84.388 2.205 -34.192 1.00 41.59 370 LYS A N 1
ATOM 2843 C CA . LYS A 1 370 ? 85.824 2.227 -33.912 1.00 41.59 370 LYS A CA 1
ATOM 2844 C C . LYS A 1 370 ? 86.508 2.811 -35.133 1.00 41.59 370 LYS A C 1
ATOM 2846 O O . LYS A 1 370 ? 86.061 2.443 -36.244 1.00 41.59 370 LYS A O 1
#

Radius of gyration: 29.9 Å; Cα contacts (8 Å, |Δi|>4): 353; chains: 1; bounding box: 115×55×72 Å

Solvent-accessible surface area (backbone atoms only — not comparable to full-atom values): 21161 Å² total; per-residue (Å²): 130,65,73,70,62,59,57,71,72,46,58,70,64,59,41,48,47,51,69,65,44,46,63,52,66,68,62,64,70,73,62,91,85,56,74,85,65,80,79,68,56,73,65,52,55,58,53,76,69,49,88,78,86,47,60,69,52,52,53,52,51,53,50,54,53,49,50,54,51,51,54,50,41,54,54,38,43,74,74,72,42,83,69,72,79,62,52,75,47,75,41,73,56,41,52,60,66,76,66,52,51,82,90,40,47,66,52,52,49,54,50,54,54,47,48,46,41,38,31,72,75,65,56,61,28,44,72,44,77,38,61,95,56,66,70,40,57,65,58,46,50,77,76,40,65,62,92,80,58,84,90,77,44,80,47,36,37,47,69,72,58,28,48,55,51,33,27,60,61,46,70,48,89,69,58,66,73,48,43,54,55,46,40,76,36,33,52,23,33,64,73,53,39,54,64,31,19,58,45,23,64,75,64,77,34,52,70,68,16,49,46,68,65,31,54,69,46,42,55,53,55,57,48,57,53,61,50,59,88,87,56,54,51,50,37,67,53,49,52,52,50,52,49,50,19,72,71,30,76,96,39,42,36,50,43,71,59,50,41,52,55,38,53,71,61,81,71,56,99,38,35,68,56,29,52,48,24,34,38,75,68,62,64,28,32,70,44,65,68,34,98,53,24,66,60,52,60,76,87,76,44,78,94,53,63,38,32,33,28,51,62,38,44,54,50,41,43,29,39,72,74,56,40,61,68,52,50,54,52,51,53,52,51,50,52,50,49,54,51,50,52,52,49,52,51,50,49,54,52,50,52,50,52,53,55,53,51,62,54,58,69,58,69,76,70,82,77,84,87,132

Secondary structure (DSSP, 8-state):
--HHHHHTTS-HHHHHHHHHHHHHHHH----TT-GGGTTSHHHHHHHTTS---SHHHHHHHHHHHHHHHHHHHHHHHHTTPPPPPPPEEEETTGGGGGG--GGGHHHHHHHHHHHHIIIIIS-S-EEEE--S-THHHHHHHTTS-GGG-------PPPHHHHHHHHHHHHTS---HHHHHHHHHHHTT-HHHHHHHHHHHHHHS-HHHHHHHHHHHHHHHHHHHHS--GGGS--HHHHHHHHHHHHHSGGGEEEHHHHHHHHHHTS--S-HHHHHHHHHHTTSSEEEE--TT-TTS-GGG-TT-SEEEE-SSHHHHHHHHHHHHHHHHHHHHHHHHHHHHHHHHHHHHHHHHHHHHHHHHHHHTTS----

pLDDT: mean 76.28, std 18.97, range [27.42, 97.5]

InterPro domains:
  IPR051667 Archaeal ATPase domain-containing protein [PTHR37096] (46-324)

Foldseek 3Di:
DVVVVVLVPADPLVSCCCVPCVVVVVVPPPDPVCPVVPPPPPVVVVLNPDDDRALVSVLVSVVVVLVVLVVVLVVCVVVVHDRDAAAEAEDAQLVSLVVDDPVCVVSSLVNVVSQLCCVPVVVSYHYHYHHLAPCVVVVVCVRDPPVSDDDADAAADALVVLQVLLCVLLVHHADPVLSCVCCQQAPRHNVVSNQLSVQCSVPVHSVRSLCVVLVVLLVVLVQVLPDDPPLQAHNLLLLQLLVVQLPDDVSKDFPVVSLVSQVVVVPHPHSVSRVVSCSVSLQKHKDADHPNRPSQDPVNCPPGGIIIGRSGSSNNVSSVVRSPVVSVVVVVVVVVVVVVVVVVVVVVVVVVVVVVVVVVVVVVPPPDDD

Mean predicted aligned error: 12.9 Å